Protein AF-A0A2T0T2G6-F1 (afdb_monomer_lite)

Structure (mmCIF, N/CA/C/O backbone):
data_AF-A0A2T0T2G6-F1
#
_entry.id   AF-A0A2T0T2G6-F1
#
loop_
_atom_site.group_PDB
_atom_site.id
_atom_site.type_symbol
_atom_site.label_atom_id
_atom_site.label_alt_id
_atom_site.label_comp_id
_atom_site.label_asym_id
_atom_site.label_entity_id
_atom_site.label_seq_id
_atom_site.pdbx_PDB_ins_code
_atom_site.Cartn_x
_atom_site.Cartn_y
_atom_site.Cartn_z
_atom_site.occupancy
_atom_site.B_iso_or_equiv
_atom_site.auth_seq_id
_atom_site.auth_comp_id
_atom_site.auth_asym_id
_atom_site.auth_atom_id
_atom_site.pdbx_PDB_model_num
ATOM 1 N N . MET A 1 1 ? -13.932 -23.023 24.281 1.00 77.12 1 MET A N 1
ATOM 2 C CA . MET A 1 1 ? -14.892 -22.612 23.237 1.00 77.12 1 MET A CA 1
ATOM 3 C C . MET A 1 1 ? -14.795 -21.101 23.172 1.00 77.12 1 MET A C 1
ATOM 5 O O . MET A 1 1 ? -14.626 -20.521 24.228 1.00 77.12 1 MET A O 1
ATOM 9 N N . TYR A 1 2 ? -14.779 -20.499 21.988 1.00 88.44 2 TYR A N 1
ATOM 10 C CA . TYR A 1 2 ? -14.739 -19.043 21.816 1.00 88.44 2 TYR A CA 1
ATOM 11 C C . TYR A 1 2 ? -16.030 -18.599 21.136 1.00 88.44 2 TYR A C 1
ATOM 13 O O . TYR A 1 2 ? -16.569 -19.337 20.305 1.00 88.44 2 TYR A O 1
ATOM 21 N N . ARG A 1 3 ? -16.518 -17.409 21.464 1.00 90.44 3 ARG A N 1
ATOM 22 C CA . ARG A 1 3 ? -17.706 -16.817 20.844 1.00 90.44 3 ARG A CA 1
ATOM 23 C C . ARG A 1 3 ? -17.350 -15.415 20.373 1.00 90.44 3 ARG A C 1
ATOM 25 O O . ARG A 1 3 ? -16.836 -14.628 21.155 1.00 90.44 3 ARG A O 1
ATOM 32 N N . ILE A 1 4 ? -17.614 -15.101 19.110 1.00 93.50 4 ILE A N 1
ATOM 33 C CA . ILE A 1 4 ? -17.664 -13.712 18.641 1.00 93.50 4 ILE A CA 1
ATOM 34 C C . ILE A 1 4 ? -19.143 -13.357 18.614 1.00 93.50 4 ILE A C 1
ATOM 36 O O . ILE A 1 4 ? -19.873 -13.923 17.803 1.00 93.50 4 ILE A O 1
ATOM 40 N N . ALA A 1 5 ? -19.594 -12.532 19.551 1.00 92.88 5 ALA A N 1
ATOM 41 C CA . ALA A 1 5 ? -21.007 -12.236 19.747 1.00 92.88 5 ALA A CA 1
ATOM 42 C C . ALA A 1 5 ? -21.432 -10.949 19.035 1.00 92.88 5 ALA A C 1
ATOM 44 O O . ALA A 1 5 ? -20.624 -10.041 18.862 1.00 92.88 5 ALA A O 1
ATOM 45 N N . ASN A 1 6 ? -22.714 -10.862 18.682 1.00 92.88 6 ASN A N 1
ATOM 46 C CA . ASN A 1 6 ? -23.368 -9.656 18.164 1.00 92.88 6 ASN A CA 1
ATOM 47 C C . ASN A 1 6 ? -22.659 -9.002 16.962 1.00 92.88 6 ASN A C 1
ATOM 49 O O . ASN A 1 6 ? -22.540 -7.782 16.883 1.00 92.88 6 ASN A O 1
ATOM 53 N N . VAL A 1 7 ? -22.184 -9.821 16.026 1.00 95.50 7 VAL A N 1
ATOM 54 C CA . VAL A 1 7 ? -21.418 -9.380 14.859 1.00 95.50 7 VAL A CA 1
ATOM 55 C C . VAL A 1 7 ? -22.259 -9.370 13.586 1.00 95.50 7 VAL A C 1
ATOM 57 O O . VAL A 1 7 ? -23.226 -10.125 13.457 1.00 95.50 7 VAL A O 1
ATOM 60 N N . SER A 1 8 ? -21.863 -8.547 12.618 1.00 97.19 8 SER A N 1
ATOM 61 C CA . SER A 1 8 ? -22.409 -8.563 11.261 1.00 97.19 8 SER A CA 1
ATOM 62 C C . SER A 1 8 ? -21.619 -9.526 10.375 1.00 97.19 8 SER A C 1
ATOM 64 O O . SER A 1 8 ? -20.457 -9.289 10.055 1.00 97.19 8 SER A O 1
ATOM 66 N N . VAL A 1 9 ? -22.226 -10.641 9.970 1.00 96.81 9 VAL A N 1
ATOM 67 C CA . VAL A 1 9 ? -21.572 -11.640 9.109 1.00 96.81 9 VAL A CA 1
ATOM 68 C C . VAL A 1 9 ? -21.784 -11.278 7.645 1.00 96.81 9 VAL A C 1
ATOM 70 O O . VAL A 1 9 ? -22.922 -11.097 7.214 1.00 96.81 9 VAL A O 1
ATOM 73 N N . VAL A 1 10 ? -20.692 -11.205 6.883 1.00 96.00 10 VAL A N 1
ATOM 74 C CA . VAL A 1 10 ? -20.713 -10.919 5.442 1.00 96.00 10 VAL A CA 1
ATOM 75 C C . VAL A 1 10 ? -20.664 -12.221 4.647 1.00 96.00 10 VAL A C 1
ATOM 77 O O . VAL A 1 10 ? -19.766 -13.047 4.843 1.00 96.00 10 VAL A O 1
ATOM 80 N N . ASP A 1 11 ? -21.594 -12.397 3.712 1.00 89.94 11 ASP A N 1
ATOM 81 C CA . ASP A 1 11 ? -21.534 -13.472 2.728 1.00 89.94 11 ASP A CA 1
ATOM 82 C C . ASP A 1 11 ? -20.545 -13.103 1.607 1.00 89.94 11 ASP A C 1
ATOM 84 O O . ASP A 1 11 ? -20.769 -12.143 0.870 1.00 89.94 11 ASP A O 1
ATOM 88 N N . PRO A 1 12 ? -19.445 -13.853 1.422 1.00 85.94 12 PRO A N 1
ATOM 89 C CA . PRO A 1 12 ? -18.441 -13.530 0.408 1.00 85.94 12 PRO A CA 1
ATOM 90 C C . PRO A 1 12 ? -18.928 -13.742 -1.037 1.00 85.94 12 PRO A C 1
ATOM 92 O O . PRO A 1 12 ? -18.185 -13.445 -1.970 1.00 85.94 12 PRO A O 1
ATOM 95 N N . ARG A 1 13 ? -20.113 -14.330 -1.253 1.00 83.25 13 ARG A N 1
ATOM 96 C CA . ARG A 1 13 ? -20.631 -14.639 -2.597 1.00 83.25 13 ARG A CA 1
ATOM 97 C C . ARG A 1 13 ? -21.327 -13.450 -3.242 1.00 83.25 13 ARG A C 1
ATOM 99 O O . ARG A 1 13 ? -21.227 -13.291 -4.455 1.00 83.25 13 ARG A O 1
ATOM 106 N N . ASP A 1 14 ? -22.042 -12.667 -2.447 1.00 84.88 14 ASP A N 1
ATOM 107 C CA . ASP A 1 14 ? -22.878 -11.557 -2.909 1.00 84.88 14 ASP A CA 1
ATOM 108 C C . ASP A 1 14 ? -22.721 -10.280 -2.067 1.00 84.88 14 ASP A C 1
ATOM 110 O O . ASP A 1 14 ? -23.266 -9.243 -2.435 1.00 84.88 14 ASP A O 1
ATOM 114 N N . GLY A 1 15 ? -21.944 -10.324 -0.979 1.00 88.25 15 GLY A N 1
ATOM 115 C CA . GLY A 1 15 ? -21.725 -9.194 -0.081 1.00 88.25 15 GLY A CA 1
ATOM 116 C C . GLY A 1 15 ? -22.874 -8.948 0.897 1.00 88.25 15 GLY A C 1
ATOM 117 O O . GLY A 1 15 ? -22.838 -7.949 1.614 1.00 88.25 15 GLY A O 1
ATOM 118 N N . ALA A 1 16 ? -23.886 -9.824 0.949 1.00 93.56 16 ALA A N 1
ATOM 119 C CA . ALA A 1 16 ? -25.006 -9.667 1.866 1.00 93.56 16 ALA A CA 1
ATOM 120 C C . ALA A 1 16 ? -24.529 -9.672 3.325 1.00 93.56 16 ALA A C 1
ATOM 122 O O . ALA A 1 16 ? -23.696 -10.486 3.728 1.00 93.56 16 ALA A O 1
ATOM 123 N N . VAL A 1 17 ? -25.087 -8.769 4.131 1.00 96.81 17 VAL A N 1
ATOM 124 C CA . VAL A 1 17 ? -24.729 -8.604 5.542 1.00 96.81 17 VAL A CA 1
ATOM 125 C C . VAL A 1 17 ? -25.875 -9.090 6.414 1.00 96.81 17 VAL A C 1
ATOM 127 O O . VAL A 1 17 ? -26.998 -8.602 6.304 1.00 96.81 17 VAL A O 1
ATOM 130 N N . THR A 1 18 ? -25.585 -10.031 7.310 1.00 96.50 18 THR A N 1
ATOM 131 C CA . THR A 1 18 ? -26.532 -10.493 8.332 1.00 96.50 18 THR A CA 1
ATOM 132 C C . THR A 1 18 ? -26.086 -9.981 9.705 1.00 96.50 18 THR A C 1
ATOM 134 O O . THR A 1 18 ? -25.085 -10.483 10.223 1.00 96.50 18 THR A O 1
ATOM 137 N N . PRO A 1 19 ? -26.774 -8.988 10.299 1.00 96.06 19 PRO A N 1
ATOM 138 C CA . PRO A 1 19 ? -26.413 -8.438 11.605 1.00 96.06 19 PRO A CA 1
ATOM 139 C C . PRO A 1 19 ? -26.811 -9.369 12.763 1.00 96.06 19 PRO A C 1
ATOM 141 O O . PRO A 1 19 ? -27.541 -10.350 12.579 1.00 96.06 19 PRO A O 1
ATOM 144 N N . HIS A 1 20 ? -26.353 -9.025 13.971 1.00 94.12 20 HIS A N 1
ATOM 145 C CA . HIS A 1 20 ? -26.736 -9.668 15.238 1.00 94.12 20 HIS A CA 1
ATOM 146 C C . HIS A 1 20 ? -26.533 -11.187 15.248 1.00 94.12 20 HIS A C 1
ATOM 148 O O . HIS A 1 20 ? -27.426 -11.949 15.630 1.00 94.12 20 HIS A O 1
ATOM 154 N N . GLN A 1 21 ? -25.370 -11.631 14.774 1.00 95.62 21 GLN A N 1
ATOM 155 C CA . GLN A 1 21 ? -24.986 -13.036 14.767 1.00 95.62 21 GLN A CA 1
ATOM 156 C C . GLN A 1 21 ? -23.938 -13.337 15.839 1.00 95.62 21 GLN A C 1
ATOM 158 O O . GLN A 1 21 ? -23.091 -12.510 16.165 1.00 95.62 21 GLN A O 1
ATOM 163 N N . ASP A 1 22 ? -23.932 -14.577 16.312 1.00 93.94 22 ASP A N 1
ATOM 164 C CA . ASP A 1 22 ? -22.839 -15.165 17.067 1.00 93.94 22 ASP A CA 1
ATOM 165 C C . ASP A 1 22 ? -22.080 -16.170 16.209 1.00 93.94 22 ASP A C 1
ATOM 167 O O . ASP A 1 22 ? -22.671 -17.090 15.640 1.00 93.94 22 ASP A O 1
ATOM 171 N N . VAL A 1 23 ? -20.754 -16.069 16.199 1.00 94.56 23 VAL A N 1
ATOM 172 C CA . VAL A 1 23 ? -19.859 -17.077 15.624 1.00 94.56 23 VAL A CA 1
ATOM 173 C C . VAL A 1 23 ? -19.258 -17.896 16.760 1.00 94.56 23 VAL A C 1
ATOM 175 O O . VAL A 1 23 ? -18.416 -17.419 17.522 1.00 94.56 23 VAL A O 1
ATOM 178 N N . ARG A 1 24 ? -19.689 -19.153 16.881 1.00 92.88 24 ARG A N 1
ATOM 179 C CA . ARG A 1 24 ? -19.226 -20.094 17.911 1.00 92.88 24 ARG A CA 1
ATOM 180 C C . ARG A 1 24 ? -18.066 -20.910 17.361 1.00 92.88 24 ARG A C 1
ATOM 182 O O . ARG A 1 24 ? -18.194 -21.532 16.308 1.00 92.88 24 ARG A O 1
ATOM 189 N N . ILE A 1 25 ? -16.949 -20.949 18.079 1.00 92.62 25 ILE A N 1
ATOM 190 C CA . ILE A 1 25 ? -15.705 -21.592 17.651 1.00 92.62 25 ILE A CA 1
ATOM 191 C C . ILE A 1 25 ? -15.285 -22.642 18.686 1.00 92.62 25 ILE A C 1
ATOM 193 O O . ILE A 1 25 ? -15.118 -22.357 19.874 1.00 92.62 25 ILE A O 1
ATOM 197 N N . ALA A 1 26 ? -15.079 -23.874 18.230 1.00 90.56 26 ALA A N 1
ATOM 198 C CA . ALA A 1 26 ? -14.591 -24.987 19.037 1.00 90.56 26 ALA A CA 1
ATOM 199 C C . ALA A 1 26 ? -13.439 -25.684 18.306 1.00 90.56 26 ALA A C 1
ATOM 201 O O . ALA A 1 26 ? -13.538 -25.954 17.110 1.00 90.56 26 ALA A O 1
ATOM 202 N N . ASP A 1 27 ? -12.335 -25.937 19.013 1.00 87.81 27 ASP A N 1
ATOM 203 C CA . ASP A 1 27 ? -11.14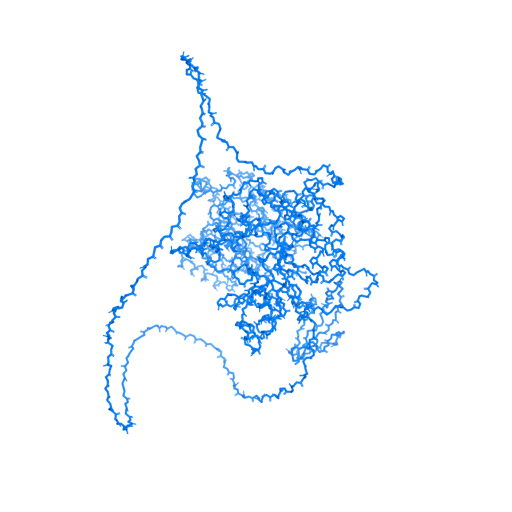8 -26.628 18.486 1.00 87.81 27 ASP A CA 1
ATOM 204 C C . ASP A 1 27 ? -10.639 -26.055 17.146 1.00 87.81 27 ASP A C 1
ATOM 206 O O . ASP A 1 27 ? -10.334 -26.785 16.200 1.00 87.81 27 ASP A O 1
ATOM 210 N N . GLY A 1 28 ? -10.602 -24.719 17.042 1.00 84.81 28 GLY A N 1
ATOM 211 C CA . GLY A 1 28 ? -10.158 -24.004 15.838 1.00 84.81 28 GLY A CA 1
ATOM 212 C C . GLY A 1 28 ? -11.116 -24.107 14.644 1.00 84.81 28 GLY A C 1
ATOM 213 O O . GLY A 1 28 ? -10.716 -23.857 13.509 1.00 84.81 28 GLY A O 1
ATOM 214 N N . ARG A 1 29 ? -12.375 -24.505 14.866 1.00 90.38 29 ARG A N 1
ATOM 215 C CA . ARG A 1 29 ? -13.409 -24.619 13.830 1.00 90.38 29 ARG A CA 1
ATOM 216 C C . ARG A 1 29 ? -14.650 -23.834 14.209 1.00 90.38 29 ARG A C 1
ATOM 218 O O . ARG A 1 29 ? -15.058 -23.837 15.365 1.00 90.38 29 ARG A O 1
ATOM 225 N N . ILE A 1 30 ? -15.296 -23.241 13.210 1.00 93.62 30 ILE A N 1
ATOM 226 C CA . ILE A 1 30 ? -16.634 -22.670 13.371 1.00 93.62 30 ILE A CA 1
ATOM 227 C C . ILE A 1 30 ? -17.601 -23.826 13.654 1.00 93.62 30 ILE A C 1
ATOM 229 O O . ILE A 1 30 ? -17.835 -24.679 12.796 1.00 93.62 30 ILE A O 1
ATOM 233 N N . ALA A 1 31 ? -18.110 -23.868 14.881 1.00 93.62 31 ALA A N 1
ATOM 234 C CA . ALA A 1 31 ? -19.096 -24.826 15.358 1.00 93.62 31 ALA A CA 1
ATOM 235 C C . ALA A 1 31 ? -20.522 -24.415 14.961 1.00 93.62 31 ALA A C 1
ATOM 237 O O . ALA A 1 31 ? -21.361 -25.281 14.730 1.00 93.62 31 ALA A O 1
ATOM 238 N N . GLY A 1 32 ? -20.786 -23.111 14.844 1.00 92.94 32 GLY A N 1
ATOM 239 C CA . GLY A 1 32 ? -22.070 -22.584 14.393 1.00 92.94 32 GLY A CA 1
ATOM 240 C C . GLY A 1 32 ? -22.042 -21.073 14.189 1.00 92.94 32 GLY A C 1
ATOM 241 O O . GLY A 1 32 ? -21.220 -20.380 14.788 1.00 92.94 32 GLY A O 1
ATOM 242 N N . ILE A 1 33 ? -22.946 -20.599 13.335 1.00 94.69 33 ILE A N 1
ATOM 243 C CA . ILE A 1 33 ? -23.281 -19.186 13.149 1.00 94.69 33 ILE A CA 1
ATOM 244 C C . ILE A 1 33 ? -24.799 -19.091 13.294 1.00 94.69 33 ILE A C 1
ATOM 246 O O . ILE A 1 33 ? -25.507 -19.899 12.688 1.00 94.69 33 ILE A O 1
ATOM 250 N N . GLY A 1 34 ? -25.294 -18.169 14.111 1.00 93.44 34 GLY A N 1
ATOM 251 C CA . GLY A 1 34 ? -26.730 -17.987 14.318 1.00 93.44 34 GLY A CA 1
ATOM 252 C C . GLY A 1 34 ? -27.042 -16.702 15.068 1.00 93.44 34 GLY A C 1
ATOM 253 O O . GLY A 1 34 ? -26.122 -16.012 15.492 1.00 93.44 34 GLY A O 1
ATOM 254 N N . ALA A 1 35 ? -28.328 -16.388 15.230 1.00 92.69 35 ALA A N 1
ATOM 255 C CA . ALA A 1 35 ? -28.765 -15.174 15.914 1.00 92.69 35 ALA A CA 1
ATOM 256 C C . ALA A 1 35 ? -28.180 -15.070 17.333 1.00 92.69 35 ALA A C 1
ATOM 258 O O . ALA A 1 35 ? -28.034 -16.078 18.028 1.00 92.69 35 ALA A O 1
ATOM 259 N N . THR A 1 36 ? -27.853 -13.848 17.749 1.00 84.50 36 THR A N 1
ATOM 260 C CA . THR A 1 36 ? -27.276 -13.586 19.067 1.00 84.50 36 THR A CA 1
ATOM 261 C C . THR A 1 36 ? -28.239 -13.946 20.191 1.00 84.50 36 THR A C 1
ATOM 263 O O . THR A 1 36 ? -29.337 -13.403 20.294 1.00 84.50 36 THR A O 1
ATOM 266 N N . GLU A 1 37 ? -27.798 -14.842 21.073 1.00 76.06 37 GLU A N 1
ATOM 267 C CA . GLU A 1 37 ? -28.536 -15.246 22.272 1.00 76.06 37 GLU A CA 1
ATOM 268 C C . GLU A 1 37 ? -27.940 -14.530 23.495 1.00 76.06 37 GLU A C 1
ATOM 270 O O . GLU A 1 37 ? -26.940 -14.993 24.038 1.00 76.06 37 GLU A O 1
ATOM 275 N N . GLY A 1 38 ? -28.518 -13.385 23.889 1.00 64.44 38 GLY A N 1
ATOM 276 C CA . GLY A 1 38 ? -28.252 -12.666 25.150 1.00 64.44 38 GLY A CA 1
ATOM 277 C C . GLY A 1 38 ? -26.794 -12.243 25.449 1.00 64.44 38 GLY A C 1
ATOM 278 O O . GLY A 1 38 ? -25.851 -12.648 24.768 1.00 64.44 38 GLY A O 1
ATOM 279 N N . PRO A 1 39 ? -26.578 -11.396 26.472 1.00 60.75 39 PRO A N 1
ATOM 280 C CA . PRO A 1 39 ? -25.241 -11.123 26.987 1.00 60.75 39 PRO A CA 1
ATOM 281 C C . PRO A 1 39 ? -24.775 -12.282 27.879 1.00 60.75 39 PRO A C 1
ATOM 283 O O . PRO A 1 39 ? -25.386 -12.550 28.911 1.00 60.75 39 PRO A O 1
ATOM 286 N N . ASP A 1 40 ? -23.667 -12.928 27.517 1.00 61.91 40 ASP A N 1
ATOM 287 C CA . ASP A 1 40 ? -22.976 -13.867 28.403 1.00 61.91 40 ASP A CA 1
ATOM 288 C C . ASP A 1 40 ? -21.756 -13.175 29.006 1.00 61.91 40 ASP A C 1
ATOM 290 O O . ASP A 1 40 ? -20.856 -12.743 28.288 1.00 61.91 40 ASP A O 1
ATOM 294 N N . GLY A 1 41 ? -21.693 -13.114 30.337 1.00 59.72 41 GLY A N 1
ATOM 295 C CA . GLY A 1 41 ? -20.512 -12.667 31.088 1.00 59.72 41 GLY A CA 1
ATOM 296 C C . GLY A 1 41 ? -19.320 -13.637 31.009 1.00 59.72 41 GLY A C 1
ATOM 297 O O . GLY A 1 41 ? -18.541 -13.718 31.957 1.00 59.72 41 GLY A O 1
ATOM 298 N N . ASP A 1 42 ? -19.203 -14.416 29.929 1.00 74.19 42 ASP A N 1
ATOM 299 C CA . ASP A 1 42 ? -18.132 -15.388 29.713 1.00 74.19 42 ASP A CA 1
ATOM 300 C C . ASP A 1 42 ? -16.866 -14.672 29.201 1.00 74.19 42 ASP A C 1
ATOM 302 O O . ASP A 1 42 ? -16.911 -14.043 28.138 1.00 74.19 42 ASP A O 1
ATOM 306 N N . PRO A 1 43 ? -15.714 -14.802 29.888 1.00 68.31 43 PRO A N 1
ATOM 307 C CA . PRO A 1 43 ? -14.445 -14.201 29.471 1.00 68.31 43 PRO A CA 1
ATOM 308 C C . PRO A 1 43 ? -13.899 -14.717 28.123 1.00 68.31 43 PRO A C 1
ATOM 310 O O . PRO A 1 43 ? -12.908 -14.191 27.623 1.00 68.31 43 PRO A O 1
ATOM 313 N N . THR A 1 44 ? -14.505 -15.745 27.523 1.00 83.31 44 THR A N 1
ATOM 314 C CA . THR A 1 44 ? -14.169 -16.265 26.184 1.00 83.31 44 THR A CA 1
ATOM 315 C C . THR A 1 44 ? -15.038 -15.691 25.057 1.00 83.31 44 THR A C 1
ATOM 317 O O . THR A 1 44 ? -14.919 -16.118 23.899 1.00 83.31 44 THR A O 1
ATOM 320 N N . THR A 1 45 ? -15.883 -14.707 25.381 1.00 88.44 45 THR A N 1
ATOM 321 C CA . THR A 1 45 ? -16.702 -13.961 24.424 1.00 88.44 45 THR A CA 1
ATOM 322 C C . THR A 1 45 ? -16.012 -12.669 24.000 1.00 88.44 45 THR A C 1
ATOM 324 O O . THR A 1 45 ? -15.597 -11.860 24.824 1.00 88.44 45 THR A O 1
ATOM 327 N N . VAL A 1 46 ? -15.925 -12.459 22.691 1.00 89.75 46 VAL A N 1
ATOM 328 C CA . VAL A 1 46 ? -15.531 -11.193 22.074 1.00 89.75 46 VAL A CA 1
ATOM 329 C C . VAL A 1 46 ? -16.804 -10.488 21.618 1.00 89.75 46 VAL A C 1
ATOM 331 O O . VAL A 1 46 ? -17.530 -11.035 20.788 1.00 89.75 46 VAL A O 1
ATOM 334 N N . ASP A 1 47 ? -17.083 -9.294 22.145 1.00 89.50 47 ASP A N 1
ATOM 335 C CA . ASP A 1 47 ? -18.195 -8.463 21.669 1.00 89.50 47 ASP A CA 1
ATOM 336 C C . ASP A 1 47 ? -17.823 -7.831 20.319 1.00 89.50 47 ASP A C 1
ATOM 338 O O . ASP A 1 47 ? -16.882 -7.042 20.209 1.00 89.50 47 ASP A O 1
ATOM 342 N N . GLY A 1 48 ? -18.536 -8.245 19.277 1.00 92.19 48 GLY A N 1
ATOM 343 C CA . GLY A 1 48 ? -18.397 -7.785 17.903 1.00 92.19 48 GLY A CA 1
ATOM 344 C C . GLY A 1 48 ? -19.453 -6.763 17.493 1.00 92.19 48 GLY A C 1
ATOM 345 O O . GLY A 1 48 ? -19.625 -6.575 16.288 1.00 92.19 48 GLY A O 1
ATOM 346 N N . ARG A 1 49 ? -20.161 -6.125 18.444 1.00 92.19 49 ARG A N 1
ATOM 347 C CA . ARG A 1 49 ? -21.124 -5.053 18.142 1.00 92.19 49 ARG A CA 1
ATOM 348 C C . ARG A 1 49 ? -20.492 -4.009 17.226 1.00 92.19 49 ARG A C 1
ATOM 350 O O . ARG A 1 49 ? -19.346 -3.614 17.428 1.00 92.19 49 ARG A O 1
ATOM 357 N N . ASP A 1 50 ? -21.247 -3.615 16.205 1.00 92.00 50 ASP A N 1
ATOM 358 C CA . ASP A 1 50 ? -20.846 -2.644 15.180 1.00 92.00 50 ASP A CA 1
ATOM 359 C C . ASP A 1 50 ? -19.613 -3.063 14.355 1.00 92.00 50 ASP A C 1
ATOM 361 O O . ASP A 1 50 ? -19.015 -2.255 13.646 1.00 92.00 50 ASP A O 1
ATOM 365 N N . ARG A 1 51 ? -19.232 -4.349 14.403 1.00 95.19 51 ARG A N 1
ATOM 366 C CA . ARG A 1 51 ? -18.138 -4.923 13.610 1.00 95.19 51 ARG A CA 1
ATOM 367 C C . ARG A 1 51 ? -18.653 -5.943 12.607 1.00 95.19 51 ARG A C 1
ATOM 369 O O . ARG A 1 51 ? -19.741 -6.506 12.736 1.00 95.19 51 ARG A O 1
ATOM 376 N N . PHE A 1 52 ? -17.810 -6.215 11.618 1.00 95.81 52 PHE A N 1
ATOM 377 C CA . PHE A 1 52 ? -18.055 -7.217 10.593 1.00 95.81 52 PHE A CA 1
ATOM 378 C C . PHE A 1 52 ? -17.143 -8.426 10.778 1.00 95.81 52 PHE A C 1
ATOM 380 O O . PHE A 1 52 ? -15.989 -8.296 11.187 1.00 95.81 52 PHE A O 1
ATOM 387 N N . VAL A 1 53 ? -17.647 -9.601 10.414 1.00 94.75 53 VAL A N 1
ATOM 388 C CA . VAL A 1 53 ? -16.847 -10.814 10.237 1.00 94.75 53 VAL A CA 1
ATOM 389 C C . VAL A 1 53 ? -16.923 -11.246 8.782 1.00 94.75 53 VAL A C 1
ATOM 391 O O . VAL A 1 53 ? -18.001 -11.475 8.232 1.00 94.75 53 VAL A O 1
ATOM 394 N N . VAL A 1 54 ? -15.743 -11.390 8.187 1.00 95.44 54 VAL A N 1
ATOM 395 C CA . VAL A 1 54 ? -15.515 -11.931 6.846 1.00 95.44 54 VAL A CA 1
ATOM 396 C C . VAL A 1 54 ? -14.677 -13.210 6.954 1.00 95.44 54 VAL A C 1
ATOM 398 O O . VAL A 1 54 ? -13.950 -13.390 7.938 1.00 95.44 54 VAL A O 1
ATOM 401 N N . PRO A 1 55 ? -14.731 -14.120 5.967 1.00 93.25 55 PRO A N 1
ATOM 402 C CA . PRO A 1 55 ? -13.730 -15.173 5.854 1.00 93.25 55 PRO A CA 1
ATOM 403 C C . PRO A 1 55 ? -12.324 -14.570 5.751 1.00 93.25 55 PRO A C 1
ATOM 405 O O . PRO A 1 55 ? -12.134 -13.569 5.064 1.00 93.25 55 PRO A O 1
ATOM 408 N N . GLY A 1 56 ? -11.336 -15.202 6.387 1.00 94.38 56 GLY A N 1
ATOM 409 C CA . GLY A 1 56 ? -9.946 -14.770 6.255 1.00 94.38 56 GLY A CA 1
ATOM 410 C C . GLY A 1 56 ? -9.486 -14.799 4.794 1.00 94.38 56 GLY A C 1
ATOM 411 O O . GLY A 1 56 ? -9.845 -15.706 4.035 1.00 94.38 56 GLY A O 1
ATOM 412 N N . PHE A 1 57 ? -8.688 -13.810 4.402 1.00 96.25 57 PHE A N 1
ATOM 413 C CA . PHE A 1 57 ? -8.261 -13.645 3.019 1.00 96.25 57 PHE A CA 1
ATOM 414 C C . PHE A 1 57 ? -7.259 -14.721 2.602 1.00 96.25 57 PHE A C 1
ATOM 416 O O . PHE A 1 57 ? -6.584 -15.338 3.437 1.00 96.25 57 PHE A O 1
ATOM 423 N N . VAL A 1 58 ? -7.170 -14.939 1.289 1.00 96.19 58 VAL A N 1
ATOM 424 C CA . VAL A 1 58 ? -6.221 -15.872 0.686 1.00 96.19 58 VAL A CA 1
ATOM 425 C C . VAL A 1 58 ? -5.379 -15.159 -0.359 1.00 96.19 58 VAL A C 1
ATOM 427 O O . VAL A 1 58 ? -5.915 -14.704 -1.369 1.00 96.19 58 VAL A O 1
ATOM 430 N N . ASP A 1 59 ? -4.062 -15.130 -0.161 1.00 97.12 59 ASP A N 1
ATOM 431 C CA . ASP A 1 59 ? -3.145 -14.691 -1.212 1.00 97.12 59 ASP A CA 1
ATOM 432 C C . ASP A 1 59 ? -2.949 -15.824 -2.229 1.00 97.12 59 ASP A C 1
ATOM 434 O O . ASP A 1 59 ? -2.385 -16.884 -1.942 1.00 97.12 59 ASP A O 1
ATOM 438 N N . MET A 1 60 ? -3.445 -15.615 -3.445 1.00 96.81 60 MET A N 1
ATOM 439 C CA . MET A 1 60 ? -3.415 -16.623 -4.501 1.00 96.81 60 MET A CA 1
ATOM 440 C C . MET A 1 60 ? -2.091 -16.659 -5.281 1.00 96.81 60 MET A C 1
ATOM 442 O O . MET A 1 60 ? -1.932 -17.544 -6.126 1.00 96.81 60 MET A O 1
ATOM 446 N N . HIS A 1 61 ? -1.129 -15.766 -5.031 1.00 97.12 61 HIS A N 1
ATOM 447 C CA . HIS A 1 61 ? 0.175 -15.801 -5.696 1.00 97.12 61 HIS A CA 1
ATOM 448 C C . HIS A 1 61 ? 1.305 -15.268 -4.815 1.00 97.12 61 HIS A C 1
ATOM 450 O O . HIS A 1 61 ? 1.859 -14.201 -5.072 1.00 97.12 61 HIS A O 1
ATOM 456 N N . ALA A 1 62 ? 1.732 -16.085 -3.857 1.00 95.19 62 ALA A N 1
ATOM 457 C CA . ALA A 1 62 ? 2.779 -15.710 -2.917 1.00 95.19 62 ALA A CA 1
ATOM 458 C C . ALA A 1 62 ? 4.076 -16.514 -3.111 1.00 95.19 62 ALA A C 1
ATOM 460 O O . ALA A 1 62 ? 4.088 -17.598 -3.717 1.00 95.19 62 ALA A O 1
ATOM 461 N N . HIS A 1 63 ? 5.177 -15.985 -2.570 1.00 93.69 63 HIS A N 1
ATOM 462 C CA . HIS A 1 63 ? 6.488 -16.636 -2.573 1.00 93.69 63 HIS A CA 1
ATOM 463 C C . HIS A 1 63 ? 7.239 -16.666 -1.220 1.00 93.69 63 HIS A C 1
ATOM 465 O O . HIS A 1 63 ? 8.461 -16.847 -1.270 1.00 93.69 63 HIS A O 1
ATOM 471 N N . PRO A 1 64 ? 6.593 -16.595 -0.035 1.00 91.94 64 PRO A N 1
ATOM 472 C CA . PRO A 1 64 ? 7.297 -16.416 1.239 1.00 91.94 64 PRO A CA 1
ATOM 473 C C . PRO A 1 64 ? 8.316 -17.519 1.516 1.00 91.94 64 PRO A C 1
ATOM 475 O O . PRO A 1 64 ? 9.411 -17.270 2.009 1.00 91.94 64 PRO A O 1
ATOM 478 N N . LEU A 1 65 ? 8.016 -18.755 1.108 1.00 92.06 65 LEU A N 1
ATOM 479 C CA . LEU A 1 65 ? 8.877 -19.913 1.371 1.00 92.06 65 LEU A CA 1
ATOM 480 C C . LEU A 1 65 ? 10.123 -19.993 0.473 1.00 92.06 65 LEU A C 1
ATOM 482 O O . LEU A 1 65 ? 10.887 -20.951 0.567 1.00 92.06 65 LEU A O 1
ATOM 486 N N . ASN A 1 66 ? 10.331 -19.009 -0.406 1.00 87.69 66 ASN A N 1
ATOM 487 C CA . ASN A 1 66 ? 11.596 -18.838 -1.119 1.00 87.69 66 ASN A CA 1
ATOM 488 C C . ASN A 1 66 ? 12.619 -18.032 -0.296 1.00 87.69 66 ASN A C 1
ATOM 490 O O . ASN A 1 66 ? 13.801 -18.016 -0.651 1.00 87.69 66 ASN A O 1
ATOM 494 N N . LEU A 1 67 ? 12.177 -17.338 0.759 1.00 83.88 67 LEU A N 1
ATOM 495 C CA . LEU A 1 67 ? 13.051 -16.604 1.664 1.00 83.88 67 LEU A CA 1
ATOM 496 C C . LEU A 1 67 ? 13.798 -17.564 2.593 1.00 83.88 67 LEU A C 1
ATOM 498 O O . LEU A 1 67 ? 13.317 -18.645 2.927 1.00 83.88 67 LEU A O 1
ATOM 502 N N . ALA A 1 68 ? 14.986 -17.147 3.036 1.00 80.38 68 ALA A N 1
ATOM 503 C CA . ALA A 1 68 ? 15.750 -17.906 4.024 1.00 80.38 68 ALA A CA 1
ATOM 504 C C . ALA A 1 68 ? 15.028 -17.968 5.384 1.00 80.38 68 ALA A C 1
ATOM 506 O O . ALA A 1 68 ? 15.114 -18.982 6.072 1.00 80.38 68 ALA A O 1
ATOM 507 N N . ASP A 1 69 ? 14.313 -16.897 5.738 1.00 84.38 69 ASP A N 1
ATOM 508 C CA . ASP A 1 69 ? 13.417 -16.815 6.889 1.00 84.38 69 ASP A CA 1
ATOM 509 C C . ASP A 1 69 ? 12.095 -16.161 6.443 1.00 84.38 69 ASP A C 1
ATOM 511 O O . ASP A 1 69 ? 12.098 -14.975 6.106 1.00 84.38 69 ASP A O 1
ATOM 515 N N . PRO A 1 70 ? 10.980 -16.914 6.388 1.00 88.69 70 PRO A N 1
ATOM 516 C CA . PRO A 1 70 ? 9.688 -16.396 5.948 1.00 88.69 70 PRO A CA 1
ATOM 517 C C . PRO A 1 70 ? 8.875 -15.729 7.070 1.00 88.69 70 PRO A C 1
ATOM 519 O O . PRO A 1 70 ? 7.768 -15.266 6.811 1.00 88.69 70 PRO A O 1
ATOM 522 N N . SER A 1 71 ? 9.358 -15.713 8.320 1.00 86.69 71 SER A N 1
ATOM 523 C CA . SER A 1 71 ? 8.549 -15.335 9.490 1.00 86.69 71 SER A CA 1
ATOM 524 C C . SER A 1 71 ? 7.954 -13.926 9.404 1.00 86.69 71 SER A C 1
ATOM 526 O O . SER A 1 71 ? 6.773 -13.751 9.700 1.00 86.69 71 SER A O 1
ATOM 528 N N . ALA A 1 72 ? 8.732 -12.943 8.945 1.00 85.06 72 ALA A N 1
ATOM 529 C CA . ALA A 1 72 ? 8.269 -11.566 8.788 1.00 85.06 72 ALA A CA 1
ATOM 530 C C . ALA A 1 72 ? 7.161 -11.438 7.726 1.00 85.06 72 ALA A C 1
ATOM 532 O O . ALA A 1 72 ? 6.132 -10.822 7.991 1.00 85.06 72 ALA A O 1
ATOM 533 N N . GLU A 1 73 ? 7.331 -12.067 6.556 1.00 88.19 73 GLU A N 1
ATOM 534 C CA . GLU A 1 73 ? 6.336 -12.026 5.472 1.00 88.19 73 GLU A CA 1
ATOM 535 C C . GLU A 1 73 ? 5.040 -12.745 5.878 1.00 88.19 73 GLU A C 1
ATOM 537 O O . GLU A 1 73 ? 3.943 -12.230 5.671 1.00 88.19 73 GLU A O 1
ATOM 542 N N . LEU A 1 74 ? 5.155 -13.900 6.542 1.00 92.12 74 LEU A N 1
ATOM 543 C CA . LEU A 1 74 ? 4.008 -14.641 7.074 1.00 92.12 74 LEU A CA 1
ATOM 544 C C . LEU A 1 74 ? 3.283 -13.870 8.191 1.00 92.12 74 LEU A C 1
ATOM 546 O O . LEU A 1 74 ? 2.054 -13.907 8.266 1.00 92.12 74 LEU A O 1
ATOM 550 N N . GLY A 1 75 ? 4.021 -13.159 9.046 1.00 91.12 75 GLY A N 1
ATOM 551 C CA . GLY A 1 75 ? 3.447 -12.288 10.071 1.00 91.12 75 GLY A CA 1
ATOM 552 C C . GLY A 1 75 ? 2.690 -11.106 9.467 1.00 91.12 75 GLY A C 1
ATOM 553 O O . GLY A 1 75 ? 1.574 -10.812 9.894 1.00 91.12 75 GLY A O 1
ATOM 554 N N . LEU A 1 76 ? 3.253 -10.483 8.427 1.00 91.31 76 LEU A N 1
ATOM 555 C CA . LEU A 1 76 ? 2.605 -9.397 7.693 1.00 91.31 76 LEU A CA 1
ATOM 556 C C . LEU A 1 76 ? 1.304 -9.875 7.040 1.00 91.31 76 LEU A C 1
ATOM 558 O O . LEU A 1 76 ? 0.270 -9.238 7.205 1.00 91.31 76 LEU A O 1
ATOM 562 N N . MET A 1 77 ? 1.313 -11.042 6.390 1.00 93.88 77 MET A N 1
ATOM 563 C CA . MET A 1 77 ? 0.097 -11.651 5.837 1.00 93.88 77 MET A CA 1
ATOM 564 C C . MET A 1 77 ? -1.026 -11.736 6.883 1.00 93.88 77 MET A C 1
ATOM 566 O O . MET A 1 77 ? -2.139 -11.276 6.623 1.00 93.88 77 MET A O 1
ATOM 570 N N . LEU A 1 78 ? -0.741 -12.245 8.086 1.00 92.75 78 LEU A N 1
ATOM 571 C CA . LEU A 1 78 ? -1.746 -12.316 9.152 1.00 92.75 78 LEU A CA 1
ATOM 572 C C . LEU A 1 78 ? -2.216 -10.945 9.637 1.00 92.75 78 LEU A C 1
ATOM 574 O O . LEU A 1 78 ? -3.409 -10.785 9.891 1.00 92.75 78 LEU A O 1
ATOM 578 N N . ALA A 1 79 ? -1.310 -9.970 9.757 1.00 92.06 79 ALA A N 1
ATOM 579 C CA . ALA A 1 79 ? -1.658 -8.608 10.164 1.00 92.06 79 ALA A CA 1
ATOM 580 C C . ALA A 1 79 ? -2.668 -7.960 9.200 1.00 92.06 79 ALA A C 1
ATOM 582 O O . ALA A 1 79 ? -3.548 -7.223 9.636 1.00 92.06 79 ALA A O 1
ATOM 583 N N . PHE A 1 80 ? -2.601 -8.311 7.913 1.00 92.94 80 PHE A N 1
ATOM 584 C CA . PHE A 1 80 ? -3.544 -7.884 6.875 1.00 92.94 80 PHE A CA 1
ATOM 585 C C . PHE A 1 80 ? -4.726 -8.854 6.671 1.00 92.94 80 PHE A C 1
ATOM 587 O O . PHE A 1 80 ? -5.443 -8.775 5.674 1.00 92.94 80 PHE A O 1
ATOM 594 N N . GLY A 1 81 ? -4.955 -9.790 7.599 1.00 94.62 81 GLY A N 1
ATOM 595 C CA . GLY A 1 81 ? -6.088 -10.720 7.556 1.00 94.62 81 GLY A CA 1
ATOM 596 C C . GLY A 1 81 ? -5.956 -11.856 6.534 1.00 94.62 81 GLY A C 1
ATOM 597 O O . GLY A 1 81 ? -6.918 -12.598 6.316 1.00 94.62 81 GLY A O 1
ATOM 598 N N . VAL A 1 82 ? -4.784 -12.034 5.915 1.00 96.00 82 VAL A N 1
ATOM 599 C CA . VAL A 1 82 ? -4.482 -13.177 5.045 1.00 96.00 82 VAL A CA 1
ATOM 600 C C . VAL A 1 82 ? -4.192 -14.386 5.923 1.00 96.00 82 VAL A C 1
ATOM 602 O O . VAL A 1 82 ? -3.179 -14.453 6.608 1.00 96.00 82 VAL A O 1
ATOM 605 N N . THR A 1 83 ? -5.094 -15.365 5.898 1.00 94.00 83 THR A N 1
ATOM 606 C CA . THR A 1 83 ? -5.030 -16.573 6.746 1.00 94.00 83 THR A CA 1
ATOM 607 C C . THR A 1 83 ? -4.654 -17.829 5.967 1.00 94.00 83 THR A C 1
ATOM 609 O O . THR A 1 83 ? -4.450 -18.896 6.550 1.00 94.00 83 THR A O 1
ATOM 612 N N . GLY A 1 84 ? -4.527 -17.720 4.645 1.00 94.81 84 GLY A N 1
ATOM 613 C CA . GLY A 1 84 ? -4.015 -18.778 3.789 1.00 94.81 84 GLY A CA 1
ATOM 614 C C . GLY A 1 84 ? -3.353 -18.220 2.539 1.00 94.81 84 GLY A C 1
ATOM 615 O O . GLY A 1 84 ? -3.612 -17.090 2.143 1.00 94.81 84 GLY A O 1
ATOM 616 N N . TYR A 1 85 ? -2.496 -19.009 1.902 1.00 96.19 85 TYR A N 1
ATOM 617 C CA . TYR A 1 85 ? -1.844 -18.592 0.664 1.00 96.19 85 TYR A CA 1
ATOM 618 C C . TYR A 1 85 ? -1.524 -19.768 -0.259 1.00 96.19 85 TYR A C 1
ATOM 620 O O . TYR A 1 85 ? -1.395 -20.922 0.167 1.00 96.19 85 TYR A O 1
ATOM 628 N N . ARG A 1 86 ? -1.378 -19.469 -1.551 1.00 97.25 86 ARG A N 1
ATOM 629 C CA . ARG A 1 86 ? -0.868 -20.380 -2.577 1.00 97.25 86 ARG A CA 1
ATOM 630 C C . ARG A 1 86 ? 0.587 -20.018 -2.871 1.00 97.25 86 ARG A C 1
ATOM 632 O O . ARG A 1 86 ? 0.862 -18.993 -3.493 1.00 97.25 86 ARG A O 1
ATOM 639 N N . GLN A 1 87 ? 1.516 -20.877 -2.453 1.00 96.50 87 GLN A N 1
ATOM 640 C CA . GLN A 1 87 ? 2.932 -20.736 -2.787 1.00 96.50 87 GLN A CA 1
ATOM 641 C C . GLN A 1 87 ? 3.099 -21.033 -4.274 1.00 96.50 87 GLN A C 1
ATOM 643 O O . GLN A 1 87 ? 2.891 -22.155 -4.714 1.00 96.50 87 GLN A O 1
ATOM 648 N N . MET A 1 88 ? 3.499 -20.048 -5.068 1.00 96.38 88 MET A N 1
ATOM 649 C CA . MET A 1 88 ? 3.591 -20.194 -6.523 1.00 96.38 88 MET A CA 1
ATOM 650 C C . MET A 1 88 ? 5.012 -20.531 -7.000 1.00 96.38 88 MET A C 1
ATOM 652 O O . MET A 1 88 ? 5.335 -20.363 -8.171 1.00 96.38 88 MET A O 1
ATOM 656 N N . SER A 1 89 ? 5.904 -20.961 -6.112 1.00 93.06 89 SER A N 1
ATOM 657 C CA . SER A 1 89 ? 7.262 -21.407 -6.446 1.00 93.06 89 SER A CA 1
ATOM 658 C C . SER A 1 89 ? 7.716 -22.409 -5.398 1.00 93.06 89 SER A C 1
ATOM 660 O O . SER A 1 89 ? 7.965 -22.021 -4.262 1.00 93.06 89 SER A O 1
ATOM 662 N N . GLY A 1 90 ? 7.795 -23.687 -5.755 1.00 92.50 90 GLY A N 1
ATOM 663 C CA . GLY A 1 90 ? 8.158 -24.741 -4.819 1.00 92.50 90 GLY A CA 1
ATOM 664 C C . GLY A 1 90 ? 9.490 -25.406 -5.135 1.00 92.50 90 GLY A C 1
ATOM 665 O O . GLY A 1 90 ? 10.178 -25.099 -6.112 1.00 92.50 90 GLY A O 1
ATOM 666 N N . THR A 1 91 ? 9.845 -26.360 -4.283 1.00 92.62 91 THR A N 1
ATOM 667 C CA . THR A 1 91 ? 11.029 -27.211 -4.417 1.00 92.62 91 THR A CA 1
ATOM 668 C C . THR A 1 91 ? 10.678 -28.640 -3.988 1.00 92.62 91 THR A C 1
ATOM 670 O O . THR A 1 91 ? 9.725 -28.834 -3.227 1.00 92.62 91 THR A O 1
ATOM 673 N N . PRO A 1 92 ? 11.444 -29.660 -4.418 1.00 92.94 92 PRO A N 1
ATOM 674 C CA . PRO A 1 92 ? 11.271 -31.023 -3.908 1.00 92.94 92 PRO A CA 1
ATOM 675 C C . PRO A 1 92 ? 11.399 -31.102 -2.379 1.00 92.94 92 PRO A C 1
ATOM 677 O O . PRO A 1 92 ? 10.703 -31.877 -1.724 1.00 92.94 92 PRO A O 1
ATOM 680 N N . GLU A 1 93 ? 12.260 -30.263 -1.794 1.00 92.88 93 GLU A N 1
ATOM 681 C CA . GLU A 1 93 ? 12.409 -30.147 -0.344 1.00 92.88 93 GLU A CA 1
ATOM 682 C C . GLU A 1 93 ? 11.137 -29.612 0.318 1.00 92.88 93 GLU A C 1
ATOM 684 O O . GLU A 1 93 ? 10.669 -30.213 1.282 1.00 92.88 93 GLU A O 1
ATOM 689 N N . LEU A 1 94 ? 10.524 -28.556 -0.226 1.00 93.12 94 LEU A N 1
ATOM 690 C CA . LEU A 1 94 ? 9.268 -28.022 0.300 1.00 93.12 94 LEU A CA 1
ATOM 691 C C . LEU A 1 94 ? 8.142 -29.067 0.248 1.00 93.12 94 LEU A C 1
ATOM 693 O O . LEU A 1 94 ? 7.429 -29.252 1.234 1.00 93.12 94 LEU A O 1
ATOM 697 N N . LEU A 1 95 ? 8.010 -29.800 -0.862 1.00 95.44 95 LEU A N 1
ATOM 698 C CA . LEU A 1 95 ? 7.030 -30.887 -0.985 1.00 95.44 95 LEU A CA 1
ATOM 699 C C . LEU A 1 95 ? 7.293 -32.019 0.019 1.00 95.44 95 LEU A C 1
ATOM 701 O O . LEU A 1 95 ? 6.368 -32.579 0.614 1.00 95.44 95 LEU A O 1
ATOM 705 N N . ARG A 1 96 ? 8.565 -32.350 0.267 1.00 94.44 96 ARG A N 1
ATOM 706 C CA . ARG A 1 96 ? 8.953 -33.300 1.317 1.00 94.44 96 ARG A CA 1
ATOM 707 C C . ARG A 1 96 ? 8.589 -32.789 2.713 1.00 94.44 96 ARG A C 1
ATOM 709 O O . ARG A 1 96 ? 8.032 -33.564 3.485 1.00 94.44 96 ARG A O 1
ATOM 716 N N . LEU A 1 97 ? 8.889 -31.532 3.041 1.00 91.56 97 LEU A N 1
ATOM 717 C CA . LEU A 1 97 ? 8.564 -30.928 4.338 1.00 91.56 97 LEU A CA 1
ATOM 718 C C . LEU A 1 97 ? 7.052 -30.875 4.567 1.00 91.56 97 LEU A C 1
ATOM 720 O O . LEU A 1 97 ? 6.593 -31.220 5.653 1.00 91.56 97 LEU A O 1
ATOM 724 N N . ARG A 1 98 ? 6.269 -30.547 3.533 1.00 91.25 98 ARG A N 1
ATOM 725 C CA . ARG A 1 98 ? 4.805 -30.551 3.604 1.00 91.25 98 ARG A CA 1
ATOM 726 C C . ARG A 1 98 ? 4.223 -31.929 3.886 1.00 91.25 98 ARG A C 1
ATOM 728 O O . ARG A 1 98 ? 3.358 -32.048 4.739 1.00 91.25 98 ARG A O 1
ATOM 735 N N . ARG A 1 99 ? 4.732 -32.987 3.248 1.00 90.44 99 ARG A N 1
ATOM 736 C CA . ARG A 1 99 ? 4.320 -34.374 3.555 1.00 90.44 99 ARG A CA 1
ATOM 737 C C . ARG A 1 99 ? 4.650 -34.816 4.982 1.00 90.44 99 ARG A C 1
ATOM 739 O O . ARG A 1 99 ? 4.116 -35.819 5.442 1.00 90.44 99 ARG A O 1
ATOM 746 N N . GLN A 1 100 ? 5.564 -34.116 5.646 1.00 91.50 100 GLN A N 1
ATOM 747 C CA . GLN A 1 100 ? 5.967 -34.381 7.024 1.00 91.50 100 GLN A CA 1
ATOM 748 C C . GLN A 1 100 ? 5.275 -33.456 8.033 1.00 91.50 100 GLN A C 1
ATOM 750 O O . GLN A 1 100 ? 5.624 -33.540 9.205 1.00 91.50 100 GLN A O 1
ATOM 755 N N . ASP A 1 101 ? 4.359 -32.579 7.596 1.00 87.50 101 ASP A N 1
ATOM 756 C CA . ASP A 1 101 ? 3.758 -31.514 8.414 1.00 87.50 101 ASP A CA 1
ATOM 757 C C . ASP A 1 101 ? 4.831 -30.628 9.089 1.00 87.50 101 ASP A C 1
ATOM 759 O O . ASP A 1 101 ? 4.772 -30.306 10.273 1.00 87.50 101 ASP A O 1
ATOM 763 N N . ARG A 1 102 ? 5.887 -30.292 8.330 1.00 87.75 102 ARG A N 1
ATOM 764 C CA . ARG A 1 102 ? 7.073 -29.537 8.783 1.00 87.75 102 ARG A CA 1
ATOM 765 C C . ARG A 1 102 ? 7.375 -28.325 7.903 1.00 87.75 102 ARG A C 1
ATOM 767 O O . ARG A 1 102 ? 8.541 -27.966 7.727 1.00 87.75 102 ARG A O 1
ATOM 774 N N . VAL A 1 103 ? 6.356 -27.728 7.289 1.00 85.75 103 VAL A N 1
ATOM 775 C CA . VAL A 1 103 ? 6.552 -26.509 6.494 1.00 85.75 103 VAL A CA 1
ATOM 776 C C . VAL A 1 103 ? 7.032 -25.385 7.427 1.00 85.75 103 VAL A C 1
ATOM 778 O O . VAL A 1 103 ? 6.483 -25.233 8.519 1.00 85.75 103 VAL A O 1
ATOM 781 N N . PRO A 1 104 ? 8.082 -24.624 7.065 1.00 76.81 104 PRO A N 1
ATOM 782 C CA . PRO A 1 104 ? 8.523 -23.488 7.866 1.00 76.81 104 PRO A CA 1
ATOM 783 C C . PRO A 1 104 ? 7.389 -22.481 8.053 1.00 76.81 104 PRO A C 1
ATOM 785 O O . PRO A 1 104 ? 6.726 -22.114 7.085 1.00 76.81 104 PRO A O 1
ATOM 788 N N . GLY A 1 105 ? 7.175 -22.049 9.296 1.00 71.00 105 GLY A N 1
ATOM 789 C CA . GLY A 1 105 ? 6.067 -21.156 9.618 1.00 71.00 105 GLY A CA 1
ATOM 790 C C . GLY A 1 105 ? 4.692 -21.813 9.480 1.00 71.00 105 GLY A C 1
ATOM 791 O O . GLY A 1 105 ? 3.742 -21.121 9.166 1.00 71.00 105 GLY A O 1
ATOM 792 N N . ASP A 1 106 ? 4.558 -23.127 9.677 1.00 67.69 106 ASP A N 1
ATOM 793 C CA . ASP A 1 106 ? 3.252 -23.791 9.797 1.00 67.69 106 ASP A CA 1
ATOM 794 C C . ASP A 1 106 ? 2.874 -23.898 11.285 1.00 67.69 106 ASP A C 1
ATOM 796 O O . ASP A 1 106 ? 3.597 -24.501 12.084 1.00 67.69 106 ASP A O 1
ATOM 800 N N . GLY A 1 107 ? 1.787 -23.238 11.692 1.00 67.75 107 GLY A N 1
ATOM 801 C CA . GLY A 1 107 ? 1.361 -23.132 13.091 1.00 67.75 107 GLY A CA 1
ATOM 802 C C . GLY A 1 107 ? 0.225 -22.125 13.293 1.00 67.75 107 GLY A C 1
ATOM 803 O O . GLY A 1 107 ? -0.154 -21.417 12.368 1.00 67.75 107 GLY A O 1
ATOM 804 N N . ALA A 1 108 ? -0.321 -22.036 14.513 1.00 64.25 108 ALA A N 1
ATOM 805 C CA . ALA A 1 108 ? -1.455 -21.146 14.824 1.00 64.25 108 ALA A CA 1
ATOM 806 C C . ALA A 1 108 ? -1.162 -19.645 14.608 1.00 64.25 108 ALA A C 1
ATOM 808 O O . ALA A 1 108 ? -2.092 -18.849 14.528 1.00 64.25 108 ALA A O 1
ATOM 809 N N . SER A 1 109 ? 0.117 -19.275 14.504 1.00 76.38 109 SER A N 1
ATOM 810 C CA . SER A 1 109 ? 0.598 -17.899 14.334 1.00 76.38 109 SER A CA 1
ATOM 811 C C . SER A 1 109 ? 1.126 -17.620 12.922 1.00 76.38 109 SER A C 1
ATOM 813 O O . SER A 1 109 ? 1.970 -16.745 12.753 1.00 76.38 109 SER A O 1
ATOM 815 N N . ALA A 1 110 ? 0.677 -18.372 11.914 1.00 88.56 110 ALA A N 1
ATOM 816 C CA . ALA A 1 110 ? 1.037 -18.144 10.518 1.00 88.56 110 ALA A CA 1
ATOM 817 C C . ALA A 1 110 ? -0.124 -18.493 9.567 1.00 88.56 110 ALA A C 1
ATOM 819 O O . ALA A 1 110 ? -0.989 -19.303 9.920 1.00 88.56 110 ALA A O 1
ATOM 820 N N . PRO A 1 111 ? -0.177 -17.901 8.359 1.00 93.50 111 PRO A N 1
ATOM 821 C CA . PRO A 1 111 ? -1.194 -18.245 7.385 1.00 93.50 111 PRO A CA 1
ATOM 822 C C . PRO A 1 111 ? -0.943 -19.655 6.853 1.00 93.50 111 PRO A C 1
ATOM 824 O O . PRO A 1 111 ? 0.190 -20.117 6.714 1.00 93.50 111 PRO A O 1
ATOM 827 N N . ARG A 1 112 ? -2.017 -20.360 6.517 1.00 91.94 112 ARG A N 1
ATOM 828 C CA . ARG A 1 112 ? -1.933 -21.746 6.069 1.00 91.94 112 ARG A CA 1
ATOM 829 C C . ARG A 1 112 ? -1.425 -21.845 4.631 1.00 91.94 112 ARG A C 1
ATOM 831 O O . ARG A 1 112 ? -2.023 -21.270 3.722 1.00 91.94 112 ARG A O 1
ATOM 838 N N . LEU A 1 113 ? -0.416 -22.683 4.392 1.00 93.75 113 LEU A N 1
ATOM 839 C CA . LEU A 1 113 ? -0.056 -23.090 3.033 1.00 93.75 113 LEU A CA 1
ATOM 840 C C . LEU A 1 113 ? -1.182 -23.952 2.432 1.00 93.75 113 LEU A C 1
ATOM 842 O O . LEU A 1 113 ? -1.374 -25.104 2.826 1.00 93.75 113 LEU A O 1
ATOM 846 N N . LEU A 1 114 ? -1.937 -23.401 1.479 1.00 94.06 114 LEU A N 1
ATOM 847 C CA . LEU A 1 114 ? -3.090 -24.076 0.872 1.00 94.06 114 LEU A CA 1
ATOM 848 C C . LEU A 1 114 ? -2.700 -24.963 -0.309 1.00 94.06 114 LEU A C 1
ATOM 850 O O . LEU A 1 114 ? -3.249 -26.052 -0.464 1.00 94.06 114 LEU A O 1
ATOM 854 N N . ALA A 1 115 ? -1.773 -24.491 -1.142 1.00 96.00 115 ALA A N 1
ATOM 855 C CA . ALA A 1 115 ? -1.299 -25.214 -2.315 1.00 96.00 115 ALA A CA 1
ATOM 856 C C . ALA A 1 115 ? 0.122 -24.777 -2.703 1.00 96.00 115 ALA A C 1
ATOM 858 O O . ALA A 1 115 ? 0.493 -23.620 -2.501 1.00 96.00 115 ALA A O 1
ATOM 859 N N . THR A 1 116 ? 0.906 -25.694 -3.272 1.00 97.19 116 THR A N 1
ATOM 860 C CA . THR A 1 116 ? 2.271 -25.446 -3.753 1.00 97.19 116 THR A CA 1
ATOM 861 C C . THR A 1 116 ? 2.633 -26.388 -4.911 1.00 97.19 116 THR A C 1
ATOM 863 O O . THR A 1 116 ? 2.227 -27.556 -4.895 1.00 97.19 116 THR A O 1
ATOM 866 N N . PRO A 1 117 ? 3.399 -25.928 -5.917 1.00 97.75 117 PRO A N 1
ATOM 867 C CA . PRO A 1 117 ? 3.974 -26.796 -6.928 1.00 97.75 117 PRO A CA 1
ATOM 868 C C . PRO A 1 117 ? 5.284 -27.410 -6.420 1.00 97.75 117 PRO A C 1
ATOM 870 O O . PRO A 1 117 ? 5.752 -27.130 -5.314 1.00 97.75 117 PRO A O 1
ATOM 873 N N . GLY A 1 118 ? 5.938 -28.200 -7.268 1.00 94.94 118 GLY A N 1
ATOM 874 C CA . GLY A 1 118 ? 7.383 -28.384 -7.175 1.00 94.94 118 GLY A CA 1
ATOM 875 C C . GLY A 1 118 ? 8.137 -27.233 -7.846 1.00 94.94 118 GLY A C 1
ATOM 876 O O . GLY A 1 118 ? 7.706 -26.077 -7.842 1.00 94.94 118 GLY A O 1
ATOM 877 N N . THR A 1 119 ? 9.290 -27.544 -8.435 1.00 92.88 119 THR A N 1
ATOM 878 C CA . THR A 1 119 ? 10.103 -26.551 -9.145 1.00 92.88 119 THR A CA 1
ATOM 879 C C . THR A 1 119 ? 9.359 -25.994 -10.360 1.00 92.88 119 THR A C 1
ATOM 881 O O . THR A 1 119 ? 8.846 -26.743 -11.186 1.00 92.88 119 THR A O 1
ATOM 884 N N . VAL A 1 120 ? 9.326 -24.668 -10.508 1.00 93.06 120 VAL A N 1
ATOM 885 C CA . VAL A 1 120 ? 8.695 -24.011 -11.665 1.00 93.06 120 VAL A CA 1
ATOM 886 C C . VAL A 1 120 ? 9.310 -24.522 -12.973 1.00 93.06 120 VAL A C 1
ATOM 888 O O . VAL A 1 120 ? 10.530 -24.672 -13.079 1.00 93.06 120 VAL A O 1
ATOM 891 N N . LEU A 1 121 ? 8.477 -24.793 -13.981 1.00 93.31 121 LEU A N 1
ATOM 892 C CA . LEU A 1 121 ? 8.953 -25.267 -15.278 1.00 93.31 121 LEU A CA 1
ATOM 893 C C . LEU A 1 121 ? 9.558 -24.113 -16.084 1.00 93.31 121 LEU A C 1
ATOM 895 O O . LEU A 1 121 ? 8.891 -23.127 -16.412 1.00 93.31 121 LEU A O 1
ATOM 899 N N . THR A 1 122 ? 10.837 -24.247 -16.418 1.00 87.06 122 THR A N 1
ATOM 900 C CA . THR A 1 122 ? 11.625 -23.266 -17.175 1.00 87.06 122 THR A CA 1
ATOM 901 C C . THR A 1 122 ? 12.483 -23.979 -18.226 1.00 87.06 122 THR A C 1
ATOM 903 O O . THR A 1 122 ? 12.648 -25.198 -18.154 1.00 87.06 122 THR A O 1
ATOM 906 N N . PRO A 1 123 ? 13.126 -23.260 -19.164 1.00 83.62 123 PRO A N 1
ATOM 907 C CA . PRO A 1 123 ? 14.034 -23.883 -20.124 1.00 83.62 123 PRO A CA 1
ATOM 908 C C . PRO A 1 123 ? 15.218 -24.623 -19.481 1.00 83.62 123 PRO A C 1
ATOM 910 O O . PRO A 1 123 ? 15.821 -25.477 -20.125 1.00 83.62 123 PRO A O 1
ATOM 913 N N . LEU A 1 124 ? 15.557 -24.312 -18.223 1.00 80.69 124 LEU A N 1
ATOM 914 C CA . LEU A 1 124 ? 16.701 -24.898 -17.518 1.00 80.69 124 LEU A CA 1
ATOM 915 C C . LEU A 1 124 ? 16.441 -26.335 -17.042 1.00 80.69 124 LEU A C 1
ATOM 917 O O . LEU A 1 124 ? 17.346 -27.162 -17.105 1.00 80.69 124 LEU A O 1
ATOM 921 N N . ASN A 1 125 ? 15.228 -26.633 -16.570 1.00 82.12 125 ASN A N 1
ATOM 922 C CA . ASN A 1 125 ? 14.833 -27.951 -16.049 1.00 82.12 125 ASN A CA 1
ATOM 923 C C . ASN A 1 125 ? 13.838 -28.691 -16.956 1.00 82.12 125 ASN A C 1
ATOM 925 O O . ASN A 1 125 ? 13.777 -29.914 -16.925 1.00 82.12 125 ASN A O 1
ATOM 929 N N . ALA A 1 126 ? 13.088 -27.961 -17.778 1.00 87.50 126 ALA A N 1
ATOM 930 C CA . ALA A 1 126 ? 11.993 -28.467 -18.599 1.00 87.50 126 ALA A CA 1
ATOM 931 C C . ALA A 1 126 ? 12.081 -27.951 -20.049 1.00 87.50 126 ALA A C 1
ATOM 933 O O . ALA A 1 126 ? 11.072 -27.718 -20.702 1.00 87.50 126 ALA A O 1
ATOM 934 N N . GLY A 1 127 ? 13.293 -27.749 -20.578 1.00 84.94 127 GLY A N 1
ATOM 935 C CA . GLY A 1 127 ? 13.499 -27.192 -21.924 1.00 84.94 127 GLY A CA 1
ATOM 936 C C . GLY A 1 127 ? 13.127 -28.108 -23.101 1.00 84.94 127 GLY A C 1
ATOM 937 O O . GLY A 1 127 ? 13.216 -27.671 -24.244 1.00 84.94 127 GLY A O 1
ATOM 938 N N . LYS A 1 128 ? 12.748 -29.368 -22.847 1.00 90.75 128 LYS A N 1
ATOM 939 C CA . LYS A 1 128 ? 12.312 -30.355 -23.853 1.00 90.75 128 LYS A CA 1
ATOM 940 C C . LYS A 1 128 ? 11.093 -31.135 -23.346 1.00 90.75 128 LYS A C 1
ATOM 942 O O . LYS A 1 128 ? 11.041 -31.366 -22.135 1.00 90.75 128 LYS A O 1
ATOM 947 N N . PRO A 1 129 ? 10.189 -31.600 -24.232 1.00 93.94 129 PRO A N 1
ATOM 948 C CA . PRO A 1 129 ? 8.980 -32.336 -23.854 1.00 93.94 129 PRO A CA 1
ATOM 949 C C . PRO A 1 129 ? 9.243 -33.485 -22.875 1.00 93.94 129 PRO A C 1
ATOM 951 O O . PRO A 1 129 ? 8.691 -33.481 -21.780 1.00 93.94 129 PRO A O 1
ATOM 954 N N . ASP A 1 130 ? 10.170 -34.395 -23.191 1.00 93.19 130 ASP A N 1
ATOM 955 C CA . ASP A 1 130 ? 10.448 -35.566 -22.340 1.00 93.19 130 ASP A CA 1
ATOM 956 C C . ASP A 1 130 ? 10.950 -35.191 -20.937 1.00 93.19 130 ASP A C 1
ATOM 958 O O . ASP A 1 130 ? 10.563 -35.802 -19.939 1.00 93.19 130 ASP A O 1
ATOM 962 N N . ALA A 1 131 ? 11.800 -34.163 -20.847 1.00 92.81 131 ALA A N 1
ATOM 963 C CA . ALA A 1 131 ? 12.304 -33.662 -19.571 1.00 92.81 131 ALA A CA 1
ATOM 964 C C . ALA A 1 131 ? 11.179 -33.018 -18.748 1.00 92.81 131 ALA A C 1
ATOM 966 O O . ALA A 1 131 ? 11.096 -33.233 -17.541 1.00 92.81 131 ALA A O 1
ATOM 967 N N . ALA A 1 132 ? 10.290 -32.271 -19.404 1.00 94.75 132 ALA A N 1
ATOM 968 C CA . ALA A 1 132 ? 9.139 -31.658 -18.758 1.00 94.75 132 ALA A CA 1
ATOM 969 C C . ALA A 1 132 ? 8.122 -32.705 -18.271 1.00 94.75 132 ALA A C 1
ATOM 971 O O . ALA A 1 132 ? 7.645 -32.608 -17.147 1.00 94.75 132 ALA A O 1
ATOM 972 N N . VAL A 1 133 ? 7.853 -33.749 -19.058 1.00 98.00 133 VAL A N 1
ATOM 973 C CA . VAL A 1 133 ? 7.004 -34.888 -18.661 1.00 98.00 133 VAL A CA 1
ATOM 974 C C . VAL A 1 133 ? 7.590 -35.617 -17.447 1.00 98.00 133 VAL A C 1
ATOM 976 O O . VAL A 1 133 ? 6.869 -35.918 -16.496 1.00 98.00 133 VAL A O 1
ATOM 979 N N . ALA A 1 134 ? 8.902 -35.871 -17.435 1.00 96.94 134 ALA A N 1
ATOM 980 C CA . ALA A 1 134 ? 9.573 -36.482 -16.287 1.00 96.94 134 ALA A CA 1
ATOM 981 C C . ALA A 1 134 ? 9.494 -35.599 -15.027 1.00 96.94 134 ALA A C 1
ATOM 983 O O . ALA A 1 134 ? 9.294 -36.103 -13.922 1.00 96.94 134 ALA A O 1
ATOM 984 N N . GLU A 1 135 ? 9.617 -34.281 -15.191 1.00 96.38 135 GLU A N 1
ATOM 985 C CA . GLU A 1 135 ? 9.450 -33.305 -14.115 1.00 96.38 135 GLU A CA 1
ATOM 986 C C . GLU A 1 135 ? 8.023 -33.313 -13.549 1.00 96.38 135 GLU A C 1
ATOM 988 O O . GLU A 1 135 ? 7.858 -33.381 -12.334 1.00 96.38 135 GLU A O 1
ATOM 993 N N . VAL A 1 136 ? 7.003 -33.318 -14.413 1.00 98.19 136 VAL A N 1
ATOM 994 C CA . VAL A 1 136 ? 5.585 -33.396 -14.023 1.00 98.19 136 VAL A CA 1
ATOM 995 C C . VAL A 1 136 ? 5.303 -34.656 -13.208 1.00 98.19 136 VAL A C 1
ATOM 997 O O . VAL A 1 136 ? 4.735 -34.562 -12.121 1.00 98.19 136 VAL A O 1
ATOM 1000 N N . ARG A 1 137 ? 5.755 -35.824 -13.687 1.00 98.31 137 ARG A N 1
ATOM 1001 C CA . ARG A 1 137 ? 5.614 -37.103 -12.968 1.00 98.31 137 ARG A CA 1
ATOM 1002 C C . ARG A 1 137 ? 6.226 -37.033 -11.580 1.00 98.31 137 ARG A C 1
ATOM 1004 O O . ARG A 1 137 ? 5.562 -37.367 -10.605 1.00 98.31 137 ARG A O 1
ATOM 1011 N N . ARG A 1 138 ? 7.459 -36.530 -11.488 1.00 97.38 138 ARG A N 1
ATOM 1012 C CA . ARG A 1 138 ? 8.155 -36.416 -10.207 1.00 97.38 138 ARG A CA 1
ATOM 1013 C C . ARG A 1 138 ? 7.431 -35.477 -9.245 1.00 97.38 138 ARG A C 1
ATOM 1015 O O . ARG A 1 138 ? 7.281 -35.814 -8.081 1.00 97.38 138 ARG A O 1
ATOM 1022 N N . GLN A 1 139 ? 6.961 -34.320 -9.712 1.00 97.81 139 GLN A N 1
ATOM 1023 C CA . GLN A 1 139 ? 6.213 -33.388 -8.860 1.00 97.81 139 GLN A CA 1
ATOM 1024 C C . GLN A 1 139 ? 4.888 -33.982 -8.374 1.00 97.81 139 GLN A C 1
ATOM 1026 O O . GLN A 1 139 ? 4.537 -33.801 -7.209 1.00 97.81 139 GLN A O 1
ATOM 1031 N N . ALA A 1 140 ? 4.177 -34.714 -9.235 1.00 97.31 140 ALA A N 1
ATOM 1032 C CA . ALA A 1 140 ? 2.953 -35.414 -8.859 1.00 97.31 140 ALA A CA 1
ATOM 1033 C C . ALA A 1 140 ? 3.222 -36.508 -7.810 1.00 97.31 140 ALA A C 1
ATOM 1035 O O . ALA A 1 140 ? 2.538 -36.561 -6.790 1.00 97.31 140 ALA A O 1
ATOM 1036 N N . GLU A 1 141 ? 4.258 -37.329 -8.010 1.00 96.88 141 GLU A N 1
ATOM 1037 C CA . GLU A 1 141 ? 4.730 -38.315 -7.024 1.00 96.88 141 GLU A CA 1
ATOM 1038 C C . GLU A 1 141 ? 5.153 -37.648 -5.706 1.00 96.88 141 GLU A C 1
ATOM 1040 O O . GLU A 1 141 ? 4.928 -38.184 -4.615 1.00 96.88 141 GLU A O 1
ATOM 1045 N N . ASP A 1 142 ? 5.726 -36.446 -5.793 1.00 95.81 142 ASP A N 1
ATOM 1046 C CA . ASP A 1 142 ? 6.127 -35.660 -4.636 1.00 95.81 142 ASP A CA 1
ATOM 1047 C C . ASP A 1 142 ? 4.962 -34.987 -3.891 1.00 95.81 142 ASP A C 1
ATOM 1049 O O . ASP A 1 142 ? 5.154 -34.489 -2.778 1.00 95.81 142 ASP A O 1
ATOM 1053 N N . GLY A 1 143 ? 3.747 -35.049 -4.441 1.00 96.00 143 GLY A N 1
ATOM 1054 C CA . GLY A 1 143 ? 2.536 -34.505 -3.834 1.00 96.00 143 GLY A CA 1
ATOM 1055 C C . GLY A 1 143 ? 2.314 -33.016 -4.105 1.00 96.00 143 GLY A C 1
ATOM 1056 O O . GLY A 1 143 ? 1.738 -32.334 -3.259 1.00 96.00 143 GLY A O 1
ATOM 1057 N N . ALA A 1 144 ? 2.782 -32.496 -5.243 1.00 97.75 144 ALA A N 1
ATOM 1058 C CA . ALA A 1 144 ? 2.438 -31.148 -5.697 1.00 97.75 144 ALA A CA 1
ATOM 1059 C C . ALA A 1 144 ? 0.927 -31.020 -5.967 1.00 97.75 144 ALA A C 1
ATOM 1061 O O . ALA A 1 144 ? 0.331 -31.907 -6.579 1.00 97.75 144 ALA A O 1
ATOM 1062 N N . ASP A 1 145 ? 0.304 -29.902 -5.575 1.00 97.88 145 ASP A N 1
ATOM 1063 C CA . ASP A 1 145 ? -1.130 -29.684 -5.853 1.00 97.88 145 ASP A CA 1
ATOM 1064 C C . ASP A 1 145 ? -1.384 -29.202 -7.285 1.00 97.88 145 ASP A C 1
ATOM 1066 O O . ASP A 1 145 ? -2.520 -29.230 -7.758 1.00 97.88 145 ASP A O 1
ATOM 1070 N N . PHE A 1 146 ? -0.346 -28.695 -7.951 1.00 98.50 146 PHE A N 1
ATOM 1071 C CA . PHE A 1 146 ? -0.387 -28.215 -9.327 1.00 98.50 146 PHE A CA 1
ATOM 1072 C C . PHE A 1 146 ? 1.012 -28.186 -9.951 1.00 98.50 146 PHE A C 1
ATOM 1074 O O . PHE A 1 146 ? 2.024 -28.147 -9.252 1.00 98.50 146 PHE A O 1
ATOM 1081 N N . ILE A 1 147 ? 1.063 -28.126 -11.279 1.00 98.44 147 ILE A N 1
ATOM 1082 C CA . ILE A 1 147 ? 2.282 -27.876 -12.050 1.00 98.44 147 ILE A CA 1
ATOM 1083 C C . ILE A 1 147 ? 2.307 -26.409 -12.469 1.00 98.44 147 ILE A C 1
ATOM 1085 O O . ILE A 1 147 ? 1.373 -25.939 -13.120 1.00 98.44 147 ILE A O 1
ATOM 1089 N N . LYS A 1 148 ? 3.378 -25.678 -12.128 1.00 97.69 148 LYS A N 1
ATOM 1090 C CA . LYS A 1 148 ? 3.539 -24.283 -12.564 1.00 97.69 148 LYS A CA 1
ATOM 1091 C C . LYS A 1 148 ? 4.370 -24.173 -13.841 1.00 97.69 148 LYS A C 1
ATOM 1093 O O . LYS A 1 148 ? 5.591 -24.342 -13.805 1.00 97.69 148 LYS A O 1
ATOM 1098 N N . ALA A 1 149 ? 3.724 -23.796 -14.940 1.00 94.88 149 ALA A N 1
ATOM 1099 C CA . ALA A 1 149 ? 4.391 -23.331 -16.149 1.00 94.88 149 ALA A CA 1
ATOM 1100 C C . ALA A 1 149 ? 4.969 -21.918 -15.935 1.00 94.88 149 ALA A C 1
ATOM 1102 O O . ALA A 1 149 ? 4.280 -21.025 -15.439 1.00 94.88 149 ALA A O 1
ATOM 1103 N N . GLY A 1 150 ? 6.244 -21.718 -16.278 1.00 87.56 150 GLY A N 1
ATOM 1104 C CA . GLY A 1 150 ? 6.911 -20.413 -16.243 1.00 87.56 150 GLY A CA 1
ATOM 1105 C C . GLY A 1 150 ? 7.292 -19.935 -17.643 1.00 87.56 150 GLY A C 1
ATOM 1106 O O . GLY A 1 150 ? 6.564 -19.197 -18.286 1.00 87.56 150 GLY A O 1
ATOM 1107 N N . LEU A 1 151 ? 8.447 -20.374 -18.146 1.00 84.12 151 LEU A N 1
ATOM 1108 C CA . LEU A 1 151 ? 8.984 -19.929 -19.445 1.00 84.12 151 LEU A CA 1
ATOM 1109 C C . LEU A 1 151 ? 9.122 -21.098 -20.431 1.00 84.12 151 LEU A C 1
ATOM 1111 O O . LEU A 1 151 ? 10.172 -21.292 -21.039 1.00 84.12 151 LEU A O 1
ATOM 1115 N N . VAL A 1 152 ? 8.084 -21.925 -20.536 1.00 85.94 152 VAL A N 1
ATOM 1116 C CA . VAL A 1 152 ? 8.071 -23.094 -21.430 1.00 85.94 152 VAL A CA 1
ATOM 1117 C C . VAL A 1 152 ? 7.644 -22.714 -22.850 1.00 85.94 152 VAL A C 1
ATOM 1119 O O . VAL A 1 152 ? 6.945 -21.724 -23.053 1.00 85.94 152 VAL A O 1
ATOM 1122 N N . THR A 1 153 ? 8.071 -23.496 -23.843 1.00 87.88 153 THR A N 1
ATOM 1123 C CA . THR A 1 153 ? 7.617 -23.342 -25.235 1.00 87.88 153 THR A CA 1
ATOM 1124 C C . THR A 1 153 ? 6.225 -23.958 -25.427 1.00 87.88 153 THR A C 1
ATOM 1126 O O . THR A 1 153 ? 5.813 -24.779 -24.603 1.00 87.88 153 THR A O 1
ATOM 1129 N N . PRO A 1 154 ? 5.515 -23.643 -26.529 1.00 88.19 154 PRO A N 1
ATOM 1130 C CA . PRO A 1 154 ? 4.242 -24.289 -26.847 1.00 88.19 154 PRO A CA 1
ATOM 1131 C C . PRO A 1 154 ? 4.301 -25.821 -26.905 1.00 88.19 154 PRO A C 1
ATOM 1133 O O . PRO A 1 154 ? 3.431 -26.496 -26.362 1.00 88.19 154 PRO A O 1
ATOM 1136 N N . GLU A 1 155 ? 5.363 -26.371 -27.498 1.00 90.31 155 GLU A N 1
ATOM 1137 C CA . GLU A 1 155 ? 5.593 -27.819 -27.589 1.00 90.31 155 GLU A CA 1
ATOM 1138 C C . GLU A 1 155 ? 5.764 -28.462 -26.203 1.00 90.31 155 GLU A C 1
ATOM 1140 O O . GLU A 1 155 ? 5.143 -29.478 -25.892 1.00 90.31 155 GLU A O 1
ATOM 1145 N N . VAL A 1 156 ? 6.576 -27.840 -25.341 1.00 92.69 156 VAL A N 1
ATOM 1146 C CA . VAL A 1 156 ? 6.781 -28.306 -23.965 1.00 92.69 156 VAL A CA 1
ATOM 1147 C C . VAL A 1 156 ? 5.484 -28.215 -23.169 1.00 92.69 156 VAL A C 1
ATOM 1149 O O . VAL A 1 156 ? 5.145 -29.150 -22.449 1.00 92.69 156 VAL A O 1
ATOM 1152 N N . TYR A 1 157 ? 4.753 -27.107 -23.297 1.00 94.12 157 TYR A N 1
ATOM 1153 C CA . TYR A 1 157 ? 3.478 -26.926 -22.619 1.00 94.12 157 TYR A CA 1
ATOM 1154 C C . TYR A 1 157 ? 2.463 -28.006 -23.003 1.00 94.12 157 TYR A C 1
ATOM 1156 O O . TYR A 1 157 ? 1.848 -28.585 -22.113 1.00 94.12 157 TYR A O 1
ATOM 1164 N N . ALA A 1 158 ? 2.320 -28.314 -24.294 1.00 93.06 158 ALA A N 1
ATOM 1165 C CA . ALA A 1 158 ? 1.393 -29.345 -24.750 1.00 93.06 158 ALA A CA 1
ATOM 1166 C C . ALA A 1 158 ? 1.708 -30.711 -24.111 1.00 93.06 158 ALA A C 1
ATOM 1168 O O . ALA A 1 158 ? 0.810 -31.380 -23.604 1.00 93.06 158 ALA A O 1
ATOM 1169 N N . ALA A 1 159 ? 2.989 -31.092 -24.056 1.00 95.44 159 ALA A N 1
ATOM 1170 C CA . ALA A 1 159 ? 3.416 -32.328 -23.399 1.00 95.44 159 ALA A CA 1
ATOM 1171 C C . ALA A 1 159 ? 3.153 -32.316 -21.880 1.00 95.44 159 ALA A C 1
ATOM 1173 O O . ALA A 1 159 ? 2.723 -33.322 -21.315 1.00 95.44 159 ALA A O 1
ATOM 1174 N N . VAL A 1 160 ? 3.374 -31.170 -21.225 1.00 97.19 160 VAL A N 1
ATOM 1175 C CA . VAL A 1 160 ? 3.071 -30.969 -19.800 1.00 97.19 160 VAL A CA 1
ATOM 1176 C C . VAL A 1 160 ? 1.578 -31.111 -19.528 1.00 97.19 160 VAL A C 1
ATOM 1178 O O . VAL A 1 160 ? 1.219 -31.826 -18.601 1.00 97.19 160 VAL A O 1
ATOM 1181 N N . GLN A 1 161 ? 0.722 -30.469 -20.324 1.00 96.56 161 GLN A N 1
ATOM 1182 C CA . GLN A 1 161 ? -0.731 -30.507 -20.161 1.00 96.56 161 GLN A CA 1
ATOM 1183 C C . GLN A 1 161 ? -1.264 -31.940 -20.282 1.00 96.56 161 GLN A C 1
ATOM 1185 O O . GLN A 1 161 ? -1.920 -32.420 -19.363 1.00 96.56 161 GLN A O 1
ATOM 1190 N N . VAL A 1 162 ? -0.873 -32.667 -21.336 1.00 96.94 162 VAL A N 1
ATOM 1191 C CA . VAL A 1 162 ? -1.271 -34.071 -21.542 1.00 96.94 162 VAL A CA 1
ATOM 1192 C C . VAL A 1 162 ? -0.869 -34.962 -20.363 1.00 96.94 162 VAL A C 1
ATOM 1194 O O . VAL A 1 162 ? -1.669 -35.767 -19.883 1.00 96.94 162 VAL A O 1
ATOM 1197 N N . GLU A 1 163 ? 0.370 -34.844 -19.882 1.00 98.25 163 GLU A N 1
ATOM 1198 C CA . GLU A 1 163 ? 0.836 -35.668 -18.764 1.00 98.25 163 GLU A CA 1
ATOM 1199 C C . GLU A 1 163 ? 0.174 -35.270 -17.437 1.00 98.25 163 GLU A C 1
ATOM 1201 O O . GLU A 1 163 ? -0.168 -36.137 -16.634 1.00 98.25 163 GLU A O 1
ATOM 1206 N N . ALA A 1 164 ? -0.026 -33.974 -17.204 1.00 97.69 164 ALA A N 1
ATOM 1207 C CA . ALA A 1 164 ? -0.671 -33.461 -16.005 1.00 97.69 164 ALA A CA 1
ATOM 1208 C C . ALA A 1 164 ? -2.142 -33.914 -15.926 1.00 97.69 164 ALA A C 1
ATOM 1210 O O . ALA A 1 164 ? -2.573 -34.397 -14.877 1.00 97.69 164 ALA A O 1
ATOM 1211 N N . ASP A 1 165 ? -2.867 -33.895 -17.050 1.00 96.50 165 ASP A N 1
ATOM 1212 C CA . ASP A 1 165 ? -4.232 -34.422 -17.156 1.00 96.50 165 ASP A CA 1
ATOM 1213 C C . ASP A 1 165 ? -4.280 -35.931 -16.893 1.00 96.50 165 ASP A C 1
ATOM 1215 O O . ASP A 1 165 ? -5.125 -36.401 -16.128 1.00 96.50 165 ASP A O 1
ATOM 1219 N N . ARG A 1 166 ? -3.321 -36.694 -17.442 1.00 97.75 166 ARG A N 1
ATOM 1220 C CA . ARG A 1 166 ? -3.182 -38.140 -17.180 1.00 97.75 166 ARG A CA 1
ATOM 1221 C C . ARG A 1 166 ? -3.013 -38.444 -15.689 1.00 97.75 166 ARG A C 1
ATOM 1223 O O . ARG A 1 166 ? -3.474 -39.483 -15.217 1.00 97.75 166 ARG A O 1
ATOM 1230 N N . LEU A 1 167 ? -2.331 -37.564 -14.961 1.00 97.62 167 LEU A N 1
ATOM 1231 C CA . LEU A 1 167 ? -2.065 -37.690 -13.527 1.00 97.62 167 LEU A CA 1
ATOM 1232 C C . LEU A 1 167 ? -3.135 -37.022 -12.649 1.00 97.62 167 LEU A C 1
ATOM 1234 O O . LEU A 1 167 ? -3.104 -37.181 -11.430 1.00 97.62 167 LEU A O 1
ATOM 1238 N N . GLY A 1 168 ? -4.079 -36.285 -13.241 1.00 96.56 168 GLY A N 1
ATOM 1239 C CA . GLY A 1 168 ? -5.098 -35.530 -12.514 1.00 96.56 168 GLY A CA 1
ATOM 1240 C C . GLY A 1 168 ? -4.547 -34.340 -11.719 1.00 96.56 168 GLY A C 1
ATOM 1241 O O . GLY A 1 168 ? -5.181 -33.914 -10.752 1.00 96.56 168 GLY A O 1
ATOM 1242 N N . VAL A 1 169 ? -3.383 -33.804 -12.102 1.00 96.94 169 VAL A N 1
ATOM 1243 C CA . VAL A 1 169 ? -2.757 -32.635 -11.466 1.00 96.94 169 VAL A CA 1
ATOM 1244 C C . VAL A 1 169 ? -2.961 -31.417 -12.371 1.00 96.94 169 VAL A C 1
ATOM 1246 O O . VAL A 1 169 ? -2.602 -31.471 -13.540 1.00 96.94 169 VAL A O 1
ATOM 1249 N N . PRO A 1 170 ? -3.530 -30.301 -11.891 1.00 97.62 170 PRO A N 1
ATOM 1250 C CA . PRO A 1 170 ? -3.793 -29.149 -12.746 1.00 97.62 170 PRO A CA 1
ATOM 1251 C C . PRO A 1 170 ? -2.516 -28.406 -13.156 1.00 97.62 170 PRO A C 1
ATOM 1253 O O . PRO A 1 170 ? -1.589 -28.254 -12.359 1.00 97.62 170 PRO A O 1
ATOM 1256 N N . VAL A 1 171 ? -2.516 -27.846 -14.368 1.00 97.81 171 VAL A N 1
ATOM 1257 C CA . VAL A 1 171 ? -1.490 -26.899 -14.828 1.00 97.81 171 VAL A CA 1
ATOM 1258 C C . VAL A 1 171 ? -1.956 -25.466 -14.583 1.00 97.81 171 VAL A C 1
ATOM 1260 O O . VAL A 1 171 ? -3.097 -25.107 -14.877 1.00 97.81 171 VAL A O 1
ATOM 1263 N N . VAL A 1 172 ? -1.071 -24.641 -14.034 1.00 97.31 172 VAL A N 1
ATOM 1264 C CA . VAL A 1 172 ? -1.276 -23.204 -13.797 1.00 97.31 172 VAL A CA 1
ATOM 1265 C C . VAL A 1 172 ? -0.009 -22.439 -14.166 1.00 97.31 172 VAL A C 1
ATOM 1267 O O . VAL A 1 172 ? 1.052 -23.039 -14.339 1.00 97.31 172 VAL A O 1
ATOM 1270 N N . GLY A 1 173 ? -0.066 -21.112 -14.211 1.00 94.75 173 GLY A N 1
ATOM 1271 C CA . GLY A 1 173 ? 1.133 -20.287 -14.320 1.00 94.75 173 GLY A CA 1
ATOM 1272 C C . GLY A 1 173 ? 1.075 -19.284 -15.458 1.00 94.75 173 GLY A C 1
ATOM 1273 O O . GLY A 1 173 ? 0.037 -18.701 -15.766 1.00 94.75 173 GLY A O 1
ATOM 1274 N N . HIS A 1 174 ? 2.233 -19.050 -16.059 1.00 93.25 174 HIS A N 1
ATOM 1275 C CA . HIS A 1 174 ? 2.375 -18.142 -17.186 1.00 93.25 174 HIS A CA 1
ATOM 1276 C C . HIS A 1 174 ? 1.812 -18.802 -18.440 1.00 93.25 174 HIS A C 1
ATOM 1278 O O . HIS A 1 174 ? 2.211 -19.917 -18.780 1.00 93.25 174 HIS A O 1
ATOM 1284 N N . LEU A 1 175 ? 0.906 -18.104 -19.130 1.00 90.12 175 LEU A N 1
ATOM 1285 C CA . LEU A 1 175 ? 0.470 -18.510 -20.462 1.00 90.12 175 LEU A CA 1
ATOM 1286 C C . LEU A 1 175 ? 1.699 -18.502 -21.393 1.00 90.12 175 LEU A C 1
ATOM 1288 O O . LEU A 1 175 ? 2.328 -17.448 -21.534 1.00 90.12 175 LEU A O 1
ATOM 1292 N N . PRO A 1 176 ? 2.072 -19.637 -22.010 1.00 86.06 176 PRO A N 1
ATOM 1293 C CA . PRO A 1 176 ? 3.228 -19.682 -22.893 1.00 86.06 176 PRO A CA 1
ATOM 1294 C C . PRO A 1 176 ? 3.048 -18.758 -24.097 1.00 86.06 176 PRO A C 1
ATOM 1296 O O . PRO A 1 176 ? 1.985 -18.711 -24.717 1.00 86.06 176 PRO A O 1
ATOM 1299 N N . ALA A 1 177 ? 4.107 -18.035 -24.449 1.00 80.88 177 ALA A N 1
ATOM 1300 C CA . ALA A 1 177 ? 4.062 -17.104 -25.565 1.00 80.88 177 ALA A CA 1
ATOM 1301 C C . ALA A 1 177 ? 3.807 -17.842 -26.895 1.00 80.88 177 ALA A C 1
ATOM 1303 O O . ALA A 1 177 ? 4.405 -18.887 -27.158 1.00 80.88 177 ALA A O 1
ATOM 1304 N N . GLY A 1 178 ? 2.921 -17.292 -27.729 1.00 79.25 178 GLY A N 1
ATOM 1305 C CA . GLY A 1 178 ? 2.542 -17.871 -29.023 1.00 79.25 178 GLY A CA 1
ATOM 1306 C C . GLY A 1 178 ? 1.451 -18.951 -28.971 1.00 79.25 178 GLY A C 1
ATOM 1307 O O . GLY A 1 178 ? 1.067 -19.456 -30.023 1.00 79.25 178 GLY A O 1
ATOM 1308 N N . ILE A 1 179 ? 0.925 -19.302 -27.793 1.00 85.62 179 ILE A N 1
ATOM 1309 C CA . ILE A 1 179 ? -0.243 -20.188 -27.672 1.00 85.62 179 ILE A CA 1
ATOM 1310 C C . ILE A 1 179 ? -1.545 -19.402 -27.860 1.00 85.62 179 ILE A C 1
ATOM 1312 O O . ILE A 1 179 ? -1.678 -18.287 -27.361 1.00 85.62 179 ILE A O 1
ATOM 1316 N N . ASP A 1 180 ? -2.532 -20.009 -28.532 1.00 89.50 180 ASP A N 1
ATOM 1317 C CA . ASP A 1 180 ? -3.918 -19.534 -28.473 1.00 89.50 180 ASP A CA 1
ATOM 1318 C C . ASP A 1 180 ? -4.494 -19.799 -27.074 1.00 89.50 180 ASP A C 1
ATOM 1320 O O . ASP A 1 180 ? -4.647 -20.943 -26.636 1.00 89.50 180 ASP A O 1
ATOM 1324 N N . VAL A 1 181 ? -4.825 -18.724 -26.368 1.00 91.69 181 VAL A N 1
ATOM 1325 C CA . VAL A 1 181 ? -5.348 -18.776 -25.006 1.00 91.69 181 VAL A CA 1
ATOM 1326 C C . VAL A 1 181 ? -6.675 -19.540 -24.886 1.00 91.69 181 VAL A C 1
ATOM 1328 O O . VAL A 1 181 ? -6.931 -20.162 -23.853 1.00 91.69 181 VAL A O 1
ATOM 1331 N N . ARG A 1 182 ? -7.498 -19.572 -25.943 1.00 92.62 182 ARG A N 1
ATOM 1332 C CA . ARG A 1 182 ? -8.722 -20.387 -25.976 1.00 92.62 182 ARG A CA 1
ATOM 1333 C C . ARG A 1 182 ? -8.371 -21.867 -25.986 1.00 92.62 182 ARG A C 1
ATOM 1335 O O . ARG A 1 182 ? -8.908 -22.609 -25.172 1.00 92.62 182 ARG A O 1
ATOM 1342 N N . ALA A 1 183 ? -7.403 -22.262 -26.812 1.00 91.69 183 ALA A N 1
ATOM 1343 C CA . ALA A 1 183 ? -6.920 -23.639 -26.858 1.00 91.69 183 ALA A CA 1
ATOM 1344 C C . ALA A 1 183 ? -6.293 -24.071 -25.521 1.00 91.69 183 ALA A C 1
ATOM 1346 O O . ALA A 1 183 ? -6.524 -25.190 -25.074 1.00 91.69 183 ALA A O 1
ATOM 1347 N N . ALA A 1 184 ? -5.555 -23.182 -24.843 1.00 92.62 184 ALA A N 1
ATOM 1348 C CA . ALA A 1 184 ? -5.043 -23.460 -23.498 1.00 92.62 184 ALA A CA 1
ATOM 1349 C C . ALA A 1 184 ? -6.178 -23.679 -22.480 1.00 92.62 184 ALA A C 1
ATOM 1351 O O . ALA A 1 184 ? -6.129 -24.615 -21.683 1.00 92.62 184 ALA A O 1
ATOM 1352 N N . SER A 1 185 ? -7.221 -22.842 -22.517 1.00 94.12 185 SER A N 1
ATOM 1353 C CA . SER A 1 185 ? -8.394 -23.002 -21.651 1.00 94.12 185 SER A CA 1
ATOM 1354 C C . SER A 1 185 ? -9.149 -24.303 -21.937 1.00 94.12 185 SER A C 1
ATOM 1356 O O . SER A 1 185 ? -9.490 -25.019 -20.997 1.00 94.12 185 SER A O 1
ATOM 1358 N N . ASP A 1 186 ? -9.366 -24.640 -23.210 1.00 92.88 186 ASP A N 1
ATOM 1359 C CA . ASP A 1 186 ? -10.028 -25.887 -23.621 1.00 92.88 186 ASP A CA 1
ATOM 1360 C C . ASP A 1 186 ? -9.244 -27.127 -23.199 1.00 92.88 186 ASP A C 1
ATOM 1362 O O . ASP A 1 186 ? -9.829 -28.138 -22.818 1.00 92.88 186 ASP A O 1
ATOM 1366 N N . ALA A 1 187 ? -7.914 -27.036 -23.229 1.00 92.44 187 ALA A N 1
ATOM 1367 C CA . ALA A 1 187 ? -7.022 -28.088 -22.769 1.00 92.44 187 ALA A CA 1
ATOM 1368 C C . ALA A 1 187 ? -6.944 -28.189 -21.234 1.00 92.44 187 ALA A C 1
ATOM 1370 O O . ALA A 1 187 ? -6.194 -29.009 -20.724 1.00 92.44 187 ALA A O 1
ATOM 1371 N N . GLY A 1 188 ? -7.693 -27.374 -20.482 1.00 91.94 188 GLY A N 1
ATOM 1372 C CA . GLY A 1 188 ? -7.766 -27.469 -19.025 1.00 91.94 188 GLY A CA 1
ATOM 1373 C C . GLY A 1 188 ? -6.708 -26.668 -18.264 1.00 91.94 188 GLY A C 1
ATOM 1374 O O . GLY A 1 188 ? -6.500 -26.930 -17.073 1.00 91.94 188 GLY A O 1
ATOM 1375 N N . PHE A 1 189 ? -6.062 -25.670 -18.887 1.00 93.69 189 PHE A N 1
ATOM 1376 C CA . PHE A 1 189 ? -5.195 -24.738 -18.160 1.00 93.69 189 PHE A CA 1
ATOM 1377 C C . PHE A 1 189 ? -6.001 -24.039 -17.064 1.00 93.69 189 PHE A C 1
ATOM 1379 O O . PHE A 1 189 ? -6.954 -23.298 -17.326 1.00 93.69 189 PHE A O 1
ATOM 1386 N N . ARG A 1 190 ? -5.655 -24.315 -15.806 1.00 95.19 190 ARG A N 1
ATOM 1387 C CA . ARG A 1 190 ? -6.561 -24.061 -14.685 1.00 95.19 190 ARG A CA 1
ATOM 1388 C C . ARG A 1 190 ? -6.493 -22.636 -14.165 1.00 95.19 190 ARG A C 1
ATOM 1390 O O . ARG A 1 190 ? -7.503 -22.136 -13.683 1.00 95.19 190 ARG A O 1
ATOM 1397 N N . SER A 1 191 ? -5.326 -22.002 -14.196 1.00 95.69 191 SER A N 1
ATOM 1398 C CA . SER A 1 191 ? -5.140 -20.649 -13.662 1.00 95.69 191 SER A CA 1
ATOM 1399 C C . SER A 1 191 ? -4.047 -19.923 -14.432 1.00 95.69 191 SER A C 1
ATOM 1401 O O . SER A 1 191 ? -2.911 -20.398 -14.467 1.00 95.69 191 SER A O 1
ATOM 1403 N N . ILE A 1 192 ? -4.398 -18.792 -15.043 1.00 95.12 192 ILE A N 1
ATOM 1404 C CA . ILE A 1 192 ? -3.476 -17.902 -15.757 1.00 95.12 192 ILE A CA 1
ATOM 1405 C C . ILE A 1 192 ? -3.035 -16.789 -14.811 1.00 95.12 192 ILE A C 1
ATOM 1407 O O . ILE A 1 192 ? -3.861 -16.075 -14.246 1.00 95.12 192 ILE A O 1
ATOM 1411 N N . GLU A 1 193 ? -1.727 -16.629 -14.658 1.00 94.25 193 GLU A N 1
ATOM 1412 C CA . GLU A 1 193 ? -1.123 -15.645 -13.760 1.00 94.25 193 GLU A CA 1
ATOM 1413 C C . GLU A 1 193 ? -0.699 -14.386 -14.528 1.00 94.25 193 GLU A C 1
ATOM 1415 O O . GLU A 1 193 ? -0.312 -14.464 -15.698 1.00 94.25 193 GLU A O 1
ATOM 1420 N N . HIS A 1 194 ? -0.731 -13.230 -13.861 1.00 92.69 194 HIS A N 1
ATOM 1421 C CA . HIS A 1 194 ? -0.309 -11.932 -14.412 1.00 92.69 194 HIS A CA 1
ATOM 1422 C C . HIS A 1 194 ? -1.084 -11.506 -15.665 1.00 92.69 194 HIS A C 1
ATOM 1424 O O . HIS A 1 194 ? -0.535 -10.812 -16.517 1.00 92.69 194 HIS A O 1
ATOM 1430 N N . VAL A 1 195 ? -2.330 -11.980 -15.816 1.00 88.25 195 VAL A N 1
ATOM 1431 C CA . VAL A 1 195 ? -3.144 -11.744 -17.022 1.00 88.25 195 VAL A CA 1
ATOM 1432 C C . VAL A 1 195 ? -2.411 -12.215 -18.298 1.00 88.25 195 VAL A C 1
ATOM 1434 O O . VAL A 1 195 ? -2.589 -11.672 -19.380 1.00 88.25 195 VAL A O 1
ATOM 1437 N N . GLY A 1 196 ? -1.563 -13.246 -18.175 1.00 83.75 196 GLY A N 1
ATOM 1438 C CA . GLY A 1 196 ? -0.677 -13.701 -19.245 1.00 83.75 196 GLY A CA 1
ATOM 1439 C C . GLY A 1 196 ? 0.490 -12.723 -19.461 1.00 83.75 196 GLY A C 1
ATOM 1440 O O . GLY A 1 196 ? 0.281 -11.675 -20.066 1.00 83.75 196 GLY A O 1
ATOM 1441 N N . PRO A 1 197 ? 1.725 -13.053 -19.030 1.00 82.94 197 PRO A N 1
ATOM 1442 C CA . PRO A 1 197 ? 2.852 -12.118 -19.055 1.00 82.94 197 PRO A CA 1
ATOM 1443 C C . PRO A 1 197 ? 3.046 -11.388 -20.392 1.00 82.94 197 PRO A C 1
ATOM 1445 O O . PRO A 1 197 ? 3.054 -12.004 -21.460 1.00 82.94 197 PRO A O 1
ATOM 1448 N N . GLY A 1 198 ? 3.264 -10.073 -20.327 1.00 84.94 198 GLY A N 1
ATOM 1449 C CA . GLY A 1 198 ? 3.361 -9.227 -21.517 1.00 84.94 198 GLY A CA 1
ATOM 1450 C C . GLY A 1 198 ? 1.998 -9.059 -22.188 1.00 84.94 198 GLY A C 1
ATOM 1451 O O . GLY A 1 198 ? 1.050 -8.616 -21.553 1.00 84.94 198 GLY A O 1
ATOM 1452 N N . ILE A 1 199 ? 1.904 -9.410 -23.470 1.00 87.50 199 ILE A N 1
ATOM 1453 C CA . ILE A 1 199 ? 0.661 -9.327 -24.258 1.00 87.50 199 ILE A CA 1
ATOM 1454 C C . ILE A 1 199 ? -0.119 -10.652 -24.285 1.00 87.50 199 ILE A C 1
ATOM 1456 O O . ILE A 1 199 ? -0.958 -10.851 -25.159 1.00 87.50 199 ILE A O 1
ATOM 1460 N N . GLY A 1 200 ? 0.183 -11.587 -23.375 1.00 87.19 200 GLY A N 1
ATOM 1461 C CA . GLY A 1 200 ? -0.270 -12.978 -23.449 1.00 87.19 200 GLY A CA 1
ATOM 1462 C C . GLY A 1 200 ? -1.784 -13.121 -23.605 1.00 87.19 200 GLY A C 1
ATOM 1463 O O . GLY A 1 200 ? -2.243 -13.636 -24.621 1.00 87.19 200 GLY A O 1
ATOM 1464 N N . LEU A 1 201 ? -2.564 -12.637 -22.631 1.00 90.81 201 LEU A N 1
ATOM 1465 C CA . LEU A 1 201 ? -4.028 -12.667 -22.739 1.00 90.81 201 LEU A CA 1
ATOM 1466 C C . LEU A 1 201 ? -4.546 -11.654 -23.768 1.00 90.81 201 LEU A C 1
ATOM 1468 O O . LEU A 1 201 ? -5.460 -11.978 -24.520 1.00 90.81 201 LEU A O 1
ATOM 1472 N N . LEU A 1 202 ? -3.933 -10.464 -23.835 1.00 93.25 202 LEU A N 1
ATOM 1473 C CA . LEU A 1 202 ? -4.341 -9.382 -24.743 1.00 93.25 202 LEU A CA 1
ATOM 1474 C C . LEU A 1 202 ? -4.329 -9.804 -26.217 1.00 93.25 202 LEU A C 1
ATOM 1476 O O . LEU A 1 202 ? -5.163 -9.346 -26.989 1.00 93.25 202 LEU A O 1
ATOM 1480 N N . THR A 1 203 ? -3.444 -10.731 -26.592 1.00 93.31 203 THR A N 1
ATOM 1481 C CA . THR A 1 203 ? -3.404 -11.329 -27.934 1.00 93.31 203 THR A CA 1
ATOM 1482 C C . THR A 1 203 ? -4.746 -11.966 -28.308 1.00 93.31 203 THR A C 1
ATOM 1484 O O . THR A 1 203 ? -5.222 -11.774 -29.422 1.00 93.31 203 THR A O 1
ATOM 1487 N N . GLY A 1 204 ? -5.387 -12.682 -27.377 1.00 93.19 204 GLY A N 1
ATOM 1488 C CA . GLY A 1 204 ? -6.696 -13.312 -27.593 1.00 93.19 204 GLY A CA 1
ATOM 1489 C C . GLY A 1 204 ? -7.875 -12.337 -27.571 1.00 93.19 204 GLY A C 1
ATOM 1490 O O . GLY A 1 204 ? -8.958 -12.682 -28.039 1.00 93.19 204 GLY A O 1
ATOM 1491 N N . CYS A 1 205 ? -7.658 -11.127 -27.053 1.00 95.62 205 CYS A N 1
ATOM 1492 C CA . CYS A 1 205 ? -8.639 -10.047 -26.988 1.00 95.62 205 CYS A CA 1
ATOM 1493 C C . CYS A 1 205 ? -8.509 -9.058 -28.155 1.00 95.62 205 CYS A C 1
ATOM 1495 O O . CYS A 1 205 ? -9.084 -7.980 -28.089 1.00 95.62 205 CYS A O 1
ATOM 1497 N N . SER A 1 206 ? -7.710 -9.363 -29.179 1.00 95.06 206 SER A N 1
ATOM 1498 C CA . SER A 1 206 ? -7.394 -8.428 -30.260 1.00 95.06 206 SER A CA 1
ATOM 1499 C C . SER A 1 206 ? -7.968 -8.879 -31.608 1.00 95.06 206 SER A C 1
ATOM 1501 O O . SER A 1 206 ? -7.998 -10.068 -31.942 1.00 95.06 206 SER A O 1
ATOM 1503 N N . CYS A 1 207 ? -8.394 -7.931 -32.441 1.00 93.62 207 CYS A N 1
ATOM 1504 C CA . CYS A 1 207 ? -8.716 -8.177 -33.852 1.00 93.62 207 CYS A CA 1
ATOM 1505 C C . CYS A 1 207 ? -7.460 -8.498 -34.697 1.00 93.62 207 CYS A C 1
ATOM 1507 O O . CYS A 1 207 ? -7.576 -9.185 -35.708 1.00 93.62 207 CYS A O 1
ATOM 1509 N N . HIS A 1 208 ? -6.259 -8.107 -34.252 1.00 93.25 208 HIS A N 1
ATOM 1510 C CA . HIS A 1 208 ? -4.952 -8.437 -34.851 1.00 93.25 208 HIS A CA 1
ATOM 1511 C C . HIS A 1 208 ? -4.304 -9.698 -34.250 1.00 93.25 208 HIS A C 1
ATOM 1513 O O . HIS A 1 208 ? -3.089 -9.892 -34.321 1.00 93.25 208 HIS A O 1
ATOM 1519 N N . GLU A 1 209 ? -5.105 -10.575 -33.649 1.00 90.56 209 GLU A N 1
ATOM 1520 C CA . GLU A 1 209 ? -4.638 -11.734 -32.891 1.00 90.56 209 GLU A CA 1
ATOM 1521 C C . GLU A 1 209 ? -3.577 -12.592 -33.607 1.00 90.56 209 GLU A C 1
ATOM 1523 O O . GLU A 1 209 ? -2.573 -12.949 -32.994 1.00 90.56 209 GLU A O 1
ATOM 1528 N N . GLU A 1 210 ? -3.757 -12.928 -34.889 1.00 87.19 210 GLU A N 1
ATOM 1529 C CA . GLU A 1 210 ? -2.798 -13.774 -35.618 1.00 87.19 210 GLU A CA 1
ATOM 1530 C C . GLU A 1 210 ? -1.420 -13.111 -35.745 1.00 87.19 210 GLU A C 1
ATOM 1532 O O . GLU A 1 210 ? -0.391 -13.756 -35.521 1.00 87.19 210 GLU A O 1
ATOM 1537 N N . HIS A 1 211 ? -1.405 -11.807 -36.033 1.00 85.69 211 HIS A N 1
ATOM 1538 C CA . HIS A 1 211 ? -0.190 -11.002 -36.119 1.00 85.69 211 HIS A CA 1
ATOM 1539 C C . HIS A 1 211 ? 0.512 -10.914 -34.757 1.00 85.69 211 HIS A C 1
ATOM 1541 O O . HIS A 1 211 ? 1.706 -11.205 -34.647 1.00 85.69 211 HIS A O 1
ATOM 1547 N N . LEU A 1 212 ? -0.237 -10.598 -33.698 1.00 88.50 212 LEU A N 1
ATOM 1548 C CA . LEU A 1 212 ? 0.290 -10.502 -32.334 1.00 88.50 212 LEU A CA 1
ATOM 1549 C C . LEU A 1 212 ? 0.806 -11.847 -31.813 1.00 88.50 212 LEU A C 1
ATOM 1551 O O . LEU A 1 212 ? 1.846 -11.900 -31.155 1.00 88.50 212 LEU A O 1
ATOM 1555 N N . ARG A 1 213 ? 0.135 -12.952 -32.154 1.00 84.94 213 ARG A N 1
ATOM 1556 C CA . ARG A 1 213 ? 0.573 -14.306 -31.793 1.00 84.94 213 ARG A CA 1
ATOM 1557 C C . ARG A 1 213 ? 1.895 -14.662 -32.467 1.00 84.94 213 ARG A C 1
ATOM 1559 O O . ARG A 1 213 ? 2.776 -15.215 -31.808 1.00 84.94 213 ARG A O 1
ATOM 1566 N N . ALA A 1 214 ? 2.059 -14.312 -33.744 1.00 79.38 214 ALA A N 1
ATOM 1567 C CA . ALA A 1 214 ? 3.315 -14.497 -34.466 1.00 79.38 214 ALA A CA 1
ATOM 1568 C C . ALA A 1 214 ? 4.445 -13.632 -33.880 1.00 79.38 214 ALA A C 1
ATOM 1570 O O . ALA A 1 214 ? 5.549 -14.132 -33.668 1.00 79.38 214 ALA A O 1
ATOM 1571 N N . ALA A 1 215 ? 4.163 -12.370 -33.540 1.00 73.25 215 ALA A N 1
ATOM 1572 C CA . ALA A 1 215 ? 5.125 -11.465 -32.904 1.00 73.25 215 ALA A CA 1
ATOM 1573 C C . ALA A 1 215 ? 5.519 -11.913 -31.481 1.00 73.25 215 ALA A C 1
ATOM 1575 O O . ALA A 1 215 ? 6.662 -11.738 -31.052 1.00 73.25 215 ALA A O 1
ATOM 1576 N N . GLY A 1 216 ? 4.582 -12.517 -30.744 1.00 65.25 216 GLY A N 1
ATOM 1577 C CA . GLY A 1 216 ? 4.792 -13.046 -29.398 1.00 65.25 216 GLY A CA 1
ATOM 1578 C C . GLY A 1 216 ? 5.584 -14.357 -29.354 1.00 65.25 216 GLY A C 1
ATOM 1579 O O . GLY A 1 216 ? 6.177 -14.671 -28.319 1.00 65.25 216 GLY A O 1
ATOM 1580 N N . ALA A 1 217 ? 5.639 -15.117 -30.453 1.00 63.41 217 ALA A N 1
ATOM 1581 C CA . ALA A 1 217 ? 6.375 -16.375 -30.544 1.00 63.41 217 ALA A CA 1
ATOM 1582 C C . ALA A 1 217 ? 7.897 -16.133 -30.510 1.00 63.41 217 ALA A C 1
ATOM 1584 O O . ALA A 1 217 ? 8.579 -16.046 -31.530 1.00 63.41 217 ALA A O 1
ATOM 1585 N N . ARG A 1 218 ? 8.467 -16.017 -29.306 1.00 57.03 218 ARG A N 1
ATOM 1586 C CA . ARG A 1 218 ? 9.921 -15.903 -29.136 1.00 57.03 218 ARG A CA 1
ATOM 1587 C C . ARG A 1 218 ? 10.602 -17.216 -29.525 1.00 57.03 218 ARG A C 1
ATOM 1589 O O . ARG A 1 218 ? 10.268 -18.279 -29.005 1.00 57.03 218 ARG A O 1
ATOM 1596 N N . GLY A 1 219 ? 11.612 -17.128 -30.393 1.00 49.00 219 GLY A N 1
ATOM 1597 C CA . GLY A 1 219 ? 12.535 -18.235 -30.647 1.00 49.00 219 GLY A CA 1
ATOM 1598 C C . GLY A 1 219 ? 13.282 -18.660 -29.371 1.00 49.00 219 GLY A C 1
ATOM 1599 O O . GLY A 1 219 ? 13.372 -17.881 -28.417 1.00 49.00 219 GLY A O 1
ATOM 1600 N N . PRO A 1 220 ? 13.833 -19.886 -29.321 1.00 44.41 220 PRO A N 1
ATOM 1601 C CA . PRO A 1 220 ? 14.500 -20.396 -28.128 1.00 44.41 220 PRO A CA 1
ATOM 1602 C C . PRO A 1 220 ? 15.647 -19.475 -27.698 1.00 44.41 220 PRO A C 1
ATOM 1604 O O . PRO A 1 220 ? 16.437 -19.012 -28.525 1.00 44.41 220 PRO A O 1
ATOM 1607 N N . ILE A 1 221 ? 15.763 -19.237 -26.388 1.00 49.47 221 ILE A N 1
ATOM 1608 C CA . ILE A 1 221 ? 16.881 -18.488 -25.805 1.00 49.47 221 ILE A CA 1
ATOM 1609 C C . ILE A 1 221 ? 18.176 -19.241 -26.146 1.00 49.47 221 ILE A C 1
ATOM 1611 O O . ILE A 1 221 ? 18.426 -20.327 -25.622 1.00 49.47 221 ILE A O 1
ATOM 1615 N N . ARG A 1 222 ? 19.003 -18.681 -27.040 1.00 43.34 222 ARG A N 1
ATOM 1616 C CA . ARG A 1 222 ? 20.311 -19.250 -27.397 1.00 43.34 222 ARG A CA 1
ATOM 1617 C C . ARG A 1 222 ? 21.257 -19.135 -26.205 1.00 43.34 222 ARG A C 1
ATOM 1619 O O . ARG A 1 222 ? 21.776 -18.057 -25.924 1.00 43.34 222 ARG A O 1
ATOM 1626 N N . THR A 1 223 ? 21.515 -20.245 -25.525 1.00 43.44 223 THR A N 1
ATOM 1627 C CA . THR A 1 223 ? 22.589 -20.335 -24.532 1.00 43.44 223 THR A CA 1
ATOM 1628 C C . THR A 1 223 ? 23.924 -20.653 -25.225 1.00 43.44 223 THR A C 1
ATOM 1630 O O . THR A 1 223 ? 23.971 -21.523 -26.099 1.00 43.44 223 THR A O 1
ATOM 1633 N N . PRO A 1 224 ? 25.028 -19.955 -24.890 1.00 40.44 224 PRO A N 1
ATOM 1634 C CA . PRO A 1 224 ? 26.348 -20.268 -25.433 1.00 40.44 224 PRO A CA 1
ATOM 1635 C C . PRO A 1 224 ? 26.799 -21.684 -25.028 1.00 40.44 224 PRO A C 1
ATOM 1637 O O . PRO A 1 224 ? 26.579 -22.082 -23.884 1.00 40.44 224 PRO A O 1
ATOM 1640 N N . PRO A 1 225 ? 27.487 -22.439 -25.905 1.00 40.69 225 PRO A N 1
ATOM 1641 C CA . PRO A 1 225 ? 27.879 -23.826 -25.629 1.00 40.69 225 PRO A CA 1
ATOM 1642 C C . PRO A 1 225 ? 29.039 -23.977 -24.624 1.00 40.69 225 PRO A C 1
ATOM 1644 O O . PRO A 1 225 ? 29.476 -25.094 -24.356 1.00 40.69 225 PRO A O 1
ATOM 1647 N N . PHE A 1 226 ? 29.562 -22.883 -24.061 1.00 47.47 226 PHE A N 1
ATOM 1648 C CA . PHE A 1 226 ? 30.679 -22.886 -23.116 1.00 47.47 226 PHE A CA 1
ATOM 1649 C C . PHE A 1 226 ? 30.361 -22.052 -21.868 1.00 47.47 226 PHE A C 1
ATOM 1651 O O . PHE A 1 226 ? 29.760 -20.982 -21.954 1.00 47.47 226 PHE A O 1
ATOM 1658 N N . ARG A 1 227 ? 30.796 -22.530 -20.693 1.00 47.12 227 ARG A N 1
ATOM 1659 C CA . ARG A 1 227 ? 30.740 -21.767 -19.435 1.00 47.12 227 ARG A CA 1
ATOM 1660 C C . ARG A 1 227 ? 31.864 -20.731 -19.419 1.00 47.12 227 ARG A C 1
ATOM 1662 O O . ARG A 1 227 ? 33.035 -21.093 -19.493 1.00 47.12 227 ARG A O 1
ATOM 1669 N N . ILE A 1 228 ? 31.510 -19.454 -19.312 1.00 53.62 228 ILE A N 1
ATOM 1670 C CA . ILE A 1 228 ? 32.468 -18.349 -19.186 1.00 53.62 228 ILE A CA 1
ATOM 1671 C C . ILE A 1 228 ? 32.845 -18.200 -17.695 1.00 53.62 228 ILE A C 1
ATOM 1673 O O . ILE A 1 228 ? 31.948 -18.046 -16.863 1.00 53.62 228 ILE A O 1
ATOM 1677 N N . PRO A 1 229 ? 34.137 -18.223 -17.313 1.00 36.97 229 PRO A N 1
ATOM 1678 C CA . PRO A 1 229 ? 34.550 -17.993 -15.928 1.00 36.97 229 PRO A CA 1
ATOM 1679 C C . PRO A 1 229 ? 34.074 -16.619 -15.437 1.00 36.97 229 PRO A C 1
ATOM 1681 O O . PRO A 1 229 ? 34.191 -15.637 -16.162 1.00 36.97 229 PRO A O 1
ATOM 1684 N N . PHE A 1 230 ? 33.535 -16.539 -14.216 1.00 46.94 230 PHE A N 1
ATOM 1685 C CA . PHE A 1 230 ? 32.918 -15.333 -13.625 1.00 46.94 230 PHE A CA 1
ATOM 1686 C C . PHE A 1 230 ? 31.628 -14.827 -14.290 1.00 46.94 230 PHE A C 1
ATOM 1688 O O . PHE A 1 230 ? 30.968 -13.960 -13.706 1.00 46.94 230 PHE A O 1
ATOM 1695 N N . ALA A 1 231 ? 31.199 -15.395 -15.425 1.00 50.03 231 ALA A N 1
ATOM 1696 C CA . ALA A 1 231 ? 29.899 -15.056 -15.997 1.00 50.03 231 ALA A CA 1
ATOM 1697 C C . ALA A 1 231 ? 28.759 -15.422 -15.057 1.00 50.03 231 ALA A C 1
ATOM 1699 O O . ALA A 1 231 ? 27.777 -14.705 -15.047 1.00 50.03 231 ALA A O 1
ATOM 1700 N N . ASP A 1 232 ? 28.909 -16.424 -14.191 1.00 43.84 232 ASP A N 1
ATOM 1701 C CA . ASP A 1 232 ? 27.881 -16.772 -13.207 1.00 43.84 232 ASP A CA 1
ATOM 1702 C C . ASP A 1 232 ? 27.590 -15.620 -12.228 1.00 43.84 232 ASP A C 1
ATOM 1704 O O . ASP A 1 232 ? 26.441 -15.403 -11.859 1.00 43.84 232 ASP A O 1
ATOM 1708 N N . LYS A 1 233 ? 28.596 -14.813 -11.851 1.00 47.75 233 LYS A N 1
ATOM 1709 C CA . LYS A 1 233 ? 28.404 -13.642 -10.969 1.00 47.75 233 LYS A CA 1
ATOM 1710 C C . LYS A 1 233 ? 27.787 -12.455 -11.708 1.00 47.75 233 LYS A C 1
ATOM 1712 O O . LYS A 1 233 ? 26.928 -11.767 -11.159 1.00 47.75 233 LYS A O 1
ATOM 1717 N N . VAL A 1 234 ? 28.216 -12.214 -12.949 1.00 51.62 234 VAL A N 1
ATOM 1718 C CA . VAL A 1 234 ? 27.661 -11.148 -13.802 1.00 51.62 234 VAL A CA 1
ATOM 1719 C C . VAL A 1 234 ? 26.226 -11.490 -14.206 1.00 51.62 234 VAL A C 1
ATOM 1721 O O . VAL A 1 234 ? 25.332 -10.663 -14.054 1.00 51.62 234 VAL A O 1
ATOM 1724 N N . ALA A 1 235 ? 25.988 -12.732 -14.620 1.00 49.16 235 ALA A N 1
ATOM 1725 C CA . ALA A 1 235 ? 24.677 -13.281 -14.920 1.00 49.16 235 ALA A CA 1
ATOM 1726 C C . ALA A 1 235 ? 23.788 -13.276 -13.679 1.00 49.16 235 ALA A C 1
ATOM 1728 O O . ALA A 1 235 ? 22.666 -12.823 -13.798 1.00 49.16 235 ALA A O 1
ATOM 1729 N N . ALA A 1 236 ? 24.263 -13.647 -12.484 1.00 49.78 236 ALA A N 1
ATOM 1730 C CA . ALA A 1 236 ? 23.459 -13.546 -11.260 1.00 49.78 236 ALA A CA 1
ATOM 1731 C C . ALA A 1 236 ? 23.054 -12.098 -10.930 1.00 49.78 236 ALA A C 1
ATOM 1733 O O . ALA A 1 236 ? 21.924 -11.857 -10.513 1.00 49.78 236 ALA A O 1
ATOM 1734 N N . ARG A 1 237 ? 23.937 -11.113 -11.158 1.00 53.94 237 ARG A N 1
ATOM 1735 C CA . ARG A 1 237 ? 23.625 -9.687 -10.950 1.00 53.94 237 ARG A CA 1
ATOM 1736 C C . ARG A 1 237 ? 22.625 -9.149 -11.979 1.00 53.94 237 ARG A C 1
ATOM 1738 O O . ARG A 1 237 ? 21.732 -8.388 -11.617 1.00 53.94 237 ARG A O 1
ATOM 1745 N N . VAL A 1 238 ? 22.775 -9.528 -13.247 1.00 54.09 238 VAL A N 1
ATOM 1746 C CA . VAL A 1 238 ? 21.862 -9.141 -14.337 1.00 54.09 238 VAL A CA 1
ATOM 1747 C C . VAL A 1 238 ? 20.513 -9.850 -14.188 1.00 54.09 238 VAL A C 1
ATOM 1749 O O . VAL A 1 238 ? 19.472 -9.205 -14.249 1.00 54.09 238 VAL A O 1
ATOM 1752 N N . LEU A 1 239 ? 20.523 -11.149 -13.893 1.00 54.59 239 LEU A N 1
ATOM 1753 C CA . LEU A 1 239 ? 19.340 -11.968 -13.643 1.00 54.59 239 LEU A CA 1
ATOM 1754 C C . LEU A 1 239 ? 18.593 -11.494 -12.393 1.00 54.59 239 LEU A C 1
ATOM 1756 O O . LEU A 1 239 ? 17.375 -11.432 -12.424 1.00 54.59 239 LEU A O 1
ATOM 1760 N N . GLY A 1 240 ? 19.297 -11.067 -11.340 1.00 56.59 240 GLY A N 1
ATOM 1761 C CA . GLY A 1 240 ? 18.677 -10.464 -10.158 1.00 56.59 240 GLY A CA 1
ATOM 1762 C C . GLY A 1 240 ? 17.877 -9.198 -10.480 1.00 56.59 240 GLY A C 1
ATOM 1763 O O . GLY A 1 240 ? 16.761 -9.053 -9.999 1.00 56.59 240 GLY A O 1
ATOM 1764 N N . ARG A 1 241 ? 18.388 -8.316 -11.353 1.00 59.59 241 ARG A N 1
ATOM 1765 C CA . ARG A 1 241 ? 17.658 -7.113 -11.809 1.00 59.59 241 ARG A CA 1
ATOM 1766 C C . ARG A 1 241 ? 16.456 -7.456 -12.694 1.00 59.59 241 ARG A C 1
ATOM 1768 O O . ARG A 1 241 ? 15.389 -6.882 -12.521 1.00 59.59 241 ARG A O 1
ATOM 1775 N N . ILE A 1 242 ? 16.615 -8.438 -13.581 1.00 59.84 242 ILE A N 1
ATOM 1776 C CA . ILE A 1 242 ? 15.540 -8.952 -14.444 1.00 59.84 242 ILE A CA 1
ATOM 1777 C C . ILE A 1 242 ? 14.426 -9.618 -13.625 1.00 59.84 242 ILE A C 1
ATOM 1779 O O . ILE A 1 242 ? 13.255 -9.482 -13.956 1.00 59.84 242 ILE A O 1
ATOM 1783 N N . VAL A 1 243 ? 14.769 -10.346 -12.560 1.00 63.12 243 VAL A N 1
ATOM 1784 C CA . VAL A 1 243 ? 13.785 -10.972 -11.663 1.00 63.12 243 VAL A CA 1
ATOM 1785 C C . VAL A 1 243 ? 12.990 -9.904 -10.908 1.00 63.12 243 VAL A C 1
ATOM 1787 O O . VAL A 1 243 ? 11.775 -10.040 -10.758 1.00 63.12 243 VAL A O 1
ATOM 1790 N N . VAL A 1 244 ? 13.650 -8.820 -10.484 1.00 73.69 244 VAL A N 1
ATOM 1791 C CA . VAL A 1 244 ? 12.995 -7.681 -9.824 1.00 73.69 244 VAL A CA 1
ATOM 1792 C C . VAL A 1 244 ? 11.991 -7.017 -10.767 1.00 73.69 244 VAL A C 1
ATOM 1794 O O . VAL A 1 244 ? 10.811 -6.965 -10.416 1.00 73.69 244 VAL A O 1
ATOM 1797 N N . ASN A 1 245 ? 12.415 -6.606 -11.970 1.00 81.44 245 ASN A N 1
ATOM 1798 C CA . ASN A 1 245 ? 11.519 -6.070 -12.997 1.00 81.44 245 ASN A CA 1
ATOM 1799 C C . ASN A 1 245 ? 11.823 -6.653 -14.401 1.00 81.44 245 ASN A C 1
ATOM 1801 O O . ASN A 1 245 ? 12.732 -6.172 -15.088 1.00 81.44 245 ASN A O 1
ATOM 1805 N N . PRO A 1 246 ? 11.049 -7.649 -14.879 1.00 81.62 246 PRO A N 1
ATOM 1806 C CA . PRO A 1 246 ? 11.257 -8.254 -16.194 1.00 81.62 246 PRO A CA 1
ATOM 1807 C C . PRO A 1 246 ? 10.932 -7.318 -17.367 1.00 81.62 246 PRO A C 1
ATOM 1809 O O . PRO A 1 246 ? 11.445 -7.547 -18.465 1.00 81.62 246 PRO A O 1
ATOM 1812 N N . SER A 1 247 ? 10.152 -6.248 -17.169 1.00 84.12 247 SER A N 1
ATOM 1813 C CA . SER A 1 247 ? 9.851 -5.259 -18.220 1.00 84.12 247 SER A CA 1
ATOM 1814 C C . SER A 1 247 ? 11.097 -4.516 -18.693 1.00 84.12 247 SER A C 1
ATOM 1816 O O . SER A 1 247 ? 11.157 -4.079 -19.840 1.00 84.12 247 SER A O 1
ATOM 1818 N N . GLN A 1 248 ? 12.168 -4.503 -17.893 1.00 82.56 248 GLN A N 1
ATOM 1819 C CA . GLN A 1 248 ? 13.484 -4.038 -18.335 1.00 82.56 248 GLN A CA 1
ATOM 1820 C C . GLN A 1 248 ? 14.049 -4.835 -19.519 1.00 82.56 248 GLN A C 1
ATOM 1822 O O . GLN A 1 248 ? 14.980 -4.365 -20.169 1.00 82.56 248 GLN A O 1
ATOM 1827 N N . LEU A 1 249 ? 13.518 -6.017 -19.843 1.00 79.25 249 LEU A N 1
ATOM 1828 C CA . LEU A 1 249 ? 13.887 -6.772 -21.043 1.00 79.25 249 LEU A CA 1
ATOM 1829 C C . LEU A 1 249 ? 13.086 -6.383 -22.290 1.00 79.25 249 LEU A C 1
ATOM 1831 O O . LEU A 1 249 ? 13.392 -6.883 -23.372 1.00 79.25 249 LEU A O 1
ATOM 1835 N N . ALA A 1 250 ? 12.078 -5.512 -22.179 1.00 84.50 250 ALA A N 1
ATOM 1836 C CA . ALA A 1 250 ? 11.310 -5.073 -23.335 1.00 84.50 250 ALA A CA 1
ATOM 1837 C C . ALA A 1 250 ? 12.226 -4.353 -24.338 1.00 84.50 250 ALA A C 1
ATOM 1839 O O . ALA A 1 250 ? 13.000 -3.463 -23.977 1.00 84.50 250 ALA A O 1
ATOM 1840 N N . GLY A 1 251 ? 12.181 -4.799 -25.591 1.00 85.81 251 GLY A N 1
ATOM 1841 C CA . GLY A 1 251 ? 12.815 -4.134 -26.723 1.00 85.81 251 GLY A CA 1
ATOM 1842 C C . GLY A 1 251 ? 11.763 -3.479 -27.621 1.00 85.81 251 GLY A C 1
ATOM 1843 O O . GLY A 1 251 ? 10.567 -3.620 -27.356 1.00 85.81 251 GLY A O 1
ATOM 1844 N N . PRO A 1 252 ? 12.187 -2.820 -28.712 1.00 85.00 252 PRO A N 1
ATOM 1845 C CA . PRO A 1 252 ? 11.280 -2.117 -29.618 1.00 85.00 252 PRO A CA 1
ATOM 1846 C C . PRO A 1 252 ? 10.148 -2.988 -30.180 1.00 85.00 252 PRO A C 1
ATOM 1848 O O . PRO A 1 252 ? 9.021 -2.518 -30.278 1.00 85.00 252 PRO A O 1
ATOM 1851 N N . ASP A 1 253 ? 10.414 -4.258 -30.505 1.00 84.19 253 ASP A N 1
ATOM 1852 C CA . ASP A 1 253 ? 9.381 -5.187 -30.992 1.00 84.19 253 ASP A CA 1
ATOM 1853 C C . ASP A 1 253 ? 8.326 -5.497 -29.928 1.00 84.19 253 ASP A C 1
ATOM 1855 O O . ASP A 1 253 ? 7.136 -5.511 -30.226 1.00 84.19 253 ASP A O 1
ATOM 1859 N N . THR A 1 254 ? 8.747 -5.686 -28.672 1.00 86.56 254 THR A N 1
ATOM 1860 C CA . THR A 1 254 ? 7.825 -5.918 -27.552 1.00 86.56 254 THR A CA 1
ATOM 1861 C C . THR A 1 254 ? 6.907 -4.713 -27.345 1.00 86.56 254 THR A C 1
ATOM 1863 O O . THR A 1 254 ? 5.708 -4.893 -27.171 1.00 86.56 254 THR A O 1
ATOM 1866 N N . LEU A 1 255 ? 7.457 -3.495 -27.387 1.00 90.12 255 LEU A N 1
ATOM 1867 C CA . LEU A 1 255 ? 6.684 -2.260 -27.218 1.00 90.12 255 LEU A CA 1
ATOM 1868 C C . LEU A 1 255 ? 5.736 -2.013 -28.396 1.00 90.12 255 LEU A C 1
ATOM 1870 O O . LEU A 1 255 ? 4.596 -1.614 -28.190 1.00 90.12 255 LEU A O 1
ATOM 1874 N N . ARG A 1 256 ? 6.167 -2.317 -29.628 1.00 90.19 256 ARG A N 1
ATOM 1875 C CA . ARG A 1 256 ? 5.286 -2.284 -30.804 1.00 90.19 256 ARG A CA 1
ATOM 1876 C C . ARG A 1 256 ? 4.126 -3.262 -30.674 1.00 90.19 256 ARG A C 1
ATOM 1878 O O . ARG A 1 256 ? 2.999 -2.877 -30.943 1.00 90.19 256 ARG A O 1
ATOM 1885 N N . ALA A 1 257 ? 4.394 -4.494 -30.248 1.00 89.81 257 ALA A N 1
ATOM 1886 C CA . ALA A 1 257 ? 3.353 -5.497 -30.054 1.00 89.81 257 ALA A CA 1
ATOM 1887 C C . ALA A 1 257 ? 2.395 -5.120 -28.909 1.00 89.81 257 ALA A C 1
ATOM 1889 O O . ALA A 1 257 ? 1.200 -5.361 -29.017 1.00 89.81 257 ALA A O 1
ATOM 1890 N N . ALA A 1 258 ? 2.894 -4.490 -27.839 1.00 92.00 258 ALA A N 1
ATOM 1891 C CA . ALA A 1 258 ? 2.057 -3.940 -26.773 1.00 92.00 258 ALA A CA 1
ATOM 1892 C C . ALA A 1 258 ? 1.146 -2.816 -27.282 1.00 92.00 258 ALA A C 1
ATOM 1894 O O . ALA A 1 258 ? -0.060 -2.873 -27.060 1.00 92.00 258 ALA A O 1
ATOM 1895 N N . ARG A 1 259 ? 1.696 -1.847 -28.026 1.00 94.56 259 ARG A N 1
ATOM 1896 C CA . ARG A 1 259 ? 0.909 -0.778 -28.654 1.00 94.56 259 ARG A CA 1
ATOM 1897 C C . ARG A 1 259 ? -0.142 -1.336 -29.611 1.00 94.56 259 ARG A C 1
ATOM 1899 O O . ARG A 1 259 ? -1.295 -0.935 -29.536 1.00 94.56 259 ARG A O 1
ATOM 1906 N N . ASP A 1 260 ? 0.244 -2.282 -30.463 1.00 93.38 260 ASP A N 1
ATOM 1907 C CA . ASP A 1 260 ? -0.664 -2.935 -31.407 1.00 93.38 260 ASP A CA 1
ATOM 1908 C C . ASP A 1 260 ? -1.783 -3.679 -30.665 1.00 93.38 260 ASP A C 1
ATOM 1910 O O . ASP A 1 260 ? -2.950 -3.494 -30.985 1.00 93.38 260 ASP A O 1
ATOM 1914 N N . ALA A 1 261 ? -1.473 -4.424 -29.597 1.00 93.31 261 ALA A N 1
ATOM 1915 C CA . ALA A 1 261 ? -2.483 -5.076 -28.758 1.00 93.31 261 ALA A CA 1
ATOM 1916 C C . ALA A 1 261 ? -3.465 -4.086 -28.105 1.00 93.31 261 ALA A C 1
ATOM 1918 O O . ALA A 1 261 ? -4.640 -4.412 -27.958 1.00 93.31 261 ALA A O 1
ATOM 1919 N N . VAL A 1 262 ? -2.999 -2.888 -27.736 1.00 95.06 262 VAL A N 1
ATOM 1920 C CA . VAL A 1 262 ? -3.853 -1.807 -27.223 1.00 95.06 262 VAL A CA 1
ATOM 1921 C C . VAL A 1 262 ? -4.745 -1.229 -28.324 1.00 95.06 262 VAL A C 1
ATOM 1923 O O . VAL A 1 262 ? -5.953 -1.115 -28.135 1.00 95.06 262 VAL A O 1
ATOM 1926 N N . ASP A 1 263 ? -4.166 -0.883 -29.474 1.00 93.94 263 ASP A N 1
ATOM 1927 C CA . ASP A 1 263 ? -4.877 -0.257 -30.598 1.00 93.94 263 ASP A CA 1
ATOM 1928 C C . ASP A 1 263 ? -5.894 -1.186 -31.267 1.00 93.94 263 ASP A C 1
ATOM 1930 O O . ASP A 1 263 ? -6.866 -0.722 -31.859 1.00 93.94 263 ASP A O 1
ATOM 1934 N N . SER A 1 264 ? -5.661 -2.492 -31.186 1.00 94.88 264 SER A N 1
ATOM 1935 C CA . SER A 1 264 ? -6.475 -3.529 -31.819 1.00 94.88 264 SER A CA 1
ATOM 1936 C C . SER A 1 264 ? -7.348 -4.297 -30.825 1.00 94.88 264 SER A C 1
ATOM 1938 O O . SER A 1 264 ? -7.804 -5.399 -31.133 1.00 94.88 264 SER A O 1
ATOM 1940 N N . PHE A 1 265 ? -7.560 -3.765 -29.619 1.00 96.88 265 PHE A N 1
ATOM 1941 C CA . PHE A 1 265 ? -8.424 -4.401 -28.631 1.00 96.88 265 PHE A CA 1
ATOM 1942 C C . PHE A 1 265 ? -9.869 -4.519 -29.136 1.00 96.88 265 PHE A C 1
ATOM 1944 O O . PHE A 1 265 ? -10.467 -3.554 -29.608 1.00 96.88 265 PHE A O 1
ATOM 1951 N N . ASP A 1 266 ? -10.436 -5.710 -28.978 1.00 95.50 266 ASP A N 1
ATOM 1952 C CA . ASP A 1 266 ? -11.799 -6.073 -29.335 1.00 95.50 266 ASP A CA 1
ATOM 1953 C C . ASP A 1 266 ? -12.514 -6.579 -28.073 1.00 95.50 266 ASP A C 1
ATOM 1955 O O . ASP A 1 266 ? -12.203 -7.644 -27.526 1.00 95.50 266 ASP A O 1
ATOM 1959 N N . GLU A 1 267 ? -13.463 -5.781 -27.579 1.00 95.12 267 GLU A N 1
ATOM 1960 C CA . GLU A 1 267 ? -14.182 -6.098 -26.346 1.00 95.12 267 GLU A CA 1
ATOM 1961 C C . GLU A 1 267 ? -15.035 -7.362 -26.476 1.00 95.12 267 GLU A C 1
ATOM 1963 O O . GLU A 1 267 ? -15.103 -8.136 -25.520 1.00 95.12 267 GLU A O 1
ATOM 1968 N N . GLU A 1 268 ? -15.645 -7.616 -27.636 1.00 96.00 268 GLU A N 1
ATOM 1969 C CA . GLU A 1 268 ? -16.493 -8.797 -27.795 1.00 96.00 268 GLU A CA 1
ATOM 1970 C C . GLU A 1 268 ? -15.645 -10.066 -27.748 1.00 96.00 268 GLU A C 1
ATOM 1972 O O . GLU A 1 268 ? -15.983 -11.002 -27.023 1.00 96.00 268 GLU A O 1
ATOM 1977 N N . LYS A 1 269 ? -14.468 -10.065 -28.388 1.00 95.69 269 LYS A N 1
ATOM 1978 C CA . LYS A 1 269 ? -13.502 -11.164 -28.228 1.00 95.69 269 LYS A CA 1
ATOM 1979 C C . LYS A 1 269 ? -13.090 -11.370 -26.771 1.00 95.69 269 LYS A C 1
ATOM 1981 O O . LYS A 1 269 ? -12.976 -12.513 -26.320 1.00 95.69 269 LYS A O 1
ATOM 1986 N N . ALA A 1 270 ? -12.863 -10.289 -26.021 1.00 96.06 270 ALA A N 1
ATOM 1987 C CA . ALA A 1 270 ? -12.527 -10.378 -24.602 1.00 96.06 270 ALA A CA 1
ATOM 1988 C C . ALA A 1 270 ? -13.674 -10.992 -23.777 1.00 96.06 270 ALA A C 1
ATOM 1990 O O . ALA A 1 270 ? -13.426 -11.844 -22.918 1.00 96.06 270 ALA A O 1
ATOM 1991 N N . ARG A 1 271 ? -14.926 -10.615 -24.063 1.00 96.38 271 ARG A N 1
ATOM 1992 C CA . ARG A 1 271 ? -16.127 -11.165 -23.413 1.00 96.38 271 ARG A CA 1
ATOM 1993 C C . ARG A 1 271 ? -16.361 -12.629 -23.778 1.00 96.38 271 ARG A C 1
ATOM 1995 O O . ARG A 1 271 ? -16.596 -13.452 -22.895 1.00 96.38 271 ARG A O 1
ATOM 2002 N N . GLU A 1 272 ? -16.221 -13.002 -25.048 1.00 95.44 272 GLU A N 1
ATOM 2003 C CA . GLU A 1 272 ? -16.278 -14.400 -25.493 1.00 95.44 272 GLU A CA 1
ATOM 2004 C C . GLU A 1 272 ? -15.232 -15.264 -24.787 1.00 95.44 272 GLU A C 1
ATOM 2006 O O . GLU A 1 272 ? -15.533 -16.362 -24.305 1.00 95.44 272 GLU A O 1
ATOM 2011 N N . LEU A 1 273 ? -14.004 -14.754 -24.681 1.00 94.69 273 LEU A N 1
ATOM 2012 C CA . LEU A 1 273 ? -12.925 -15.421 -23.970 1.00 94.69 273 LEU A CA 1
ATOM 2013 C C . LEU A 1 273 ? -13.255 -15.600 -22.483 1.00 94.69 273 LEU A C 1
ATOM 2015 O O . LEU A 1 273 ? -13.062 -16.689 -21.939 1.00 94.69 273 LEU A O 1
ATOM 2019 N N . ALA A 1 274 ? -13.803 -14.570 -21.839 1.00 95.56 274 ALA A N 1
ATOM 2020 C CA . ALA A 1 274 ? -14.225 -14.616 -20.444 1.00 95.56 274 ALA A CA 1
ATOM 2021 C C . ALA A 1 274 ? -15.335 -15.654 -20.201 1.00 95.56 274 ALA A C 1
ATOM 2023 O O . ALA A 1 274 ? -15.220 -16.492 -19.299 1.00 95.56 274 ALA A O 1
ATOM 2024 N N . ARG A 1 275 ? -16.362 -15.691 -21.061 1.00 95.12 275 ARG A N 1
ATOM 2025 C CA . ARG A 1 275 ? -17.415 -16.721 -21.023 1.00 95.12 275 ARG A CA 1
ATOM 2026 C C . ARG A 1 275 ? -16.839 -18.123 -21.183 1.00 95.12 275 ARG A C 1
ATOM 2028 O O . ARG A 1 275 ? -17.239 -19.046 -20.467 1.00 95.12 275 ARG A O 1
ATOM 2035 N N . ARG A 1 276 ? -15.867 -18.291 -22.083 1.00 94.31 276 ARG A N 1
ATOM 2036 C CA . ARG A 1 276 ? -15.179 -19.570 -22.294 1.00 94.31 276 ARG A CA 1
ATOM 2037 C C . ARG A 1 276 ? -14.379 -19.994 -21.066 1.00 94.31 276 ARG A C 1
ATOM 2039 O O . ARG A 1 276 ? -14.495 -21.139 -20.638 1.00 94.31 276 ARG A O 1
ATOM 2046 N N . PHE A 1 277 ? -13.652 -19.077 -20.430 1.00 94.81 277 PHE A N 1
ATOM 2047 C CA . PHE A 1 277 ? -12.960 -19.348 -19.166 1.00 94.81 277 PHE A CA 1
ATOM 2048 C C . PHE A 1 277 ? -13.934 -19.782 -18.067 1.00 94.81 277 PHE A C 1
ATOM 2050 O O . PHE A 1 277 ? -13.696 -20.776 -17.373 1.00 94.81 277 PHE A O 1
ATOM 2057 N N . ALA A 1 278 ? -15.075 -19.100 -17.944 1.00 91.88 278 ALA A N 1
ATOM 2058 C CA . ALA A 1 278 ? -16.122 -19.466 -16.999 1.00 91.88 278 ALA A CA 1
ATOM 2059 C C . ALA A 1 278 ? -16.730 -20.851 -17.301 1.00 91.88 278 ALA A C 1
ATOM 2061 O O . ALA A 1 278 ? -17.044 -21.608 -16.372 1.00 91.88 278 ALA A O 1
ATOM 2062 N N . ALA A 1 279 ? -16.886 -21.223 -18.574 1.00 92.94 279 ALA A N 1
ATOM 2063 C CA . ALA A 1 279 ? -17.336 -22.553 -18.986 1.00 92.94 279 ALA A CA 1
ATOM 2064 C C . ALA A 1 279 ? -16.306 -23.644 -18.644 1.00 92.94 279 ALA A C 1
ATOM 2066 O O . ALA A 1 279 ? -16.664 -24.638 -18.012 1.00 92.94 279 ALA A O 1
ATOM 2067 N N . ASN A 1 280 ? -15.034 -23.412 -18.965 1.00 93.38 280 ASN A N 1
ATOM 2068 C CA . ASN A 1 280 ? -13.952 -24.388 -18.807 1.00 93.38 280 ASN A CA 1
ATOM 2069 C C . ASN A 1 280 ? -13.400 -24.467 -17.372 1.00 93.38 280 ASN A C 1
ATOM 2071 O O . ASN A 1 280 ? -12.678 -25.399 -17.021 1.00 93.38 280 ASN A O 1
ATOM 2075 N N . GLY A 1 281 ? -13.736 -23.502 -16.509 1.00 92.31 281 GLY A N 1
ATOM 2076 C CA . GLY A 1 281 ? -13.169 -23.421 -15.163 1.00 92.31 281 GLY A CA 1
ATOM 2077 C C . GLY A 1 281 ? -11.719 -22.935 -15.146 1.00 92.31 281 GLY A C 1
ATOM 2078 O O . GLY A 1 281 ? -10.988 -23.256 -14.208 1.00 92.31 281 GLY A O 1
ATOM 2079 N N . THR A 1 282 ? -11.318 -22.165 -16.160 1.00 94.25 282 THR A N 1
ATOM 2080 C CA . THR A 1 282 ? -10.040 -21.451 -16.200 1.00 94.25 282 THR A CA 1
ATOM 2081 C C . THR A 1 282 ? -10.153 -20.187 -15.357 1.00 94.25 282 THR A C 1
ATOM 2083 O O . THR A 1 282 ? -11.009 -19.340 -15.594 1.00 94.25 282 THR A O 1
ATOM 2086 N N . TRP A 1 283 ? -9.296 -20.066 -14.352 1.00 94.19 283 TRP A N 1
ATOM 2087 C CA . TRP A 1 283 ? -9.220 -18.904 -13.474 1.00 94.19 283 TRP A CA 1
ATOM 2088 C C . TRP A 1 283 ? -8.151 -17.928 -13.959 1.00 94.19 283 TRP A C 1
ATOM 2090 O O . TRP A 1 283 ? -7.204 -18.306 -14.651 1.00 94.19 283 TRP A O 1
ATOM 2100 N N . ASN A 1 284 ? -8.276 -16.672 -13.548 1.00 92.88 284 ASN A N 1
ATOM 2101 C CA . ASN A 1 284 ? -7.220 -15.686 -13.693 1.00 92.88 284 ASN A CA 1
ATOM 2102 C C . ASN A 1 284 ? -6.780 -15.227 -12.302 1.00 92.88 284 ASN A C 1
ATOM 2104 O O . ASN A 1 284 ? -7.620 -14.963 -11.444 1.00 92.88 284 ASN A O 1
ATOM 2108 N N . CYS A 1 285 ? -5.473 -15.139 -12.081 1.00 95.62 285 CYS A N 1
ATOM 2109 C CA . CYS A 1 285 ? -4.890 -14.427 -10.954 1.00 95.62 285 CYS A CA 1
ATOM 2110 C C . CYS A 1 285 ? -4.120 -13.229 -11.530 1.00 95.62 285 CYS A C 1
ATOM 2112 O O . CYS A 1 285 ? -2.959 -13.370 -11.937 1.00 95.62 285 CYS A O 1
ATOM 2114 N N . PRO A 1 286 ? -4.766 -12.051 -11.623 1.00 93.69 286 PRO A N 1
ATOM 2115 C CA . PRO A 1 286 ? -4.221 -10.928 -12.373 1.00 93.69 286 PRO A CA 1
ATOM 2116 C C . PRO A 1 286 ? -2.932 -10.367 -11.793 1.00 93.69 286 PRO A C 1
ATOM 2118 O O . PRO A 1 286 ? -2.087 -9.869 -12.530 1.00 93.69 286 PRO A O 1
ATOM 2121 N N . THR A 1 287 ? -2.767 -10.436 -10.466 1.00 94.69 287 THR A N 1
ATOM 2122 C CA . THR A 1 287 ? -1.625 -9.857 -9.733 1.00 94.69 287 THR A CA 1
ATOM 2123 C C . THR A 1 287 ? -1.319 -8.418 -10.178 1.00 94.69 287 THR A C 1
ATOM 2125 O O . THR A 1 287 ? -0.163 -8.058 -10.395 1.00 94.69 287 THR A O 1
ATOM 2128 N N . LEU A 1 288 ? -2.359 -7.596 -10.367 1.00 93.69 288 LEU A N 1
ATOM 2129 C CA . LEU A 1 288 ? -2.230 -6.254 -10.953 1.00 93.69 288 LEU A CA 1
ATOM 2130 C C . LEU A 1 288 ? -1.248 -5.370 -10.181 1.00 93.69 288 LEU A C 1
ATOM 2132 O O . LEU A 1 288 ? -0.529 -4.604 -10.807 1.00 93.69 288 LEU A O 1
ATOM 2136 N N . ILE A 1 289 ? -1.128 -5.549 -8.861 1.00 91.62 289 ILE A N 1
ATOM 2137 C CA . ILE A 1 289 ? -0.111 -4.873 -8.043 1.00 91.62 289 ILE A CA 1
ATOM 2138 C C . ILE A 1 289 ? 1.317 -5.158 -8.538 1.00 91.62 289 ILE A C 1
ATOM 2140 O O . ILE A 1 289 ? 2.118 -4.245 -8.722 1.00 91.62 289 ILE A O 1
ATOM 2144 N N . ARG A 1 290 ? 1.615 -6.421 -8.869 1.00 90.38 290 ARG A N 1
ATOM 2145 C CA . ARG A 1 290 ? 2.906 -6.849 -9.417 1.00 90.38 290 ARG A CA 1
ATOM 2146 C C . ARG A 1 290 ? 3.110 -6.349 -10.846 1.00 90.38 290 ARG A C 1
ATOM 2148 O O . ARG A 1 290 ? 4.252 -6.095 -11.210 1.00 90.38 290 ARG A O 1
ATOM 2155 N N . VAL A 1 291 ? 2.054 -6.242 -11.654 1.00 91.44 291 VAL A N 1
ATOM 2156 C CA . VAL A 1 291 ? 2.143 -5.723 -13.031 1.00 91.44 291 VAL A CA 1
ATOM 2157 C C . VAL A 1 291 ? 2.352 -4.207 -13.029 1.00 91.44 291 VAL A C 1
ATOM 2159 O O . VAL A 1 291 ? 3.244 -3.729 -13.724 1.00 91.44 291 VAL A O 1
ATOM 2162 N N . LYS A 1 292 ? 1.628 -3.461 -12.183 1.00 92.25 292 LYS A N 1
ATOM 2163 C CA . LYS A 1 292 ? 1.816 -2.015 -11.986 1.00 92.25 292 LYS A CA 1
ATOM 2164 C C . LYS A 1 292 ? 3.262 -1.713 -11.602 1.00 92.25 292 LYS A C 1
ATOM 2166 O O . LYS A 1 292 ? 3.954 -0.993 -12.310 1.00 92.25 292 LYS A O 1
ATOM 2171 N N . ALA A 1 293 ? 3.768 -2.404 -10.579 1.00 90.06 293 ALA A N 1
ATOM 2172 C CA . ALA A 1 293 ? 5.155 -2.284 -10.134 1.00 90.06 293 ALA A CA 1
ATOM 2173 C C . ALA A 1 293 ? 6.199 -2.749 -11.168 1.00 90.06 293 ALA A C 1
ATOM 2175 O O . ALA A 1 293 ? 7.390 -2.605 -10.930 1.00 90.06 293 ALA A O 1
ATOM 2176 N N . GLN A 1 294 ? 5.810 -3.347 -12.298 1.00 90.31 294 GLN A N 1
ATOM 2177 C CA . GLN A 1 294 ? 6.721 -3.626 -13.415 1.00 90.31 294 GLN A CA 1
ATOM 2178 C C . GLN A 1 294 ? 6.674 -2.547 -14.499 1.00 90.31 294 GLN A C 1
ATOM 2180 O O . GLN A 1 294 ? 7.672 -2.350 -15.192 1.00 90.31 294 GLN A O 1
ATOM 2185 N N . TYR A 1 295 ? 5.517 -1.918 -14.692 1.00 92.31 295 TYR A N 1
ATOM 2186 C CA . TYR A 1 295 ? 5.237 -0.976 -15.780 1.00 92.31 295 TYR A CA 1
ATOM 2187 C C . TYR A 1 295 ? 5.483 0.479 -15.391 1.00 92.31 295 TYR A C 1
ATOM 2189 O O . TYR A 1 295 ? 5.724 1.292 -16.274 1.00 92.31 295 TYR A O 1
ATOM 2197 N N . SER A 1 296 ? 5.481 0.779 -14.094 1.00 91.81 296 SER A N 1
ATOM 2198 C CA . SER A 1 296 ? 5.715 2.120 -13.563 1.00 91.81 296 SER A CA 1
ATOM 2199 C C . SER A 1 296 ? 6.570 2.077 -12.294 1.00 91.81 296 SER A C 1
ATOM 2201 O O . SER A 1 296 ? 6.290 2.770 -11.329 1.00 91.81 296 SER A O 1
ATOM 2203 N N . CYS A 1 297 ? 7.588 1.207 -12.232 1.00 90.31 297 CYS A N 1
ATOM 2204 C CA . CYS A 1 297 ? 8.403 1.031 -11.015 1.00 90.31 297 CYS A CA 1
ATOM 2205 C C . CYS A 1 297 ? 9.194 2.276 -10.586 1.00 90.31 297 CYS A C 1
ATOM 2207 O O . CYS A 1 297 ? 9.742 2.303 -9.490 1.00 90.31 297 CYS A O 1
ATOM 2209 N N . ASP A 1 298 ? 9.332 3.234 -11.491 1.00 91.69 298 ASP A N 1
ATOM 2210 C CA . ASP A 1 298 ? 9.956 4.539 -11.323 1.00 91.69 298 ASP A CA 1
ATOM 2211 C C . ASP A 1 298 ? 8.955 5.655 -10.999 1.00 91.69 298 ASP A C 1
ATOM 2213 O O . ASP A 1 298 ? 9.374 6.794 -10.815 1.00 91.69 298 ASP A O 1
ATOM 2217 N N . ASP A 1 299 ? 7.667 5.326 -10.867 1.00 90.88 299 ASP A N 1
ATOM 2218 C CA . ASP A 1 299 ? 6.672 6.211 -10.267 1.00 90.88 299 ASP A CA 1
ATOM 2219 C C . ASP A 1 299 ? 7.118 6.569 -8.832 1.00 90.88 299 ASP A C 1
ATOM 2221 O O . ASP A 1 299 ? 7.334 5.656 -8.017 1.00 90.88 299 ASP A O 1
ATOM 2225 N N . PRO A 1 300 ? 7.265 7.868 -8.504 1.00 87.44 300 PRO A N 1
ATOM 2226 C CA . PRO A 1 300 ? 7.679 8.321 -7.179 1.00 87.44 300 PRO A CA 1
ATOM 2227 C C . PRO A 1 300 ? 6.823 7.758 -6.040 1.00 87.44 300 PRO A C 1
ATOM 2229 O O . PRO A 1 300 ? 7.348 7.538 -4.948 1.00 87.44 300 PRO A O 1
ATOM 2232 N N . ALA A 1 301 ? 5.548 7.435 -6.294 1.00 88.50 301 ALA A N 1
ATOM 2233 C CA . ALA A 1 301 ? 4.664 6.832 -5.303 1.00 88.50 301 ALA A CA 1
ATOM 2234 C C . ALA A 1 301 ? 5.198 5.495 -4.762 1.00 88.50 301 ALA A C 1
ATOM 2236 O O . ALA A 1 301 ? 4.978 5.185 -3.597 1.00 88.50 301 ALA A O 1
ATOM 2237 N N . PHE A 1 302 ? 5.941 4.713 -5.560 1.00 88.12 302 PHE A N 1
ATOM 2238 C CA . PHE A 1 302 ? 6.573 3.483 -5.068 1.00 88.12 302 PHE A CA 1
ATOM 2239 C C . PHE A 1 302 ? 7.785 3.750 -4.181 1.00 88.12 302 PHE A C 1
ATOM 2241 O O . PHE A 1 302 ? 8.084 2.935 -3.313 1.00 88.12 302 PHE A O 1
ATOM 2248 N N . ALA A 1 303 ? 8.513 4.845 -4.413 1.00 85.38 303 ALA A N 1
ATOM 2249 C CA . ALA A 1 303 ? 9.647 5.231 -3.576 1.00 85.38 303 ALA A CA 1
ATOM 2250 C C . ALA A 1 303 ? 9.188 5.857 -2.250 1.00 85.38 303 ALA A C 1
ATOM 2252 O O . ALA A 1 303 ? 9.889 5.724 -1.251 1.00 85.38 303 ALA A O 1
ATOM 2253 N N . ALA A 1 304 ? 8.014 6.490 -2.253 1.00 86.56 304 ALA A N 1
ATOM 2254 C CA . ALA A 1 304 ? 7.370 7.077 -1.084 1.00 86.56 304 ALA A CA 1
ATOM 2255 C C . ALA A 1 304 ? 6.396 6.118 -0.366 1.00 86.56 304 ALA A C 1
ATOM 2257 O O . ALA A 1 304 ? 5.732 6.533 0.580 1.00 86.56 304 ALA A O 1
ATOM 2258 N N . ASP A 1 305 ? 6.282 4.858 -0.810 1.00 86.44 305 ASP A N 1
ATOM 2259 C CA . ASP A 1 305 ? 5.290 3.922 -0.275 1.00 86.44 305 ASP A CA 1
ATOM 2260 C C . ASP A 1 305 ? 5.569 3.627 1.213 1.00 86.44 305 ASP A C 1
ATOM 2262 O O . ASP A 1 305 ? 6.650 3.127 1.559 1.00 86.44 305 ASP A O 1
ATOM 2266 N N . PRO A 1 306 ? 4.603 3.904 2.109 1.00 86.25 306 PRO A N 1
ATOM 2267 C CA . PRO A 1 306 ? 4.800 3.761 3.538 1.00 86.25 306 PRO A CA 1
ATOM 2268 C C . PRO A 1 306 ? 5.117 2.331 3.999 1.00 86.25 306 PRO A C 1
ATOM 2270 O O . PRO A 1 306 ? 5.784 2.123 5.022 1.00 86.25 306 PRO A O 1
ATOM 2273 N N . ASP A 1 307 ? 4.680 1.330 3.240 1.00 84.94 307 ASP A N 1
ATOM 2274 C CA . ASP A 1 307 ? 4.886 -0.075 3.567 1.00 84.94 307 ASP A CA 1
ATOM 2275 C C . ASP A 1 307 ? 6.308 -0.560 3.232 1.00 84.94 307 ASP A C 1
ATOM 2277 O O . ASP A 1 307 ? 6.706 -1.656 3.646 1.00 84.94 307 ASP A O 1
ATOM 2281 N N . LEU A 1 308 ? 7.152 0.278 2.607 1.00 85.06 308 LEU A N 1
ATOM 2282 C CA . LEU A 1 308 ? 8.588 0.012 2.434 1.00 85.06 308 LEU A CA 1
ATOM 2283 C C . LEU A 1 308 ? 9.331 -0.216 3.760 1.00 85.06 308 LEU A C 1
ATOM 2285 O O . LEU A 1 308 ? 10.404 -0.840 3.759 1.00 85.06 308 LEU A O 1
ATOM 2289 N N . ARG A 1 309 ? 8.757 0.212 4.894 1.00 84.12 309 ARG A N 1
ATOM 2290 C CA . ARG A 1 309 ? 9.245 -0.099 6.248 1.00 84.12 309 ARG A CA 1
ATOM 2291 C C . ARG A 1 309 ? 9.329 -1.600 6.532 1.00 84.12 309 ARG A C 1
ATOM 2293 O O . ARG A 1 309 ? 10.186 -2.028 7.302 1.00 84.12 309 ARG A O 1
ATOM 2300 N N . TYR A 1 310 ? 8.467 -2.397 5.898 1.00 84.38 310 TYR A N 1
ATOM 2301 C CA . TYR A 1 310 ? 8.448 -3.853 6.039 1.00 84.38 310 TYR A CA 1
ATOM 2302 C C . TYR A 1 310 ? 9.432 -4.553 5.094 1.00 84.38 310 TYR A C 1
ATOM 2304 O O . TYR A 1 310 ? 9.766 -5.718 5.311 1.00 84.38 310 TYR A O 1
ATOM 2312 N N . ALA A 1 311 ? 9.934 -3.855 4.071 1.00 84.94 311 ALA A N 1
ATOM 2313 C CA . ALA A 1 311 ? 10.979 -4.370 3.196 1.00 84.94 311 ALA A CA 1
ATOM 2314 C C . ALA A 1 311 ? 12.355 -4.271 3.870 1.00 84.94 311 ALA A C 1
ATOM 2316 O O . ALA A 1 311 ? 12.642 -3.365 4.652 1.00 84.94 311 ALA A O 1
ATOM 2317 N N . THR A 1 312 ? 13.272 -5.176 3.541 1.00 84.94 312 THR A N 1
ATOM 2318 C CA . THR A 1 312 ? 14.655 -5.068 4.016 1.00 84.94 312 THR A CA 1
ATOM 2319 C C . THR A 1 312 ? 15.405 -3.959 3.269 1.00 84.94 312 THR A C 1
ATOM 2321 O O . THR A 1 312 ? 15.153 -3.687 2.094 1.00 84.94 312 THR A O 1
ATOM 2324 N N . ALA A 1 313 ? 16.434 -3.373 3.891 1.00 85.62 313 ALA A N 1
ATOM 2325 C CA . ALA A 1 313 ? 17.300 -2.387 3.227 1.00 85.62 313 ALA A CA 1
ATOM 2326 C C . ALA A 1 313 ? 17.919 -2.917 1.914 1.00 85.62 313 ALA A C 1
ATOM 2328 O O . ALA A 1 313 ? 18.156 -2.171 0.961 1.00 85.62 313 ALA A O 1
ATOM 2329 N N . LYS A 1 314 ? 18.168 -4.233 1.841 1.00 83.25 314 LYS A N 1
ATOM 2330 C CA . LYS A 1 314 ? 18.669 -4.904 0.637 1.00 83.25 314 LYS A CA 1
ATOM 2331 C C . LYS A 1 314 ? 17.628 -4.916 -0.486 1.00 83.25 314 LYS A C 1
ATOM 2333 O O . LYS A 1 314 ? 18.007 -4.709 -1.639 1.00 83.25 314 LYS A O 1
ATOM 2338 N N . GLU A 1 315 ? 16.365 -5.180 -0.165 1.00 84.75 315 GLU A N 1
ATOM 2339 C CA . GLU A 1 315 ? 15.257 -5.169 -1.126 1.00 84.75 315 GLU A CA 1
ATOM 2340 C C . GLU A 1 315 ? 14.994 -3.759 -1.632 1.00 84.75 315 GLU A C 1
ATOM 2342 O O . GLU A 1 315 ? 15.054 -3.559 -2.845 1.00 84.75 315 GLU A O 1
ATOM 2347 N N . ARG A 1 316 ? 14.868 -2.772 -0.731 1.00 89.69 316 ARG A N 1
ATOM 2348 C CA . ARG A 1 316 ? 14.711 -1.358 -1.111 1.00 89.69 316 ARG A CA 1
ATOM 2349 C C . ARG A 1 316 ? 15.809 -0.912 -2.071 1.00 89.69 316 ARG A C 1
ATOM 2351 O O . ARG A 1 316 ? 15.526 -0.462 -3.175 1.00 89.69 316 ARG A O 1
ATOM 2358 N N . LYS A 1 317 ? 17.078 -1.178 -1.738 1.00 88.69 317 LYS A N 1
ATOM 2359 C CA . LYS A 1 317 ? 18.218 -0.869 -2.618 1.00 88.69 317 LYS A CA 1
ATOM 2360 C C . LYS A 1 317 ? 18.124 -1.545 -3.990 1.00 88.69 317 LYS A C 1
ATOM 2362 O O . LYS A 1 317 ? 18.541 -0.964 -4.995 1.00 88.69 317 LYS A O 1
ATOM 2367 N N . ALA A 1 318 ? 17.648 -2.789 -4.049 1.00 84.44 318 ALA A N 1
ATOM 2368 C CA . ALA A 1 318 ? 17.473 -3.502 -5.311 1.00 84.44 318 ALA A CA 1
ATOM 2369 C C . ALA A 1 318 ? 16.340 -2.897 -6.153 1.00 84.44 318 ALA A C 1
ATOM 2371 O O . ALA A 1 318 ? 16.504 -2.777 -7.368 1.00 84.44 318 ALA A O 1
ATOM 2372 N N . TRP A 1 319 ? 15.239 -2.490 -5.518 1.00 89.44 319 TRP A N 1
ATOM 2373 C CA . TRP A 1 319 ? 14.093 -1.851 -6.164 1.00 89.44 319 TRP A CA 1
ATOM 2374 C C . TRP A 1 319 ? 14.432 -0.453 -6.671 1.00 89.44 319 TRP A C 1
ATOM 2376 O O . TRP A 1 319 ? 14.253 -0.210 -7.859 1.00 89.44 319 TRP A O 1
ATOM 2386 N N . THR A 1 320 ? 15.068 0.403 -5.865 1.00 89.81 320 THR A N 1
ATOM 2387 C CA . THR A 1 320 ? 15.547 1.728 -6.303 1.00 89.81 320 THR A CA 1
ATOM 2388 C C . THR A 1 320 ? 16.487 1.617 -7.505 1.00 89.81 320 THR A C 1
ATOM 2390 O O . THR A 1 320 ? 16.375 2.355 -8.481 1.00 89.81 320 THR A O 1
ATOM 2393 N N . ALA A 1 321 ? 17.403 0.641 -7.490 1.00 88.94 321 ALA A N 1
ATOM 2394 C CA . ALA A 1 321 ? 18.297 0.408 -8.621 1.00 88.94 321 ALA A CA 1
ATOM 2395 C C . ALA A 1 321 ? 17.563 -0.099 -9.876 1.00 88.94 321 ALA A C 1
ATOM 2397 O O . ALA A 1 321 ? 18.041 0.128 -10.990 1.00 88.94 321 ALA A O 1
ATOM 2398 N N . ALA A 1 322 ? 16.449 -0.818 -9.715 1.00 86.56 322 ALA A N 1
ATOM 2399 C CA . ALA A 1 322 ? 15.609 -1.251 -10.825 1.00 86.56 322 ALA A CA 1
ATOM 2400 C C . ALA A 1 322 ? 14.768 -0.089 -11.380 1.00 86.56 322 ALA A C 1
ATOM 2402 O O . ALA A 1 322 ? 14.739 0.079 -12.596 1.00 86.56 322 ALA A O 1
ATOM 2403 N N . ALA A 1 323 ? 14.186 0.741 -10.515 1.00 90.56 323 ALA A N 1
ATOM 2404 C CA . ALA A 1 323 ? 13.456 1.954 -10.877 1.00 90.56 323 ALA A CA 1
ATOM 2405 C C . ALA A 1 323 ? 14.327 2.908 -11.706 1.00 90.56 323 ALA A C 1
ATOM 2407 O O . ALA A 1 323 ? 14.023 3.185 -12.862 1.00 90.56 323 ALA A O 1
ATOM 2408 N N . ALA A 1 324 ? 15.508 3.274 -11.197 1.00 90.56 324 ALA A N 1
ATOM 2409 C CA . ALA A 1 324 ? 16.437 4.154 -11.909 1.00 90.56 324 ALA A CA 1
ATOM 2410 C C . ALA A 1 324 ? 16.886 3.586 -13.271 1.00 90.56 324 ALA A C 1
ATOM 2412 O O . ALA A 1 324 ? 17.076 4.320 -14.241 1.00 90.56 324 ALA A O 1
ATOM 2413 N N . ALA A 1 325 ? 17.075 2.265 -13.364 1.00 88.75 325 ALA A N 1
ATOM 2414 C CA . ALA A 1 325 ? 17.434 1.619 -14.625 1.00 88.75 325 ALA A CA 1
ATOM 2415 C C . ALA A 1 325 ? 16.264 1.563 -15.620 1.00 88.75 325 ALA A C 1
ATOM 2417 O O . ALA A 1 325 ? 16.513 1.566 -16.825 1.00 88.75 325 ALA A O 1
ATOM 2418 N N . PHE A 1 326 ? 15.026 1.489 -15.131 1.00 90.75 326 PHE A N 1
ATOM 2419 C CA . PHE A 1 326 ? 13.817 1.502 -15.945 1.00 90.75 326 PHE A CA 1
ATOM 2420 C C . PHE A 1 326 ? 13.563 2.900 -16.518 1.00 90.75 326 PHE A C 1
ATOM 2422 O O . PHE A 1 326 ? 13.578 3.034 -17.741 1.00 90.75 326 PHE A O 1
ATOM 2429 N N . GLY A 1 327 ? 13.504 3.930 -15.666 1.00 91.06 327 GLY A N 1
ATOM 2430 C CA . GLY A 1 327 ? 13.274 5.313 -16.101 1.00 91.06 327 GLY A CA 1
ATOM 2431 C C . GLY A 1 327 ? 14.369 5.843 -17.030 1.00 91.06 327 GLY A C 1
ATOM 2432 O O . GLY A 1 327 ? 14.100 6.565 -17.980 1.00 91.06 327 GLY A O 1
ATOM 2433 N N . LYS A 1 328 ? 15.626 5.401 -16.859 1.00 92.62 328 LYS A N 1
ATOM 2434 C CA . LYS A 1 328 ? 16.707 5.727 -17.808 1.00 92.62 328 LYS A CA 1
ATOM 2435 C C . LYS A 1 328 ? 16.557 5.034 -19.168 1.00 92.62 328 LYS A C 1
ATOM 2437 O O . LYS A 1 328 ? 17.119 5.498 -20.161 1.00 92.62 328 LYS A O 1
ATOM 2442 N N . LYS A 1 329 ? 15.937 3.854 -19.205 1.00 91.44 329 LYS A N 1
ATOM 2443 C CA . LYS A 1 329 ? 15.894 3.017 -20.408 1.00 91.44 329 LYS A CA 1
ATOM 2444 C C . LYS A 1 329 ? 14.801 3.462 -21.375 1.00 91.44 329 LYS A C 1
ATOM 2446 O O . LYS A 1 329 ? 15.027 3.364 -22.581 1.00 91.44 329 LYS A O 1
ATOM 2451 N N . PHE A 1 330 ? 13.641 3.842 -20.854 1.00 93.25 330 PHE A N 1
ATOM 2452 C CA . PHE A 1 330 ? 12.464 4.135 -21.658 1.00 93.25 330 PHE A CA 1
ATOM 2453 C C . PHE A 1 330 ? 12.219 5.642 -21.723 1.00 93.25 330 PHE A C 1
ATOM 2455 O O . PHE A 1 330 ? 12.418 6.346 -20.742 1.00 93.25 330 PHE A O 1
ATOM 2462 N N . ASP A 1 331 ? 11.824 6.145 -22.888 1.00 93.19 331 ASP A N 1
ATOM 2463 C CA . ASP A 1 331 ? 11.382 7.535 -23.034 1.00 93.19 331 ASP A CA 1
ATOM 2464 C C . ASP A 1 331 ? 9.898 7.693 -22.653 1.00 93.19 331 ASP A C 1
ATOM 2466 O O . ASP A 1 331 ? 9.206 6.717 -22.357 1.00 93.19 331 ASP A O 1
ATOM 2470 N N . GLU A 1 332 ? 9.398 8.926 -22.633 1.00 91.69 332 GLU A N 1
ATOM 2471 C CA . GLU A 1 332 ? 8.013 9.244 -22.262 1.00 91.69 332 GLU A CA 1
ATOM 2472 C C . GLU A 1 332 ? 6.975 8.502 -23.125 1.00 91.69 332 GLU A C 1
ATOM 2474 O O . GLU A 1 332 ? 6.008 7.944 -22.605 1.00 91.69 332 GLU A O 1
ATOM 2479 N N . ALA A 1 333 ? 7.205 8.394 -24.438 1.00 92.06 333 ALA A N 1
ATOM 2480 C CA . ALA A 1 333 ? 6.296 7.690 -25.341 1.00 92.06 333 ALA A CA 1
ATOM 2481 C C . ALA A 1 333 ? 6.261 6.180 -25.055 1.00 92.06 333 ALA A C 1
ATOM 2483 O O . ALA A 1 333 ? 5.218 5.535 -25.167 1.00 92.06 333 ALA A O 1
ATOM 2484 N N . GLN A 1 334 ? 7.394 5.598 -24.671 1.00 93.62 334 GLN A N 1
ATOM 2485 C CA . GLN A 1 334 ? 7.480 4.195 -24.275 1.00 93.62 334 GLN A CA 1
ATOM 2486 C C . GLN A 1 334 ? 6.835 3.943 -22.906 1.00 93.62 334 GLN A C 1
ATOM 2488 O O . GLN A 1 334 ? 6.189 2.907 -22.737 1.00 93.62 334 GLN A O 1
ATOM 2493 N N . HIS A 1 335 ? 6.939 4.885 -21.963 1.00 93.06 335 HIS A N 1
ATOM 2494 C CA . HIS A 1 335 ? 6.186 4.843 -20.704 1.00 93.06 335 HIS A CA 1
ATOM 2495 C C . HIS A 1 335 ? 4.675 4.889 -20.948 1.00 93.06 335 HIS A C 1
ATOM 2497 O O . HIS A 1 335 ? 3.942 4.085 -20.371 1.00 93.06 335 HIS A O 1
ATOM 2503 N N . ALA A 1 336 ? 4.211 5.735 -21.873 1.00 93.00 336 ALA A N 1
ATOM 2504 C CA . ALA A 1 336 ? 2.800 5.800 -22.247 1.00 93.00 336 ALA A CA 1
ATOM 2505 C C . ALA A 1 336 ? 2.267 4.453 -22.776 1.00 93.00 336 ALA A C 1
ATOM 2507 O O . ALA A 1 336 ? 1.156 4.057 -22.437 1.00 93.00 336 ALA A O 1
ATOM 2508 N N . VAL A 1 337 ? 3.069 3.683 -23.527 1.00 94.44 337 VAL A N 1
ATOM 2509 C CA . VAL A 1 337 ? 2.674 2.327 -23.966 1.00 94.44 337 VAL A CA 1
ATOM 2510 C C . VAL A 1 337 ? 2.436 1.394 -22.775 1.00 94.44 337 VAL A C 1
ATOM 2512 O O . VAL A 1 337 ? 1.468 0.635 -22.782 1.00 94.44 337 VAL A O 1
ATOM 2515 N N . PHE A 1 338 ? 3.293 1.436 -21.752 1.00 94.50 338 PHE A N 1
ATOM 2516 C CA . PHE A 1 338 ? 3.110 0.629 -20.544 1.00 94.50 338 PHE A CA 1
ATOM 2517 C C . PHE A 1 338 ? 1.880 1.062 -19.737 1.00 94.50 338 PHE A C 1
ATOM 2519 O O . PHE A 1 338 ? 1.142 0.200 -19.252 1.00 94.50 338 PHE A O 1
ATOM 2526 N N . ALA A 1 339 ? 1.637 2.371 -19.625 1.00 93.94 339 ALA A N 1
ATOM 2527 C CA . ALA A 1 339 ? 0.466 2.925 -18.950 1.00 93.94 339 ALA A CA 1
ATOM 2528 C C . ALA A 1 339 ? -0.841 2.514 -19.651 1.00 93.94 339 ALA A C 1
ATOM 2530 O O . ALA A 1 339 ? -1.729 1.945 -19.013 1.00 93.94 339 ALA A O 1
ATOM 2531 N N . ASP A 1 340 ? -0.919 2.694 -20.972 1.00 95.50 340 ASP A N 1
ATOM 2532 C CA . ASP A 1 340 ? -2.070 2.290 -21.787 1.00 95.50 340 ASP A CA 1
ATOM 2533 C C . ASP A 1 340 ? -2.317 0.780 -21.706 1.00 95.50 340 ASP A C 1
ATOM 2535 O O . ASP A 1 340 ? -3.455 0.322 -21.561 1.00 95.50 340 ASP A O 1
ATOM 2539 N N . GLN A 1 341 ? -1.245 -0.018 -21.757 1.00 95.12 341 GLN A N 1
ATOM 2540 C CA . GLN A 1 341 ? -1.346 -1.462 -21.597 1.00 95.12 341 GLN A CA 1
ATOM 2541 C C . GLN A 1 341 ? -1.890 -1.828 -20.208 1.00 95.12 341 GLN A C 1
ATOM 2543 O O . GLN A 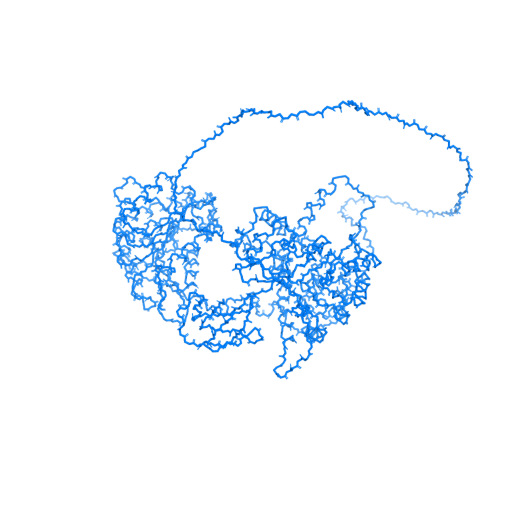1 341 ? -2.751 -2.701 -20.110 1.00 95.12 341 GLN A O 1
ATOM 2548 N N . PHE A 1 342 ? -1.432 -1.177 -19.134 1.00 95.88 342 PHE A N 1
ATOM 2549 C CA . PHE A 1 342 ? -1.944 -1.419 -17.783 1.00 95.88 342 PHE A CA 1
ATOM 2550 C C . PHE A 1 342 ? -3.429 -1.060 -17.650 1.00 95.88 342 PHE A C 1
ATOM 2552 O O . PHE A 1 342 ? -4.204 -1.850 -17.105 1.00 95.88 342 PHE A O 1
ATOM 2559 N N . ALA A 1 343 ? -3.842 0.086 -18.196 1.00 95.06 343 ALA A N 1
ATOM 2560 C CA . ALA A 1 343 ? -5.241 0.503 -18.225 1.00 95.06 343 ALA A CA 1
ATOM 2561 C C . ALA A 1 343 ? -6.118 -0.515 -18.972 1.00 95.06 343 ALA A C 1
ATOM 2563 O O . ALA A 1 343 ? -7.196 -0.891 -18.503 1.00 95.06 343 ALA A O 1
ATOM 2564 N N . LEU A 1 344 ? -5.626 -1.051 -20.094 1.00 95.88 344 LEU A N 1
ATOM 2565 C CA . LEU A 1 344 ? -6.325 -2.109 -20.812 1.00 95.88 344 LEU A CA 1
ATOM 2566 C C . LEU A 1 344 ? -6.418 -3.408 -19.996 1.00 95.88 344 LEU A C 1
ATOM 2568 O O . LEU A 1 344 ? -7.464 -4.057 -19.991 1.00 95.88 344 LEU A O 1
ATOM 2572 N N . LEU A 1 345 ? -5.364 -3.787 -19.267 1.00 95.50 345 LEU A N 1
ATOM 2573 C CA . LEU A 1 345 ? -5.403 -4.956 -18.383 1.00 95.50 345 LEU A CA 1
ATOM 2574 C C . LEU A 1 345 ? -6.461 -4.802 -17.278 1.00 95.50 345 LEU A C 1
ATOM 2576 O O . LEU A 1 345 ? -7.158 -5.776 -16.992 1.00 95.50 345 LEU A O 1
ATOM 2580 N N . LEU A 1 346 ? -6.644 -3.604 -16.706 1.00 95.19 346 LEU A N 1
ATOM 2581 C CA . LEU A 1 346 ? -7.736 -3.328 -15.760 1.00 95.19 346 LEU A CA 1
ATOM 2582 C C . LEU A 1 346 ? -9.110 -3.580 -16.398 1.00 95.19 346 LEU A C 1
ATOM 2584 O O . LEU A 1 346 ? -9.949 -4.264 -15.807 1.00 95.19 346 LEU A O 1
ATOM 2588 N N . ARG A 1 347 ? -9.322 -3.100 -17.631 1.00 95.31 347 ARG A N 1
ATOM 2589 C CA . ARG A 1 347 ? -10.566 -3.330 -18.387 1.00 95.31 347 ARG A CA 1
ATOM 2590 C C . ARG A 1 347 ? -10.807 -4.814 -18.662 1.00 95.31 347 ARG A C 1
ATOM 2592 O O . ARG A 1 347 ? -11.914 -5.298 -18.453 1.00 95.31 347 ARG A O 1
ATOM 2599 N N . VAL A 1 348 ? -9.781 -5.555 -19.078 1.00 95.25 348 VAL A N 1
ATOM 2600 C CA . VAL A 1 348 ? -9.899 -7.001 -19.326 1.00 95.25 348 VAL A CA 1
ATOM 2601 C C . VAL A 1 348 ? -10.222 -7.761 -18.041 1.00 95.25 348 VAL A C 1
ATOM 2603 O O . VAL A 1 348 ? -11.077 -8.640 -18.058 1.00 95.25 348 VAL A O 1
ATOM 2606 N N . VAL A 1 349 ? -9.601 -7.413 -16.911 1.00 94.75 349 VAL A N 1
ATOM 2607 C CA . VAL A 1 349 ? -9.917 -8.031 -15.612 1.00 94.75 349 VAL A CA 1
ATOM 2608 C C . VAL A 1 349 ? -11.360 -7.750 -15.196 1.00 94.75 349 VAL A C 1
ATOM 2610 O O . VAL A 1 349 ? -12.034 -8.661 -14.718 1.00 94.75 349 VAL A O 1
ATOM 2613 N N . ARG A 1 350 ? -11.864 -6.535 -15.435 1.00 94.19 350 ARG A N 1
ATOM 2614 C CA . ARG A 1 350 ? -13.276 -6.204 -15.216 1.00 94.19 350 ARG A CA 1
ATOM 2615 C C . ARG A 1 350 ? -14.204 -7.059 -16.084 1.00 94.19 350 ARG A C 1
ATOM 2617 O O . ARG A 1 350 ? -15.153 -7.626 -15.560 1.00 94.19 350 ARG A O 1
ATOM 2624 N N . ILE A 1 351 ? -13.902 -7.217 -17.373 1.00 95.12 351 ILE A N 1
ATOM 2625 C CA . ILE A 1 351 ? -14.678 -8.083 -18.279 1.00 95.12 351 ILE A CA 1
ATOM 2626 C C . ILE A 1 351 ? -14.684 -9.541 -17.788 1.00 95.12 351 ILE A C 1
ATOM 2628 O O . ILE A 1 351 ? -15.727 -10.194 -17.788 1.00 95.12 351 ILE A O 1
ATOM 2632 N N . LEU A 1 352 ? -13.535 -10.053 -17.330 1.00 92.12 352 LEU A N 1
ATOM 2633 C CA . LEU A 1 352 ? -13.435 -11.399 -16.757 1.00 92.12 352 LEU A CA 1
ATOM 2634 C C . LEU A 1 352 ? -14.326 -11.578 -15.517 1.00 92.12 352 LEU A C 1
ATOM 2636 O O . LEU A 1 352 ? -14.899 -12.653 -15.340 1.00 92.12 352 LEU A O 1
ATOM 2640 N N . ASP A 1 353 ? -14.431 -10.555 -14.667 1.00 89.69 353 ASP A N 1
ATOM 2641 C CA . ASP A 1 353 ? -15.312 -10.565 -13.497 1.00 89.69 353 ASP A CA 1
ATOM 2642 C C . ASP A 1 353 ? -16.795 -10.509 -13.899 1.00 89.69 353 ASP A C 1
ATOM 2644 O O . ASP A 1 353 ? -17.580 -11.350 -13.462 1.00 89.69 353 ASP A O 1
ATOM 2648 N N . GLU A 1 354 ? -17.169 -9.583 -14.786 1.00 90.06 354 GLU A N 1
ATOM 2649 C CA . GLU A 1 354 ? -18.545 -9.407 -15.276 1.00 90.06 354 GLU A CA 1
ATOM 2650 C C . GLU A 1 354 ? -19.115 -10.703 -15.879 1.00 90.06 354 GLU A C 1
ATOM 2652 O O . GLU A 1 354 ? -20.202 -11.138 -15.496 1.00 90.06 354 GLU A O 1
ATOM 2657 N N . GLU A 1 355 ? -18.368 -11.363 -16.769 1.00 90.94 355 GLU A N 1
ATOM 2658 C CA . GLU A 1 355 ? -18.806 -12.605 -17.429 1.00 90.94 355 GLU A CA 1
ATOM 2659 C C . GLU A 1 355 ? -18.593 -13.856 -16.549 1.00 90.94 355 GLU A C 1
ATOM 2661 O O . GLU A 1 355 ? -19.158 -14.923 -16.809 1.00 90.94 355 GLU A O 1
ATOM 2666 N N . GLY A 1 356 ? -17.748 -13.755 -15.516 1.00 76.44 356 GLY A N 1
ATOM 2667 C CA . GLY A 1 356 ? -17.428 -14.839 -14.586 1.00 76.44 356 GLY A CA 1
ATOM 2668 C C . GLY A 1 356 ? -18.441 -15.016 -13.450 1.00 76.44 356 GLY A C 1
ATOM 2669 O O . GLY A 1 356 ? -18.513 -16.104 -12.860 1.00 76.44 356 GLY A O 1
ATOM 2670 N N . ARG A 1 357 ? -19.230 -13.977 -13.140 1.00 60.44 357 ARG A N 1
ATOM 2671 C CA . ARG A 1 357 ? -20.273 -14.009 -12.106 1.00 60.44 357 ARG A CA 1
ATOM 2672 C C . ARG A 1 357 ? -21.428 -14.938 -12.511 1.00 60.44 357 ARG A C 1
ATOM 2674 O O . ARG A 1 357 ? -21.839 -14.963 -13.671 1.00 60.44 357 ARG A O 1
ATOM 2681 N N . PRO A 1 358 ? -22.003 -15.717 -11.576 1.00 47.94 358 PRO A N 1
ATOM 2682 C CA . PRO A 1 358 ? -23.228 -16.457 -11.857 1.00 47.94 358 PRO A CA 1
ATOM 2683 C C . PRO A 1 358 ? -24.360 -15.477 -12.195 1.00 47.94 358 PRO A C 1
ATOM 2685 O O . PRO A 1 358 ? -24.605 -14.548 -11.427 1.00 47.94 358 PRO A O 1
ATOM 2688 N N . SER A 1 359 ? -25.096 -15.700 -13.289 1.00 38.22 359 SER A N 1
ATOM 2689 C CA . SER A 1 359 ? -26.349 -14.967 -13.510 1.00 38.22 359 SER A CA 1
ATOM 2690 C C . SER A 1 359 ? -27.330 -15.238 -12.359 1.00 38.22 359 SER A C 1
ATOM 2692 O O . SER A 1 359 ? -27.384 -16.380 -11.876 1.00 38.22 359 SER A O 1
ATOM 2694 N N . PRO A 1 360 ? -28.138 -14.246 -11.939 1.00 32.91 360 PRO A N 1
ATOM 2695 C CA . PRO A 1 360 ? -29.168 -14.445 -10.925 1.00 32.91 360 PRO A CA 1
ATOM 2696 C C . PRO A 1 360 ? -30.115 -15.570 -11.379 1.00 32.91 360 PRO A C 1
ATOM 2698 O O . PRO A 1 360 ? -30.827 -15.426 -12.367 1.00 32.91 360 PRO A O 1
ATOM 2701 N N . GLY A 1 361 ? -30.061 -16.731 -10.716 1.00 36.06 361 GLY A N 1
ATOM 2702 C CA . GLY A 1 361 ? -30.865 -17.923 -11.047 1.00 36.06 361 GLY A CA 1
ATOM 2703 C C . GLY A 1 361 ? -30.088 -19.147 -11.559 1.00 36.06 361 GLY A C 1
ATOM 2704 O O . GLY A 1 361 ? -30.651 -20.237 -11.649 1.00 36.06 361 GLY A O 1
ATOM 2705 N N . GLY A 1 362 ? -28.788 -19.031 -11.847 1.00 32.38 362 GLY A N 1
ATOM 2706 C CA . GLY A 1 362 ? -27.973 -20.144 -12.344 1.00 32.38 362 GLY A CA 1
ATOM 2707 C C . GLY A 1 362 ? -27.305 -20.971 -11.241 1.00 32.38 362 GLY A C 1
ATOM 2708 O O . GLY A 1 362 ? -26.164 -20.708 -10.866 1.00 32.38 362 GLY A O 1
ATOM 2709 N N . HIS A 1 363 ? -27.949 -22.035 -10.751 1.00 33.12 363 HIS A N 1
ATOM 2710 C CA . HIS A 1 363 ? -27.262 -23.048 -9.939 1.00 33.12 363 HIS A CA 1
ATOM 2711 C C . HIS A 1 363 ? -26.252 -23.840 -10.788 1.00 33.12 363 HIS A C 1
ATOM 2713 O O . HIS A 1 363 ? -26.611 -24.815 -11.449 1.00 33.12 363 HIS A O 1
ATOM 2719 N N . ARG A 1 364 ? -24.958 -23.495 -10.735 1.00 40.38 364 ARG A N 1
ATOM 2720 C CA . ARG A 1 364 ? -23.911 -24.381 -11.272 1.00 40.38 364 ARG A CA 1
ATOM 2721 C C . ARG A 1 364 ? -23.528 -25.453 -10.250 1.00 40.38 364 ARG A C 1
ATOM 2723 O O . ARG A 1 364 ? -22.788 -25.213 -9.297 1.00 40.38 364 ARG A O 1
ATOM 2730 N N . ARG A 1 365 ? -24.017 -26.674 -10.495 1.00 31.95 365 ARG A N 1
ATOM 2731 C CA . ARG A 1 365 ? -23.488 -27.915 -9.912 1.00 31.95 365 ARG A CA 1
ATOM 2732 C C . ARG A 1 365 ? -22.008 -28.069 -10.292 1.00 31.95 365 ARG A C 1
ATOM 2734 O O . ARG A 1 365 ? -21.667 -28.036 -11.466 1.00 31.95 365 ARG A O 1
ATOM 2741 N N . GLY A 1 366 ? -21.155 -28.318 -9.296 1.00 32.59 366 GLY A N 1
ATOM 2742 C CA . GLY A 1 366 ? -19.843 -28.939 -9.501 1.00 32.59 366 GLY A CA 1
ATOM 2743 C C . GLY A 1 366 ? -18.665 -27.998 -9.763 1.00 32.59 366 GLY A C 1
ATOM 2744 O O . GLY A 1 366 ? -18.028 -28.088 -10.803 1.00 32.59 366 GLY A O 1
ATOM 2745 N N . ARG A 1 367 ? -18.269 -27.182 -8.781 1.00 35.97 367 ARG A N 1
ATOM 2746 C CA . ARG A 1 367 ? -16.884 -26.684 -8.701 1.00 35.97 367 ARG A CA 1
ATOM 2747 C C . ARG A 1 367 ? -16.241 -27.158 -7.401 1.00 35.97 367 ARG A C 1
ATOM 2749 O O . ARG A 1 367 ? -16.442 -26.583 -6.337 1.00 35.97 367 ARG A O 1
ATOM 2756 N N . ARG A 1 368 ? -15.445 -28.230 -7.493 1.00 30.55 368 ARG A N 1
ATOM 2757 C CA . ARG A 1 368 ? -14.406 -28.538 -6.500 1.00 30.55 368 ARG A CA 1
ATOM 2758 C C . ARG A 1 368 ? -13.272 -27.541 -6.736 1.00 30.55 368 ARG A C 1
ATOM 2760 O O . ARG A 1 368 ? -12.387 -27.788 -7.549 1.00 30.55 368 ARG A O 1
ATOM 2767 N N . GLY A 1 369 ? -13.365 -26.372 -6.107 1.00 29.11 369 GLY A N 1
ATOM 2768 C CA . GLY A 1 369 ? -12.267 -25.409 -6.092 1.00 29.11 369 GLY A CA 1
ATOM 2769 C C . GLY A 1 369 ? -11.043 -25.992 -5.384 1.00 29.11 369 GLY A C 1
ATOM 2770 O O . GLY A 1 369 ? -11.167 -26.912 -4.574 1.00 29.11 369 GLY A O 1
ATOM 2771 N N . LEU A 1 370 ? -9.872 -25.403 -5.626 1.00 32.88 370 LEU A N 1
ATOM 2772 C CA . LEU A 1 370 ? -8.619 -25.657 -4.893 1.00 32.88 370 LEU A CA 1
ATOM 2773 C C . LEU A 1 370 ? -8.679 -25.240 -3.396 1.00 32.88 370 LEU A C 1
ATOM 2775 O O . LEU A 1 370 ? -7.654 -25.122 -2.742 1.00 32.88 370 LEU A O 1
ATOM 2779 N N . GLY A 1 371 ? -9.885 -25.076 -2.836 1.00 33.00 371 GLY A N 1
ATOM 2780 C CA . GLY A 1 371 ? -10.186 -24.995 -1.399 1.00 33.00 371 GLY A CA 1
ATOM 2781 C C . GLY A 1 371 ? -11.158 -26.087 -0.907 1.00 33.00 371 GLY A C 1
ATOM 2782 O O . GLY A 1 371 ? -11.732 -25.985 0.176 1.00 33.00 371 GLY A O 1
ATOM 2783 N N . GLY A 1 372 ? -11.407 -27.134 -1.700 1.00 23.06 372 GLY A N 1
ATOM 2784 C CA . GLY A 1 372 ? -12.409 -28.161 -1.414 1.00 23.06 372 GLY A CA 1
ATOM 2785 C C . GLY A 1 372 ? -11.899 -29.305 -0.537 1.00 23.06 372 GLY A C 1
ATOM 2786 O O . GLY A 1 372 ? -11.210 -30.195 -1.020 1.00 23.06 372 GLY A O 1
ATOM 2787 N N . ARG A 1 373 ? -12.320 -29.302 0.735 1.00 29.44 373 ARG A N 1
ATOM 2788 C CA . ARG A 1 373 ? -12.357 -30.423 1.700 1.00 29.44 373 ARG A CA 1
ATOM 2789 C C . ARG A 1 373 ? -12.021 -31.808 1.112 1.00 29.44 373 ARG A C 1
ATOM 2791 O O . ARG A 1 373 ? -12.903 -32.525 0.640 1.00 29.44 373 ARG A O 1
ATOM 2798 N N . GLY A 1 374 ? -10.780 -32.252 1.293 1.00 21.88 374 GLY A N 1
ATOM 2799 C CA . GLY A 1 374 ? -10.492 -33.676 1.407 1.00 21.88 374 GLY A CA 1
ATOM 2800 C C . GLY A 1 374 ? -10.985 -34.159 2.770 1.00 21.88 374 GLY A C 1
ATOM 2801 O O . GLY A 1 374 ? -10.432 -33.778 3.800 1.00 21.88 374 GLY A O 1
ATOM 2802 N N . ARG A 1 375 ? -12.036 -34.988 2.807 1.00 24.91 375 ARG A N 1
ATOM 2803 C CA . ARG A 1 375 ? -12.267 -35.869 3.959 1.00 24.91 375 ARG A CA 1
ATOM 2804 C C . ARG A 1 375 ? -11.072 -36.825 4.031 1.00 24.91 375 ARG A C 1
ATOM 2806 O O . ARG A 1 375 ? -11.086 -37.869 3.390 1.00 24.91 375 ARG A O 1
ATOM 2813 N N . LEU A 1 376 ? -10.044 -36.467 4.793 1.00 24.25 376 LEU A N 1
ATOM 2814 C CA . LEU A 1 376 ? -9.119 -37.456 5.336 1.00 24.25 376 LEU A CA 1
ATOM 2815 C C . LEU A 1 376 ? -9.895 -38.253 6.399 1.00 24.25 376 LEU A C 1
ATOM 2817 O O . LEU A 1 376 ? -10.599 -37.640 7.211 1.00 24.25 376 LEU A O 1
ATOM 2821 N N . PRO A 1 377 ? -9.847 -39.595 6.394 1.00 21.78 377 PRO A N 1
ATOM 2822 C CA . PRO A 1 377 ? -10.514 -40.387 7.414 1.00 21.78 377 PRO A CA 1
ATOM 2823 C C . PRO A 1 377 ? -9.942 -40.004 8.779 1.00 21.78 377 PRO A C 1
ATOM 2825 O O . PRO A 1 377 ? -8.727 -39.993 8.971 1.00 21.78 377 PRO A O 1
ATOM 2828 N N . ALA A 1 378 ? -10.828 -39.675 9.719 1.00 24.50 378 ALA A N 1
ATOM 2829 C CA . ALA A 1 378 ? -10.482 -39.378 11.098 1.00 24.50 378 ALA A CA 1
ATOM 2830 C C . ALA A 1 378 ? -9.713 -40.559 11.712 1.00 24.50 378 ALA A C 1
ATOM 2832 O O . ALA A 1 378 ? -10.306 -41.527 12.189 1.00 24.50 378 ALA A O 1
ATOM 2833 N N . ARG A 1 379 ? -8.380 -40.489 11.719 1.00 24.55 379 ARG A N 1
ATOM 2834 C CA . ARG A 1 379 ? -7.568 -41.282 12.637 1.00 24.55 379 ARG A CA 1
ATOM 2835 C C . ARG A 1 379 ? -7.460 -40.493 13.931 1.00 24.55 379 ARG A C 1
ATOM 2837 O O . ARG A 1 379 ? -6.880 -39.416 13.971 1.00 24.55 379 ARG A O 1
ATOM 2844 N N . ARG A 1 380 ? -8.089 -41.046 14.970 1.00 25.55 380 ARG A N 1
ATOM 2845 C CA . ARG A 1 380 ? -8.047 -40.587 16.361 1.00 25.55 380 ARG A CA 1
ATOM 2846 C C . ARG A 1 380 ? -6.608 -40.256 16.768 1.00 25.55 380 ARG A C 1
ATOM 2848 O O . ARG A 1 380 ? -5.823 -41.168 17.016 1.00 25.55 380 ARG A O 1
ATOM 2855 N N . VAL A 1 381 ? -6.287 -38.974 16.900 1.00 24.34 381 VAL A N 1
ATOM 2856 C CA . VAL A 1 381 ? -5.152 -38.543 17.719 1.00 24.34 381 VAL A CA 1
ATOM 2857 C C . VAL A 1 381 ? -5.672 -38.481 19.152 1.00 24.34 381 VAL A C 1
ATOM 2859 O O . VAL A 1 381 ? -6.616 -37.755 19.454 1.00 24.34 381 VAL A O 1
ATOM 2862 N N . ARG A 1 382 ? -5.131 -39.344 20.017 1.00 22.48 382 ARG A N 1
ATOM 2863 C CA . ARG A 1 382 ? -5.434 -39.345 21.454 1.00 22.48 382 ARG A CA 1
ATOM 2864 C C . ARG A 1 382 ? -4.934 -38.033 22.079 1.00 22.48 382 ARG A C 1
ATOM 2866 O O . ARG A 1 382 ? -3.834 -37.609 21.732 1.00 22.48 382 ARG A O 1
ATOM 2873 N N . PRO A 1 383 ? -5.671 -37.431 23.026 1.00 25.98 383 PRO A N 1
ATOM 2874 C CA . PRO A 1 383 ? -5.209 -36.239 23.723 1.00 25.98 383 PRO A CA 1
ATOM 2875 C C . PRO A 1 383 ? -4.052 -36.592 24.668 1.00 25.98 383 PRO A C 1
ATOM 2877 O O . PRO A 1 383 ? -4.154 -37.519 25.478 1.00 25.98 383 PRO A O 1
ATOM 2880 N N . ALA A 1 384 ? -2.949 -35.850 24.568 1.00 25.77 384 ALA A N 1
ATOM 2881 C CA . ALA A 1 384 ? -1.912 -35.837 25.592 1.00 25.77 384 ALA A CA 1
ATOM 2882 C C . ALA A 1 384 ? -2.434 -35.066 26.818 1.00 25.77 384 ALA A C 1
ATOM 2884 O O . ALA A 1 384 ? -3.015 -33.990 26.689 1.00 25.77 384 ALA A O 1
ATOM 2885 N N . ARG A 1 385 ? -2.271 -35.654 28.008 1.00 24.77 385 ARG A N 1
ATOM 2886 C CA . ARG A 1 385 ? -2.681 -35.071 29.295 1.00 24.77 385 ARG A CA 1
ATOM 2887 C C . ARG A 1 385 ? -1.874 -33.803 29.633 1.00 24.77 385 ARG A C 1
ATOM 2889 O O . ARG A 1 385 ? -0.704 -33.727 29.262 1.00 24.77 385 ARG A O 1
ATOM 2896 N N . PRO A 1 386 ? -2.457 -32.863 30.400 1.00 27.56 386 PRO A N 1
ATOM 2897 C CA . PRO A 1 386 ? -1.822 -31.599 30.753 1.00 27.56 386 PRO A CA 1
ATOM 2898 C C . PRO A 1 386 ? -0.809 -31.780 31.893 1.00 27.56 386 PRO A C 1
ATOM 2900 O O . PRO A 1 386 ? -1.148 -32.252 32.980 1.00 27.56 386 PRO A O 1
ATOM 2903 N N . GLY A 1 387 ? 0.440 -31.384 31.647 1.00 24.77 387 GLY A N 1
ATOM 2904 C CA . GLY A 1 387 ? 1.467 -31.203 32.671 1.00 24.77 387 GLY A CA 1
ATOM 2905 C C . GLY A 1 387 ? 1.455 -29.763 33.178 1.00 24.77 387 GLY A C 1
ATOM 2906 O O . GLY A 1 387 ? 1.629 -28.830 32.403 1.00 24.77 387 GLY A O 1
ATOM 2907 N N . ARG A 1 388 ? 1.223 -29.601 34.483 1.00 25.03 388 ARG A N 1
ATOM 2908 C CA . ARG A 1 388 ? 1.274 -28.338 35.232 1.00 25.03 388 ARG A CA 1
ATOM 2909 C C . ARG A 1 388 ? 2.645 -27.658 35.118 1.00 25.03 388 ARG A C 1
ATOM 2911 O O . ARG A 1 388 ? 3.647 -28.297 35.423 1.00 25.03 388 ARG A O 1
ATOM 2918 N N . ALA A 1 389 ? 2.659 -26.346 34.898 1.00 25.14 389 ALA A N 1
ATOM 2919 C CA . ALA A 1 389 ? 3.614 -25.437 35.532 1.00 25.14 389 ALA A CA 1
ATOM 2920 C C . ALA A 1 389 ? 2.981 -24.042 35.686 1.00 25.14 389 ALA A C 1
ATOM 2922 O O . ALA A 1 389 ? 2.215 -23.596 34.840 1.00 25.14 389 ALA A O 1
ATOM 2923 N N . ARG A 1 390 ? 3.236 -23.447 36.851 1.00 25.19 390 ARG A N 1
ATOM 2924 C CA . ARG A 1 390 ? 2.644 -22.237 37.444 1.00 25.19 390 ARG A CA 1
ATOM 2925 C C . ARG A 1 390 ? 3.256 -20.932 36.886 1.00 25.19 390 ARG A C 1
ATOM 2927 O O . ARG A 1 390 ? 4.282 -21.010 36.217 1.00 25.19 390 ARG A O 1
ATOM 2934 N N . PRO A 1 391 ? 2.642 -19.765 37.175 1.00 28.94 391 PRO A N 1
ATOM 2935 C CA . PRO A 1 391 ? 2.942 -18.490 36.527 1.00 28.94 391 PRO A CA 1
ATOM 2936 C C . PRO A 1 391 ? 4.098 -17.752 37.212 1.00 28.94 391 PRO A C 1
ATOM 2938 O O . PRO A 1 391 ? 4.329 -17.940 38.407 1.00 28.94 391 PRO A O 1
ATOM 2941 N N . ALA A 1 392 ? 4.775 -16.873 36.475 1.00 25.19 392 ALA A N 1
ATOM 2942 C CA . ALA A 1 392 ? 5.682 -15.882 37.041 1.00 25.19 392 ALA A CA 1
ATOM 2943 C C . ALA A 1 392 ? 5.333 -14.496 36.490 1.00 25.19 392 ALA A C 1
ATOM 2945 O O . ALA A 1 392 ? 5.142 -14.325 35.287 1.00 25.19 392 ALA A O 1
ATOM 2946 N N . ALA A 1 393 ? 5.198 -13.565 37.428 1.00 24.20 393 ALA A N 1
ATOM 2947 C CA . ALA A 1 393 ? 4.989 -12.141 37.249 1.00 24.20 393 ALA A CA 1
ATOM 2948 C C . ALA A 1 393 ? 6.299 -11.420 36.872 1.00 24.20 393 ALA A C 1
ATOM 2950 O O . ALA A 1 393 ? 7.388 -11.913 37.161 1.00 24.20 393 ALA A O 1
ATOM 2951 N N . ASP A 1 394 ? 6.146 -10.249 36.262 1.00 23.09 394 ASP A N 1
ATOM 2952 C CA . ASP A 1 394 ? 7.138 -9.166 36.110 1.00 23.09 394 ASP A CA 1
ATOM 2953 C C . ASP A 1 394 ? 7.148 -8.289 37.402 1.00 23.09 394 ASP A C 1
ATOM 2955 O O . ASP A 1 394 ? 6.257 -8.515 38.233 1.00 23.09 394 ASP A O 1
ATOM 2959 N N . PRO A 1 395 ? 7.993 -7.242 37.614 1.00 36.56 395 PRO A N 1
ATOM 2960 C CA . PRO A 1 395 ? 9.131 -6.724 36.829 1.00 36.56 395 PRO A CA 1
ATOM 2961 C C . PRO A 1 395 ? 10.383 -6.278 37.644 1.00 36.56 395 PRO A C 1
ATOM 2963 O O . PRO A 1 395 ? 10.393 -6.295 38.873 1.00 36.56 395 PRO A O 1
ATOM 2966 N N . ALA A 1 396 ? 11.398 -5.789 36.903 1.00 22.33 396 ALA A N 1
ATOM 2967 C CA . ALA A 1 396 ? 12.318 -4.669 37.216 1.00 22.33 396 ALA A CA 1
ATOM 2968 C C . ALA A 1 396 ? 13.843 -4.936 37.390 1.00 22.33 396 ALA A C 1
ATOM 2970 O O . ALA A 1 396 ? 14.295 -5.656 38.274 1.00 22.33 396 ALA A O 1
ATOM 2971 N N . GLU A 1 397 ? 14.603 -4.204 36.552 1.00 24.23 397 GLU A N 1
ATOM 2972 C CA . GLU A 1 397 ? 15.847 -3.444 36.817 1.00 24.23 397 GLU A CA 1
ATOM 2973 C C . GLU A 1 397 ? 17.166 -4.123 37.280 1.00 24.23 397 GLU A C 1
ATOM 2975 O O . GLU A 1 397 ? 17.325 -4.477 38.443 1.00 24.23 397 GLU A O 1
ATOM 2980 N N . ARG A 1 398 ? 18.207 -4.115 36.413 1.00 25.58 398 ARG A N 1
ATOM 2981 C CA . ARG A 1 398 ? 19.453 -3.288 36.517 1.00 25.58 398 ARG A CA 1
ATOM 2982 C C . ARG A 1 398 ? 20.637 -3.794 35.670 1.00 25.58 398 ARG A C 1
ATOM 2984 O O . ARG A 1 398 ? 20.774 -4.965 35.338 1.00 25.58 398 ARG A O 1
ATOM 2991 N N . HIS A 1 399 ? 21.471 -2.818 35.315 1.00 24.64 399 HIS A N 1
ATOM 2992 C CA . HIS A 1 399 ? 22.566 -2.778 34.343 1.00 24.64 399 HIS A CA 1
ATOM 2993 C C . HIS A 1 399 ? 23.875 -3.552 34.658 1.00 24.64 399 HIS A C 1
ATOM 2995 O O . HIS A 1 399 ? 24.211 -3.807 35.808 1.00 24.64 399 HIS A O 1
ATOM 3001 N N . HIS A 1 400 ? 24.670 -3.691 33.578 1.00 25.33 400 HIS A N 1
ATOM 3002 C CA . HIS A 1 400 ? 26.147 -3.677 33.432 1.00 25.33 400 HIS A CA 1
ATOM 3003 C C . HIS A 1 400 ? 26.904 -4.971 33.026 1.00 25.33 400 HIS A C 1
ATOM 3005 O O . HIS A 1 400 ? 26.729 -6.058 33.560 1.00 25.33 400 HIS A O 1
ATOM 3011 N N . ARG A 1 401 ? 27.757 -4.768 32.003 1.00 21.95 401 ARG A N 1
ATOM 3012 C CA . ARG A 1 401 ? 28.699 -5.639 31.248 1.00 21.95 401 ARG A CA 1
ATOM 3013 C C . ARG A 1 401 ? 29.957 -6.054 32.085 1.00 21.95 401 ARG A C 1
ATOM 3015 O O . ARG A 1 401 ? 30.043 -5.613 33.223 1.00 21.95 401 ARG A O 1
ATOM 3022 N N . PRO A 1 402 ? 31.073 -6.591 31.509 1.00 34.41 402 PRO A N 1
ATOM 3023 C CA . PRO A 1 402 ? 31.308 -7.831 30.725 1.00 34.41 402 PRO A CA 1
ATOM 3024 C C . PRO A 1 402 ? 32.548 -8.686 31.178 1.00 34.41 402 PRO A C 1
ATOM 3026 O O . PRO A 1 402 ? 33.557 -8.124 31.579 1.00 34.41 402 PRO A O 1
ATOM 3029 N N . GLY A 1 403 ? 32.531 -10.018 30.929 1.00 20.97 403 GLY A N 1
ATOM 3030 C CA . GLY A 1 403 ? 33.689 -10.964 30.772 1.00 20.97 403 GLY A CA 1
ATOM 3031 C C . GLY A 1 403 ? 34.701 -11.135 31.940 1.00 20.97 403 GLY A C 1
ATOM 3032 O O . GLY A 1 403 ? 34.589 -10.412 32.919 1.00 20.97 403 GLY A O 1
ATOM 3033 N N . PRO A 1 404 ? 35.759 -11.994 31.876 1.00 33.38 404 PRO A N 1
ATOM 3034 C CA . PRO A 1 404 ? 36.047 -13.195 31.055 1.00 33.38 404 PRO A CA 1
ATOM 3035 C C . PRO A 1 404 ? 36.655 -14.442 31.814 1.00 33.38 404 PRO A C 1
ATOM 3037 O O . PRO A 1 404 ? 37.493 -14.287 32.689 1.00 33.38 404 PRO A O 1
ATOM 3040 N N . VAL A 1 405 ? 36.352 -15.674 31.337 1.00 25.69 405 VAL A N 1
ATOM 3041 C CA . VAL A 1 405 ? 37.211 -16.915 31.216 1.00 25.69 405 VAL A CA 1
ATOM 3042 C C . VAL A 1 405 ? 37.761 -17.561 32.555 1.00 25.69 405 VAL A C 1
ATOM 3044 O O . VAL A 1 405 ? 37.398 -17.103 33.628 1.00 25.69 405 VAL A O 1
ATOM 3047 N N . PRO A 1 406 ? 38.463 -18.730 32.584 1.00 40.78 406 PRO A N 1
ATOM 3048 C CA . PRO A 1 406 ? 37.945 -20.060 32.976 1.00 40.78 406 PRO A CA 1
ATOM 3049 C C . PRO A 1 406 ? 38.752 -20.787 34.097 1.00 40.78 406 PRO A C 1
ATOM 3051 O O . PRO A 1 406 ? 39.868 -20.400 34.432 1.00 40.78 406 PRO A O 1
ATOM 3054 N N . GLY A 1 407 ? 38.281 -21.939 34.606 1.00 24.06 407 GLY A N 1
ATOM 3055 C CA . GLY A 1 407 ? 39.101 -22.747 35.529 1.00 24.06 407 GLY A CA 1
ATOM 3056 C C . GLY A 1 407 ? 38.567 -24.126 35.933 1.00 24.06 407 GLY A C 1
ATOM 3057 O O . GLY A 1 407 ? 37.784 -24.241 36.860 1.00 24.06 407 GLY A O 1
ATOM 3058 N N . ALA A 1 408 ? 39.049 -25.146 35.216 1.00 24.97 408 ALA A N 1
ATOM 3059 C CA . ALA A 1 408 ? 39.560 -26.456 35.655 1.00 24.97 408 ALA A CA 1
ATOM 3060 C C . ALA A 1 408 ? 38.961 -27.269 36.837 1.00 24.97 408 ALA A C 1
ATOM 3062 O O . ALA A 1 408 ? 38.901 -26.823 37.975 1.00 24.97 408 ALA A O 1
ATOM 3063 N N . GLY A 1 409 ? 38.825 -28.582 36.568 1.00 25.00 409 GLY A N 1
ATOM 3064 C CA . GLY A 1 409 ? 39.084 -29.689 37.512 1.00 25.00 409 GLY A CA 1
ATOM 3065 C C . GLY A 1 409 ? 37.836 -30.467 37.959 1.00 25.00 409 GLY A C 1
ATOM 3066 O O . GLY A 1 409 ? 36.887 -29.870 38.432 1.00 25.00 409 GLY A O 1
ATOM 3067 N N . GLY A 1 410 ? 37.735 -31.799 37.885 1.00 26.11 410 GLY A N 1
ATOM 3068 C CA . GLY A 1 410 ? 38.652 -32.843 37.426 1.00 26.11 410 GLY A CA 1
ATOM 3069 C C . GLY A 1 410 ? 38.184 -34.247 37.865 1.00 26.11 410 GLY A C 1
ATOM 3070 O O . GLY A 1 410 ? 37.594 -34.383 38.927 1.00 26.11 410 GLY A O 1
ATOM 3071 N N . GLY A 1 411 ? 38.531 -35.267 37.056 1.00 26.52 411 GLY A N 1
ATOM 3072 C CA . GLY A 1 411 ? 38.723 -36.704 37.385 1.00 26.52 411 GLY A CA 1
ATOM 3073 C C . GLY A 1 411 ? 37.471 -37.526 37.756 1.00 26.52 411 GLY A C 1
ATOM 3074 O O . GLY A 1 411 ? 36.537 -37.007 38.334 1.00 26.52 411 GLY A O 1
ATOM 3075 N N . ARG A 1 412 ? 37.336 -38.838 37.501 1.00 31.31 412 ARG A N 1
ATOM 3076 C CA . ARG A 1 412 ? 38.181 -39.975 37.042 1.00 31.31 412 ARG A CA 1
ATOM 3077 C C . ARG A 1 412 ? 37.216 -41.024 36.397 1.00 31.31 412 ARG A C 1
ATOM 3079 O O . ARG A 1 412 ? 36.027 -40.943 36.657 1.00 31.31 412 ARG A O 1
ATOM 3086 N N . GLY A 1 413 ? 37.570 -42.039 35.596 1.00 27.72 413 GLY A N 1
ATOM 3087 C CA . GLY A 1 413 ? 38.849 -42.682 35.302 1.00 27.72 413 GLY A CA 1
ATOM 3088 C C . GLY A 1 413 ? 38.792 -43.774 34.197 1.00 27.72 413 GLY A C 1
ATOM 3089 O O . GLY A 1 413 ? 37.751 -44.111 33.649 1.00 27.72 413 GLY A O 1
ATOM 3090 N N . HIS A 1 414 ? 40.001 -44.259 33.895 1.00 31.52 414 HIS A N 1
ATOM 3091 C CA . HIS A 1 414 ? 40.580 -45.130 32.848 1.00 31.52 414 HIS A CA 1
ATOM 3092 C C . HIS A 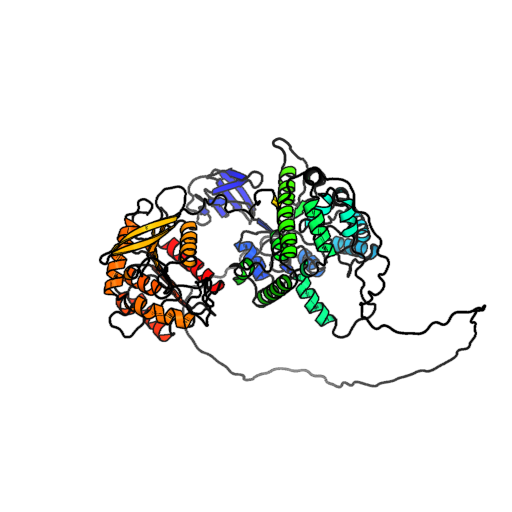1 414 ? 39.938 -46.455 32.365 1.00 31.52 414 HIS A C 1
ATOM 3094 O O . HIS A 1 414 ? 39.469 -47.244 33.176 1.00 31.52 414 HIS A O 1
ATOM 3100 N N . ARG A 1 415 ? 40.223 -46.824 31.089 1.00 29.62 415 ARG A N 1
ATOM 3101 C CA . ARG A 1 415 ? 41.254 -47.810 30.596 1.00 29.62 415 ARG A CA 1
ATOM 3102 C C . ARG A 1 415 ? 41.315 -47.800 29.038 1.00 29.62 415 ARG A C 1
ATOM 3104 O O . ARG A 1 415 ? 40.293 -47.993 28.408 1.00 29.62 415 ARG A O 1
ATOM 3111 N N . ARG A 1 416 ? 42.372 -47.268 28.390 1.00 32.00 416 ARG A N 1
ATOM 3112 C CA . ARG A 1 416 ? 43.642 -47.849 27.838 1.00 32.00 416 ARG A CA 1
ATOM 3113 C C . ARG A 1 416 ? 43.570 -48.614 26.487 1.00 32.00 416 ARG A C 1
ATOM 3115 O O . ARG A 1 416 ? 42.978 -49.679 26.427 1.00 32.00 416 ARG A O 1
ATOM 3122 N N . GLY A 1 417 ? 44.355 -48.124 25.503 1.00 28.41 417 GLY A N 1
ATOM 3123 C CA . GLY A 1 417 ? 44.935 -48.855 24.344 1.00 28.41 417 GLY A CA 1
ATOM 3124 C C . GLY A 1 417 ? 44.960 -48.057 23.016 1.00 28.41 417 GLY A C 1
ATOM 3125 O O . GLY A 1 417 ? 43.973 -48.096 22.302 1.00 28.41 417 GLY A O 1
ATOM 3126 N N . ARG A 1 418 ? 45.906 -47.118 22.774 1.00 31.86 418 ARG A N 1
ATOM 3127 C CA . ARG A 1 418 ? 47.092 -47.185 21.848 1.00 31.86 418 ARG A CA 1
ATOM 3128 C C . ARG A 1 418 ? 46.793 -47.765 20.439 1.00 31.86 418 ARG A C 1
ATOM 3130 O O . ARG A 1 418 ? 46.209 -48.828 20.377 1.00 31.86 418 ARG A O 1
ATOM 3137 N N . GLN A 1 419 ? 47.225 -47.241 19.281 1.00 30.73 419 GLN A N 1
ATOM 3138 C CA . GLN A 1 419 ? 48.199 -46.211 18.870 1.00 30.73 419 GLN A CA 1
ATOM 3139 C C . GLN A 1 419 ? 48.036 -45.930 17.346 1.00 30.73 419 GLN A C 1
ATOM 3141 O O . GLN A 1 419 ? 47.791 -46.863 16.595 1.00 30.73 419 GLN A O 1
ATOM 3146 N N . GLY A 1 420 ? 48.306 -44.691 16.901 1.00 28.77 420 GLY A N 1
ATOM 3147 C CA . GLY A 1 420 ? 49.232 -44.424 15.780 1.00 28.77 420 GLY A CA 1
ATOM 3148 C C . GLY A 1 420 ? 48.729 -44.280 14.328 1.00 28.77 420 GLY A C 1
ATOM 3149 O O . GLY A 1 420 ? 48.548 -45.266 13.633 1.00 28.77 420 GLY A O 1
ATOM 3150 N N . GLY A 1 421 ? 48.748 -43.035 13.821 1.00 28.61 421 GLY A N 1
ATOM 3151 C CA . GLY A 1 421 ? 49.536 -42.696 12.617 1.00 28.61 421 GLY A CA 1
ATOM 3152 C C . GLY A 1 421 ? 48.846 -42.609 11.243 1.00 28.61 421 GLY A C 1
ATOM 3153 O O . GLY A 1 421 ? 48.582 -43.615 10.600 1.00 28.61 421 GLY A O 1
ATOM 3154 N N . ARG A 1 422 ? 48.685 -41.376 10.731 1.00 35.22 422 ARG A N 1
ATOM 3155 C CA . ARG A 1 422 ? 48.493 -41.046 9.294 1.00 35.22 422 ARG A CA 1
ATOM 3156 C C . ARG A 1 422 ? 49.742 -41.434 8.469 1.00 35.22 422 ARG A C 1
ATOM 3158 O O . ARG A 1 422 ? 50.819 -41.500 9.061 1.00 35.22 422 ARG A O 1
ATOM 3165 N N . PRO A 1 423 ? 49.661 -41.577 7.123 1.00 39.00 423 PRO A N 1
ATOM 3166 C CA . PRO A 1 423 ? 49.960 -40.424 6.242 1.00 39.00 423 PRO A CA 1
ATOM 3167 C C . PRO A 1 423 ? 49.245 -40.399 4.856 1.00 39.00 423 PRO A C 1
ATOM 3169 O O . PRO A 1 423 ? 48.644 -41.364 4.398 1.00 39.00 423 PRO A O 1
ATOM 3172 N N . ARG A 1 424 ? 49.362 -39.255 4.166 1.00 31.88 424 ARG A N 1
ATOM 3173 C CA . ARG A 1 424 ? 49.201 -38.996 2.708 1.00 31.88 424 ARG A CA 1
ATOM 3174 C C . ARG A 1 424 ? 50.533 -38.371 2.216 1.00 31.88 424 ARG A C 1
ATOM 3176 O O . ARG A 1 424 ? 51.263 -37.901 3.089 1.00 31.88 424 ARG A O 1
ATOM 3183 N N . PRO A 1 425 ? 50.802 -38.136 0.908 1.00 51.88 425 PRO A N 1
ATOM 3184 C CA . PRO A 1 425 ? 50.284 -38.716 -0.349 1.00 51.88 425 PRO A CA 1
ATOM 3185 C C . PRO A 1 425 ? 51.416 -39.083 -1.360 1.00 51.88 425 PRO A C 1
ATOM 3187 O O . PRO A 1 425 ? 52.568 -38.704 -1.172 1.00 51.88 425 PRO A O 1
ATOM 3190 N N . ALA A 1 426 ? 51.103 -39.721 -2.502 1.00 28.84 426 ALA A N 1
ATOM 3191 C CA . ALA A 1 426 ? 52.028 -39.775 -3.648 1.00 28.84 426 ALA A CA 1
ATOM 3192 C C . ALA A 1 426 ? 51.328 -39.821 -5.022 1.00 28.84 426 ALA A C 1
ATOM 3194 O O . ALA A 1 426 ? 50.297 -40.460 -5.211 1.00 28.84 426 ALA A O 1
ATOM 3195 N N . ARG A 1 427 ? 51.945 -39.106 -5.971 1.00 33.41 427 ARG A N 1
ATOM 3196 C CA . ARG A 1 427 ? 51.624 -38.920 -7.398 1.00 33.41 427 ARG A CA 1
ATOM 3197 C C . ARG A 1 427 ? 51.988 -40.153 -8.237 1.00 33.41 427 ARG A C 1
ATOM 3199 O O . ARG A 1 427 ? 53.044 -40.712 -7.970 1.00 33.41 427 ARG A O 1
ATOM 3206 N N . ARG A 1 428 ? 51.276 -40.426 -9.348 1.00 29.92 428 ARG A N 1
ATOM 3207 C CA . ARG A 1 428 ? 51.848 -40.983 -10.605 1.00 29.92 428 ARG A CA 1
ATOM 3208 C C . ARG A 1 428 ? 51.032 -40.590 -11.860 1.00 29.92 428 ARG A C 1
ATOM 3210 O O . ARG A 1 428 ? 49.809 -40.565 -11.840 1.00 29.92 428 ARG A O 1
ATOM 3217 N N . ARG A 1 429 ? 51.760 -40.305 -12.946 1.00 30.11 429 ARG A N 1
ATOM 3218 C CA . ARG A 1 429 ? 51.427 -40.279 -14.397 1.00 30.11 429 ARG A CA 1
ATOM 3219 C C . ARG A 1 429 ? 52.482 -41.197 -15.078 1.00 30.11 429 ARG A C 1
ATOM 3221 O O . ARG A 1 429 ? 53.471 -41.486 -14.403 1.00 30.11 429 ARG A O 1
ATOM 3228 N N . PRO A 1 430 ? 52.473 -41.472 -16.401 1.00 48.28 430 PRO A N 1
ATOM 3229 C CA . PRO A 1 430 ? 51.389 -41.693 -17.375 1.00 48.28 430 PRO A CA 1
ATOM 3230 C C . PRO A 1 430 ? 51.622 -42.992 -18.209 1.00 48.28 430 PRO A C 1
ATOM 3232 O O . PRO A 1 430 ? 52.677 -43.609 -18.109 1.00 48.28 430 PRO A O 1
ATOM 3235 N N . HIS A 1 431 ? 50.699 -43.363 -19.108 1.00 30.58 431 HIS A N 1
ATOM 3236 C CA . HIS A 1 431 ? 50.963 -44.340 -20.183 1.00 30.58 431 HIS A CA 1
ATOM 3237 C C . HIS A 1 431 ? 50.750 -43.725 -21.577 1.00 30.58 431 HIS A C 1
ATOM 3239 O O . HIS A 1 431 ? 49.787 -42.997 -21.811 1.00 30.58 431 HIS A O 1
ATOM 3245 N N . ARG A 1 432 ? 51.694 -44.023 -22.482 1.00 32.38 432 ARG A N 1
ATOM 3246 C CA . ARG A 1 432 ? 51.730 -43.723 -23.924 1.00 32.38 432 ARG A CA 1
ATOM 3247 C C . ARG A 1 432 ? 51.512 -45.012 -24.730 1.00 32.38 432 ARG A C 1
ATOM 3249 O O . ARG A 1 432 ? 51.980 -46.067 -24.318 1.00 32.38 432 ARG A O 1
ATOM 3256 N N . GLY A 1 433 ? 50.948 -44.851 -25.926 1.00 28.95 433 GLY A N 1
ATOM 3257 C CA . GLY A 1 433 ? 50.919 -45.801 -27.050 1.00 28.95 433 GLY A CA 1
ATOM 3258 C C . GLY A 1 433 ? 49.590 -45.629 -27.795 1.00 28.95 433 GLY A C 1
ATOM 3259 O O . GLY A 1 433 ? 48.551 -45.767 -27.176 1.00 28.95 433 GLY A O 1
ATOM 3260 N N . GLY A 1 434 ? 49.468 -45.230 -29.060 1.00 28.23 434 GLY A N 1
ATOM 3261 C CA . GLY A 1 434 ? 50.402 -45.151 -30.175 1.00 28.23 434 GLY A CA 1
ATOM 3262 C C . GLY A 1 434 ? 49.849 -46.001 -31.322 1.00 28.23 434 GLY A C 1
ATOM 3263 O O . GLY A 1 434 ? 49.988 -47.214 -31.244 1.00 28.23 434 GLY A O 1
ATOM 3264 N N . ARG A 1 435 ? 49.241 -45.371 -32.348 1.00 30.69 435 ARG A N 1
ATOM 3265 C CA . ARG A 1 435 ? 49.329 -45.680 -33.802 1.00 30.69 435 ARG A CA 1
ATOM 3266 C C . ARG A 1 435 ? 48.124 -45.145 -34.600 1.00 30.69 435 ARG A C 1
ATOM 3268 O O . ARG A 1 435 ? 46.980 -45.502 -34.362 1.00 30.69 435 ARG A O 1
ATOM 3275 N N . GLN A 1 436 ? 48.451 -44.305 -35.579 1.00 31.16 436 GLN A N 1
ATOM 3276 C CA . GLN A 1 436 ? 47.726 -44.011 -36.826 1.00 31.16 436 GLN A CA 1
ATOM 3277 C C . GLN A 1 436 ? 48.339 -44.912 -37.935 1.00 31.16 436 GLN A C 1
ATOM 3279 O O . GLN A 1 436 ? 49.459 -45.389 -37.706 1.00 31.16 436 GLN A O 1
ATOM 3284 N N . PRO A 1 437 ? 47.696 -45.157 -39.108 1.00 44.59 437 PRO A N 1
ATOM 3285 C CA . PRO A 1 437 ? 47.735 -44.164 -40.200 1.00 44.59 437 PRO A CA 1
ATOM 3286 C C . PRO A 1 437 ? 46.565 -44.125 -41.229 1.00 44.59 437 PRO A C 1
ATOM 3288 O O . PRO A 1 437 ? 46.053 -45.142 -41.672 1.00 44.59 437 PRO A O 1
ATOM 3291 N N . ALA A 1 438 ? 46.295 -42.888 -41.681 1.00 30.06 438 ALA A N 1
ATOM 3292 C CA . ALA A 1 438 ? 46.265 -42.381 -43.071 1.00 30.06 438 ALA A CA 1
ATOM 3293 C C . ALA A 1 438 ? 45.120 -42.627 -44.096 1.00 30.06 438 ALA A C 1
ATOM 3295 O O . ALA A 1 438 ? 44.582 -43.714 -44.250 1.00 30.06 438 ALA A O 1
ATOM 3296 N N . ARG A 1 439 ? 45.006 -41.573 -44.946 1.00 29.91 439 ARG A N 1
ATOM 3297 C CA . ARG A 1 439 ? 44.395 -41.396 -46.296 1.00 29.91 439 ARG A CA 1
ATOM 3298 C C . ARG A 1 439 ? 42.904 -41.029 -46.274 1.00 29.91 439 ARG A C 1
ATOM 3300 O O . ARG A 1 439 ? 42.109 -41.745 -45.701 1.00 29.91 439 ARG A O 1
ATOM 3307 N N . GLY A 1 440 ? 42.465 -39.862 -46.760 1.00 26.36 440 GLY A N 1
ATOM 3308 C CA . GLY A 1 440 ? 42.586 -39.250 -48.102 1.00 26.36 440 GLY A CA 1
ATOM 3309 C C . GLY A 1 440 ? 41.127 -39.100 -48.591 1.00 26.36 440 GLY A C 1
ATOM 3310 O O . GLY A 1 440 ? 40.360 -40.025 -48.407 1.00 26.36 440 GLY A O 1
ATOM 3311 N N . GLN A 1 441 ? 40.597 -37.990 -49.100 1.00 30.34 441 GLN A N 1
ATOM 3312 C CA . GLN A 1 441 ? 40.956 -37.277 -50.321 1.00 30.34 441 GLN A CA 1
ATOM 3313 C C . GLN A 1 441 ? 40.164 -35.953 -50.380 1.00 30.34 441 GLN A C 1
ATOM 3315 O O . GLN A 1 441 ? 39.041 -35.847 -49.891 1.00 30.34 441 GLN A O 1
ATOM 3320 N N . ARG A 1 442 ? 40.764 -34.947 -51.021 1.00 30.34 442 ARG A N 1
ATOM 3321 C CA . ARG A 1 442 ? 40.118 -33.717 -51.497 1.00 30.34 442 ARG A CA 1
ATOM 3322 C C . ARG A 1 442 ? 39.451 -33.986 -52.847 1.00 30.34 442 ARG A C 1
ATOM 3324 O O . ARG A 1 442 ? 40.028 -34.713 -53.647 1.00 30.34 442 ARG A O 1
ATOM 3331 N N . CYS A 1 443 ? 38.368 -33.274 -53.157 1.00 26.95 443 CYS A N 1
ATOM 3332 C CA . CYS A 1 443 ? 37.955 -33.010 -54.539 1.00 26.95 443 CYS A CA 1
ATOM 3333 C C . CYS A 1 443 ? 37.367 -31.593 -54.689 1.00 26.95 443 CYS A C 1
ATOM 3335 O O . CYS A 1 443 ? 36.367 -31.241 -54.072 1.00 26.95 443 CYS A O 1
ATOM 3337 N N . ARG A 1 444 ? 38.025 -30.788 -55.532 1.00 34.03 444 ARG A N 1
ATOM 3338 C CA . ARG A 1 444 ? 37.484 -29.694 -56.361 1.00 34.03 444 ARG A CA 1
ATOM 3339 C C . ARG A 1 444 ? 38.127 -29.854 -57.745 1.00 34.03 444 ARG A C 1
ATOM 3341 O O . ARG A 1 444 ? 39.317 -30.169 -57.799 1.00 34.03 444 ARG A O 1
ATOM 3348 N N . PRO A 1 445 ? 37.401 -29.570 -58.832 1.00 43.06 445 PRO A N 1
ATOM 3349 C CA . PRO A 1 445 ? 37.894 -28.643 -59.878 1.00 43.06 445 PRO A CA 1
ATOM 3350 C C . PRO A 1 445 ? 36.758 -27.683 -60.335 1.00 43.06 445 PRO A C 1
ATOM 3352 O O . PRO A 1 445 ? 35.598 -28.026 -60.174 1.00 43.06 445 PRO A O 1
ATOM 3355 N N . ARG A 1 446 ? 36.929 -26.397 -60.702 1.00 29.05 446 ARG A N 1
ATOM 3356 C CA . ARG A 1 446 ? 37.743 -25.628 -61.693 1.00 29.05 446 ARG A CA 1
ATOM 3357 C C . ARG A 1 446 ? 36.987 -25.295 -63.004 1.00 29.05 446 ARG A C 1
ATOM 3359 O O . ARG A 1 446 ? 36.521 -26.200 -63.675 1.00 29.05 446 ARG A O 1
ATOM 3366 N N . GLY A 1 447 ? 37.055 -24.010 -63.403 1.00 26.75 447 GLY A N 1
ATOM 3367 C CA . GLY A 1 447 ? 36.893 -23.452 -64.774 1.00 26.75 447 GLY A CA 1
ATOM 3368 C C . GLY A 1 447 ? 36.521 -21.946 -64.743 1.00 26.75 447 GLY A C 1
ATOM 3369 O O . GLY A 1 447 ? 35.427 -21.638 -64.299 1.00 26.75 447 GLY A O 1
ATOM 3370 N N . ARG A 1 448 ? 37.448 -20.961 -64.833 1.00 29.31 448 ARG A N 1
ATOM 3371 C CA . ARG A 1 448 ? 38.027 -20.218 -66.008 1.00 29.31 448 ARG A CA 1
ATOM 3372 C C . ARG A 1 448 ? 36.965 -19.543 -66.926 1.00 29.31 448 ARG A C 1
ATOM 3374 O O . ARG A 1 448 ? 36.265 -20.282 -67.592 1.00 29.31 448 ARG A O 1
ATOM 3381 N N . ALA A 1 449 ? 36.709 -18.214 -66.871 1.00 27.47 449 ALA A N 1
ATOM 3382 C CA . ALA A 1 449 ? 37.404 -17.017 -67.460 1.00 27.47 449 ALA A CA 1
ATOM 3383 C C . ALA A 1 449 ? 36.981 -16.695 -68.933 1.00 27.47 449 ALA A C 1
ATOM 3385 O O . ALA A 1 449 ? 36.563 -17.639 -69.592 1.00 27.47 449 ALA A O 1
ATOM 3386 N N . PRO A 1 450 ? 37.237 -15.508 -69.566 1.00 51.28 450 PRO A N 1
ATOM 3387 C CA . PRO A 1 450 ? 37.341 -14.082 -69.134 1.00 51.28 450 PRO A CA 1
ATOM 3388 C C . PRO A 1 450 ? 36.692 -13.047 -70.135 1.00 51.28 450 PRO A C 1
ATOM 3390 O O . PRO A 1 450 ? 36.307 -13.435 -71.231 1.00 51.28 450 PRO A O 1
ATOM 3393 N N . ARG A 1 451 ? 36.695 -11.719 -69.841 1.00 31.20 451 ARG A N 1
ATOM 3394 C CA . ARG A 1 451 ? 37.312 -10.608 -70.654 1.00 31.20 451 ARG A CA 1
ATOM 3395 C C . ARG A 1 451 ? 36.653 -9.201 -70.574 1.00 31.20 451 ARG A C 1
ATOM 3397 O O . ARG A 1 451 ? 35.494 -9.031 -70.905 1.00 31.20 451 ARG A O 1
ATOM 3404 N N . ARG A 1 452 ? 37.548 -8.223 -70.320 1.00 30.02 452 ARG A N 1
ATOM 3405 C CA . ARG A 1 452 ? 37.784 -6.887 -70.943 1.00 30.02 452 ARG A CA 1
ATOM 3406 C C . ARG A 1 452 ? 36.736 -5.753 -70.887 1.00 30.02 452 ARG A C 1
ATOM 3408 O O . ARG A 1 452 ? 35.745 -5.798 -71.593 1.00 30.02 452 ARG A O 1
ATOM 3415 N N . GLY A 1 453 ? 37.194 -4.616 -70.339 1.00 27.50 453 GLY A N 1
ATOM 3416 C CA . GLY A 1 453 ? 37.417 -3.391 -71.131 1.00 27.50 453 GLY A CA 1
ATOM 3417 C C . GLY A 1 453 ? 36.832 -2.091 -70.561 1.00 27.50 453 GLY A C 1
ATOM 3418 O O . GLY A 1 453 ? 35.642 -2.034 -70.292 1.00 27.50 453 GLY A O 1
ATOM 3419 N N . GLY A 1 454 ? 37.657 -1.037 -70.472 1.00 27.77 454 GLY A N 1
ATOM 3420 C CA . GLY A 1 454 ? 37.185 0.358 -70.466 1.00 27.77 454 GLY A CA 1
ATOM 3421 C C . GLY A 1 454 ? 37.773 1.251 -69.375 1.00 27.77 454 GLY A C 1
ATOM 3422 O O . GLY A 1 454 ? 37.338 1.206 -68.233 1.00 27.77 454 GLY A O 1
ATOM 3423 N N . ALA A 1 455 ? 38.753 2.073 -69.749 1.00 29.22 455 ALA A N 1
ATOM 3424 C CA . ALA A 1 455 ? 39.359 3.118 -68.931 1.00 29.22 455 ALA A CA 1
ATOM 3425 C C . ALA A 1 455 ? 38.576 4.442 -69.031 1.00 29.22 455 ALA A C 1
ATOM 3427 O O . ALA A 1 455 ? 38.018 4.747 -70.080 1.00 29.22 455 ALA A O 1
ATOM 3428 N N . GLY A 1 456 ? 38.622 5.255 -67.975 1.00 27.50 456 GLY A N 1
ATOM 3429 C CA . GLY A 1 456 ? 38.191 6.654 -67.978 1.00 27.50 456 GLY A CA 1
ATOM 3430 C C . GLY A 1 456 ? 38.556 7.322 -66.654 1.00 27.50 456 GLY A C 1
ATOM 3431 O O . GLY A 1 456 ? 38.126 6.875 -65.596 1.00 27.50 456 GLY A O 1
ATOM 3432 N N . ARG A 1 457 ? 39.414 8.340 -66.710 1.00 27.33 457 ARG A N 1
ATOM 3433 C CA . ARG A 1 457 ? 40.007 9.068 -65.580 1.00 27.33 457 ARG A CA 1
ATOM 3434 C C . ARG A 1 457 ? 39.457 10.500 -65.602 1.00 27.33 457 ARG A C 1
ATOM 3436 O O . ARG A 1 457 ? 39.418 11.066 -66.688 1.00 27.33 457 ARG A O 1
ATOM 3443 N N . LEU A 1 458 ? 39.156 11.050 -64.420 1.00 27.25 458 LEU A N 1
ATOM 3444 C CA . LEU A 1 458 ? 39.378 12.437 -63.945 1.00 27.25 458 LEU A CA 1
ATOM 3445 C C . LEU A 1 458 ? 38.175 13.099 -63.236 1.00 27.25 458 LEU A C 1
ATOM 3447 O O . LEU A 1 458 ? 37.129 13.330 -63.824 1.00 27.25 458 LEU A O 1
ATOM 3451 N N . GLU A 1 459 ? 38.466 13.434 -61.972 1.00 26.55 459 GLU A N 1
ATOM 3452 C CA . GLU A 1 459 ? 38.160 14.670 -61.231 1.00 26.55 459 GLU A CA 1
ATOM 3453 C C . GLU A 1 459 ? 36.737 14.996 -60.743 1.00 26.55 459 GLU A C 1
ATOM 3455 O O . GLU A 1 459 ? 35.753 14.946 -61.467 1.00 26.55 459 GLU A O 1
ATOM 3460 N N . GLY A 1 460 ? 36.674 15.411 -59.467 1.00 28.11 460 GLY A N 1
ATOM 3461 C CA . GLY A 1 460 ? 35.514 16.064 -58.854 1.00 28.11 460 GLY A CA 1
ATOM 3462 C C . GLY A 1 460 ? 35.175 15.552 -57.454 1.00 28.11 460 GLY A C 1
ATOM 3463 O O . GLY A 1 460 ? 34.289 14.722 -57.284 1.00 28.11 460 GLY A O 1
ATOM 3464 N N . ALA A 1 461 ? 35.876 16.044 -56.431 1.00 27.20 461 ALA A N 1
ATOM 3465 C CA . ALA A 1 461 ? 35.564 15.775 -55.031 1.00 27.20 461 ALA A CA 1
ATOM 3466 C C . ALA A 1 461 ? 34.263 16.479 -54.592 1.00 27.20 461 ALA A C 1
ATOM 3468 O O . ALA A 1 461 ? 34.117 17.684 -54.768 1.00 27.20 461 ALA A O 1
ATOM 3469 N N . GLY A 1 462 ? 33.357 15.737 -53.949 1.00 28.14 462 GLY A N 1
ATOM 3470 C CA . GLY A 1 462 ? 32.163 16.264 -53.280 1.00 28.14 462 GLY A CA 1
ATOM 3471 C C . GLY A 1 462 ? 31.439 15.159 -52.509 1.00 28.14 462 GLY A C 1
ATOM 3472 O O . GLY A 1 462 ? 30.740 14.336 -53.087 1.00 28.14 462 GLY A O 1
ATOM 3473 N N . ARG A 1 463 ? 31.673 15.090 -51.196 1.00 29.34 463 ARG A N 1
ATOM 3474 C CA . ARG A 1 463 ? 31.253 14.008 -50.290 1.00 29.34 463 ARG A CA 1
ATOM 3475 C C . ARG A 1 463 ? 29.720 13.871 -50.193 1.00 29.34 463 ARG A C 1
ATOM 3477 O O . ARG A 1 463 ? 29.057 14.777 -49.702 1.00 29.34 463 ARG A O 1
ATOM 3484 N N . ARG A 1 464 ? 29.180 12.691 -50.522 1.00 26.97 464 ARG A N 1
ATOM 3485 C CA . ARG A 1 464 ? 27.914 12.161 -49.974 1.00 26.97 464 ARG A CA 1
ATOM 3486 C C . ARG A 1 464 ? 28.188 10.799 -49.336 1.00 26.97 464 ARG A C 1
ATOM 3488 O O . ARG A 1 464 ? 28.829 9.947 -49.945 1.00 26.97 464 ARG A O 1
ATOM 3495 N N . ALA A 1 465 ? 27.755 10.635 -48.089 1.00 28.69 465 ALA A N 1
ATOM 3496 C CA . ALA A 1 465 ? 27.922 9.415 -47.311 1.00 28.69 465 ALA A CA 1
ATOM 3497 C C . ALA A 1 465 ? 27.103 8.262 -47.917 1.00 28.69 465 ALA A C 1
ATOM 3499 O O . ALA A 1 465 ? 25.927 8.425 -48.237 1.00 28.69 465 ALA A O 1
ATOM 3500 N N . VAL A 1 466 ? 27.748 7.107 -48.075 1.00 26.39 466 VAL A N 1
ATOM 3501 C CA . VAL A 1 466 ? 27.166 5.862 -48.585 1.00 26.39 466 VAL A CA 1
ATOM 3502 C C . VAL A 1 466 ? 26.653 5.039 -47.403 1.00 26.39 466 VAL A C 1
ATOM 3504 O O . VAL A 1 466 ? 27.411 4.730 -46.485 1.00 26.39 466 VAL A O 1
ATOM 3507 N N . ALA A 1 467 ? 25.370 4.681 -47.442 1.00 26.88 467 ALA A N 1
ATOM 3508 C CA . ALA A 1 467 ? 24.765 3.671 -46.580 1.00 26.88 467 ALA A CA 1
ATOM 3509 C C . ALA A 1 467 ? 25.261 2.266 -46.978 1.00 26.88 467 ALA A C 1
ATOM 3511 O O . ALA A 1 467 ? 25.290 1.924 -48.160 1.00 26.88 467 ALA A O 1
ATOM 3512 N N . GLY A 1 468 ? 25.664 1.457 -45.993 1.00 26.22 468 GLY A N 1
ATOM 3513 C CA . GLY A 1 468 ? 25.998 0.039 -46.178 1.00 26.22 468 GLY A CA 1
ATOM 3514 C C . GLY A 1 468 ? 24.749 -0.837 -46.387 1.00 26.22 468 GLY A C 1
ATOM 3515 O O . GLY A 1 468 ? 23.645 -0.413 -46.043 1.00 26.22 468 GLY A O 1
ATOM 3516 N N . PRO A 1 469 ? 24.889 -2.050 -46.956 1.00 28.17 469 PRO A N 1
ATOM 3517 C CA . PRO A 1 469 ? 23.761 -2.820 -47.466 1.00 28.17 469 PRO A CA 1
ATOM 3518 C C . PRO A 1 469 ? 22.970 -3.503 -46.344 1.00 28.17 469 PRO A C 1
ATOM 3520 O O . PRO A 1 469 ? 23.535 -4.157 -45.468 1.00 28.17 469 PRO A O 1
ATOM 3523 N N . ALA A 1 470 ? 21.645 -3.375 -46.414 1.00 27.11 470 ALA A N 1
ATOM 3524 C CA . ALA A 1 470 ? 20.696 -4.091 -45.575 1.00 27.11 470 ALA A CA 1
ATOM 3525 C C . ALA A 1 470 ? 20.629 -5.582 -45.960 1.00 27.11 470 ALA A C 1
ATOM 3527 O O . ALA A 1 470 ? 20.572 -5.938 -47.138 1.00 27.11 470 ALA A O 1
ATOM 3528 N N . HIS A 1 471 ? 20.607 -6.453 -44.951 1.00 27.41 471 HIS A N 1
ATOM 3529 C CA . HIS A 1 471 ? 20.189 -7.850 -45.088 1.00 27.41 471 HIS A CA 1
ATOM 3530 C C . HIS A 1 471 ? 18.671 -7.925 -45.355 1.00 27.41 471 HIS A C 1
ATOM 3532 O O . HIS A 1 471 ? 17.941 -7.061 -44.867 1.00 27.41 471 HIS A O 1
ATOM 3538 N N . PRO A 1 472 ? 18.167 -8.934 -46.093 1.00 28.77 472 PRO A N 1
ATOM 3539 C CA . PRO A 1 472 ? 16.757 -8.999 -46.460 1.00 28.77 472 PRO A CA 1
ATOM 3540 C C . PRO A 1 472 ? 15.920 -9.372 -45.232 1.00 28.77 472 PRO A C 1
ATOM 3542 O O . PRO A 1 472 ? 15.928 -10.516 -44.778 1.00 28.77 472 PRO A O 1
ATOM 3545 N N . GLY A 1 473 ? 15.220 -8.384 -44.676 1.00 26.41 473 GLY A N 1
ATOM 3546 C CA . GLY A 1 473 ? 14.123 -8.604 -43.744 1.00 26.41 473 GLY A CA 1
ATOM 3547 C C . GLY A 1 473 ? 12.914 -9.132 -44.508 1.00 26.41 473 GLY A C 1
ATOM 3548 O O . GLY A 1 473 ? 12.548 -8.590 -45.549 1.00 26.41 473 GLY A O 1
ATOM 3549 N N . VAL A 1 474 ? 12.315 -10.205 -43.998 1.00 27.56 474 VAL A N 1
ATOM 3550 C CA . VAL A 1 474 ? 11.002 -10.684 -44.435 1.00 27.56 474 VAL A CA 1
ATOM 3551 C C . VAL A 1 474 ? 10.002 -9.559 -44.166 1.00 27.56 474 VAL A C 1
ATOM 3553 O O . VAL A 1 474 ? 9.727 -9.244 -43.011 1.00 27.56 474 VAL A O 1
ATOM 3556 N N . ALA A 1 475 ? 9.513 -8.915 -45.225 1.00 26.22 475 ALA A N 1
ATOM 3557 C CA . ALA A 1 475 ? 8.390 -7.998 -45.136 1.00 26.22 475 ALA A CA 1
ATOM 3558 C C . ALA A 1 475 ? 7.133 -8.832 -44.867 1.00 26.22 475 ALA A C 1
ATOM 3560 O O . ALA A 1 475 ? 6.747 -9.659 -45.691 1.00 26.22 475 ALA A O 1
ATOM 3561 N N . VAL A 1 476 ? 6.545 -8.658 -43.687 1.00 32.41 476 VAL A N 1
ATOM 3562 C CA . VAL A 1 476 ? 5.206 -9.159 -43.376 1.00 32.41 476 VAL A CA 1
ATOM 3563 C C . VAL A 1 476 ? 4.270 -7.972 -43.573 1.00 32.41 476 VAL A C 1
ATOM 3565 O O . VAL A 1 476 ? 4.419 -6.958 -42.889 1.00 32.41 476 VAL A O 1
ATOM 3568 N N . ASP A 1 477 ? 3.382 -8.063 -44.563 1.00 32.84 477 ASP A N 1
ATOM 3569 C CA . ASP A 1 477 ? 2.391 -7.026 -44.859 1.00 32.84 477 ASP A CA 1
ATOM 3570 C C . ASP A 1 477 ? 1.483 -6.771 -43.646 1.00 32.84 477 ASP A C 1
ATOM 3572 O O . ASP A 1 477 ? 1.066 -7.700 -42.950 1.00 32.84 477 ASP A O 1
ATOM 3576 N N . ARG A 1 478 ? 1.158 -5.494 -43.397 1.00 37.59 478 ARG A N 1
ATOM 3577 C CA . ARG A 1 478 ? 0.141 -5.103 -42.410 1.00 37.59 478 ARG A CA 1
ATOM 3578 C C . ARG A 1 478 ? -1.226 -5.647 -42.850 1.00 37.59 478 ARG A C 1
ATOM 3580 O O . ARG A 1 478 ? -1.596 -5.421 -44.004 1.00 37.59 478 ARG A O 1
ATOM 3587 N N . PRO A 1 479 ? -2.010 -6.288 -41.966 1.00 43.81 479 PRO A N 1
ATOM 3588 C CA . PRO A 1 479 ? -3.377 -6.659 -42.301 1.00 43.81 479 PRO A CA 1
ATOM 3589 C C . PRO A 1 479 ? -4.220 -5.397 -42.549 1.00 43.81 479 PRO A C 1
ATOM 3591 O O . PRO A 1 479 ? -4.143 -4.418 -41.811 1.00 43.81 479 PRO A O 1
ATOM 3594 N N . THR A 1 480 ? -5.012 -5.422 -43.620 1.00 43.38 480 THR A N 1
ATOM 3595 C CA . THR A 1 480 ? -5.854 -4.319 -44.118 1.00 43.38 480 THR A CA 1
ATOM 3596 C C . THR A 1 480 ? -7.272 -4.310 -43.528 1.00 43.38 480 THR A C 1
ATOM 3598 O O . THR A 1 480 ? -8.130 -3.563 -43.995 1.00 43.38 480 THR A O 1
ATOM 3601 N N . GLY A 1 481 ? -7.542 -5.128 -42.506 1.00 45.12 481 GLY A N 1
ATOM 3602 C CA . GLY A 1 481 ? -8.841 -5.179 -41.835 1.00 45.12 481 GLY A CA 1
ATOM 3603 C C . GLY A 1 481 ? -8.980 -4.059 -40.808 1.00 45.12 481 GLY A C 1
ATOM 3604 O O . GLY A 1 481 ? -8.300 -4.077 -39.789 1.00 45.12 481 GLY A O 1
ATOM 3605 N N . GLN A 1 482 ? -9.860 -3.088 -41.058 1.00 47.00 482 GLN A N 1
ATOM 3606 C CA . GLN A 1 482 ? -10.262 -2.121 -40.036 1.00 47.00 482 GLN A CA 1
ATOM 3607 C C . GLN A 1 482 ? -11.061 -2.846 -38.951 1.00 47.00 482 GLN A C 1
ATOM 3609 O O . GLN A 1 482 ? -12.103 -3.438 -39.231 1.00 47.00 482 GLN A O 1
ATOM 3614 N N . CYS A 1 483 ? -10.565 -2.804 -37.717 1.00 52.41 483 CYS A N 1
ATOM 3615 C CA . CYS A 1 483 ? -11.331 -3.233 -36.554 1.00 52.41 483 CYS A CA 1
ATOM 3616 C C . CYS A 1 483 ? -12.578 -2.345 -36.411 1.00 52.41 483 CYS A C 1
ATOM 3618 O O . CYS A 1 483 ? -12.534 -1.178 -36.824 1.00 52.41 483 CYS A O 1
ATOM 3620 N N . PRO A 1 484 ? -13.694 -2.858 -35.861 1.00 54.19 484 PRO A N 1
ATOM 3621 C CA . PRO A 1 484 ? -14.841 -2.012 -35.551 1.00 54.19 484 PRO A CA 1
ATOM 3622 C C . PRO A 1 484 ? -14.361 -0.809 -34.733 1.00 54.19 484 PRO A C 1
ATOM 3624 O O . PRO A 1 484 ? -13.549 -0.964 -33.823 1.00 54.19 484 PRO A O 1
ATOM 3627 N N . ALA A 1 485 ? -14.798 0.395 -35.109 1.00 42.41 485 ALA A N 1
ATOM 3628 C CA . ALA A 1 485 ? -14.380 1.622 -34.448 1.00 42.41 485 ALA A CA 1
ATOM 3629 C C . ALA A 1 485 ? -14.875 1.604 -32.996 1.00 42.41 485 ALA A C 1
ATOM 3631 O O . ALA A 1 485 ? -16.031 1.910 -32.714 1.00 42.41 485 ALA A O 1
ATOM 3632 N N . VAL A 1 486 ? -13.996 1.217 -32.081 1.00 49.53 486 VAL A N 1
ATOM 3633 C CA . VAL A 1 486 ? -14.181 1.386 -30.643 1.00 49.53 486 VAL A CA 1
ATOM 3634 C C . VAL A 1 486 ? -13.326 2.581 -30.239 1.00 49.53 486 VAL A C 1
ATOM 3636 O O . VAL A 1 486 ? -12.220 2.750 -30.755 1.00 49.53 486 VAL A O 1
ATOM 3639 N N . ALA A 1 487 ? -13.849 3.437 -29.359 1.00 42.59 487 ALA A N 1
ATOM 3640 C CA . ALA A 1 487 ? -13.115 4.591 -28.848 1.00 42.59 487 ALA A CA 1
ATOM 3641 C C . ALA A 1 487 ? -11.703 4.173 -28.407 1.00 42.59 487 ALA A C 1
ATOM 3643 O O . ALA A 1 487 ? -11.545 3.188 -27.673 1.00 42.59 487 ALA A O 1
ATOM 3644 N N . ARG A 1 488 ? -10.678 4.901 -28.874 1.00 39.75 488 ARG A N 1
ATOM 3645 C CA . ARG A 1 488 ? -9.296 4.668 -28.438 1.00 39.75 488 ARG A CA 1
ATOM 3646 C C . ARG A 1 488 ? -9.254 4.851 -26.917 1.00 39.75 488 ARG A C 1
ATOM 3648 O O . ARG A 1 488 ? -10.001 5.680 -26.403 1.00 39.75 488 ARG A O 1
ATOM 3655 N N . PRO A 1 489 ? -8.376 4.156 -26.177 1.00 41.16 489 PRO A N 1
ATOM 3656 C CA . PRO A 1 489 ? -8.242 4.365 -24.732 1.00 41.16 489 PRO A CA 1
ATOM 3657 C C . PRO A 1 489 ? -8.020 5.835 -24.337 1.00 41.16 489 PRO A C 1
ATOM 3659 O O . PRO A 1 489 ? -8.472 6.242 -23.276 1.00 41.16 489 PRO A O 1
ATOM 3662 N N . ALA A 1 490 ? -7.394 6.627 -25.219 1.00 39.75 490 ALA A N 1
ATOM 3663 C CA . ALA A 1 490 ? -7.182 8.068 -25.061 1.00 39.75 490 ALA A CA 1
ATOM 3664 C C . ALA A 1 490 ? -8.423 8.944 -25.356 1.00 39.75 490 ALA A C 1
ATOM 3666 O O . ALA A 1 490 ? -8.451 10.098 -24.945 1.00 39.75 490 ALA A O 1
ATOM 3667 N N . ASP A 1 491 ? -9.432 8.409 -26.054 1.00 36.06 491 ASP A N 1
ATOM 3668 C CA . ASP A 1 491 ? -10.695 9.090 -26.394 1.00 36.06 491 ASP A CA 1
ATOM 3669 C C . ASP A 1 491 ? -11.844 8.699 -25.440 1.00 36.06 491 ASP A C 1
ATOM 3671 O O . ASP A 1 491 ? -12.972 9.179 -25.564 1.00 36.06 491 ASP A O 1
ATOM 3675 N N . LEU A 1 492 ? -11.575 7.799 -24.493 1.00 37.94 492 LEU A N 1
ATOM 3676 C CA . LEU A 1 492 ? -12.452 7.511 -23.366 1.00 37.94 492 LEU A CA 1
ATOM 3677 C C . LEU A 1 492 ? -12.089 8.470 -22.225 1.00 37.94 492 LEU A C 1
ATOM 3679 O O . LEU A 1 492 ? -10.901 8.749 -22.043 1.00 37.94 492 LEU A O 1
ATOM 3683 N N . PRO A 1 493 ? -13.054 8.963 -21.421 1.00 29.06 493 PRO A N 1
ATOM 3684 C CA . PRO A 1 493 ? -12.694 9.594 -20.158 1.00 29.06 493 PRO A CA 1
ATOM 3685 C C . PRO A 1 493 ? -11.794 8.613 -19.412 1.00 29.06 493 PRO A C 1
ATOM 3687 O O . PRO A 1 493 ? -12.100 7.416 -19.378 1.00 29.06 493 PRO A O 1
ATOM 3690 N N . ALA A 1 494 ? -10.660 9.105 -18.905 1.00 27.53 494 ALA A N 1
ATOM 3691 C CA . ALA A 1 494 ? -9.688 8.289 -18.201 1.00 27.53 494 ALA A CA 1
ATOM 3692 C C . ALA A 1 494 ? -10.439 7.353 -17.250 1.00 27.53 494 ALA A C 1
ATOM 3694 O O . ALA A 1 494 ? -11.158 7.812 -16.361 1.00 27.53 494 ALA A O 1
ATOM 3695 N N . VAL A 1 495 ? -10.308 6.038 -17.448 1.00 31.11 495 VAL A N 1
ATOM 3696 C CA . VAL A 1 495 ? -10.625 5.115 -16.364 1.00 31.11 495 VAL A CA 1
ATOM 3697 C C . VAL A 1 495 ? -9.552 5.408 -15.340 1.00 31.11 495 VAL A C 1
ATOM 3699 O O . VAL A 1 495 ? -8.427 4.919 -15.451 1.00 31.11 495 VAL A O 1
ATOM 3702 N N . ALA A 1 496 ? -9.877 6.298 -14.411 1.00 26.28 496 ALA A N 1
ATOM 3703 C CA . ALA A 1 496 ? -9.039 6.560 -13.277 1.00 26.28 496 ALA A CA 1
ATOM 3704 C C . ALA A 1 496 ? -8.667 5.205 -12.668 1.00 26.28 496 ALA A C 1
ATOM 3706 O O . ALA A 1 496 ? -9.538 4.374 -12.383 1.00 26.28 496 ALA A O 1
ATOM 3707 N N . ALA A 1 497 ? -7.360 4.969 -12.494 1.00 26.12 497 ALA A N 1
ATOM 3708 C CA . ALA A 1 497 ? -6.887 4.064 -11.449 1.00 26.12 497 ALA A CA 1
ATOM 3709 C C . ALA A 1 497 ? -7.763 4.339 -10.239 1.00 26.12 497 ALA A C 1
ATOM 3711 O O . ALA A 1 497 ? -7.864 5.535 -9.971 1.00 26.12 497 ALA A O 1
ATOM 3712 N N . PRO A 1 498 ? -8.416 3.317 -9.633 1.00 24.56 498 PRO A N 1
ATOM 3713 C CA . PRO A 1 498 ? -9.653 3.477 -8.867 1.00 24.56 498 PRO A CA 1
ATOM 3714 C C . PRO A 1 498 ? -9.642 4.858 -8.262 1.00 24.56 498 PRO A C 1
ATOM 3716 O O . PRO A 1 498 ? -8.868 5.102 -7.330 1.00 24.56 498 PRO A O 1
ATOM 3719 N N . THR A 1 499 ? -10.354 5.795 -8.905 1.00 30.53 499 THR A N 1
ATOM 3720 C CA . THR A 1 499 ? -10.493 7.106 -8.303 1.00 30.53 499 THR A CA 1
ATOM 3721 C C . THR A 1 499 ? -10.989 6.798 -6.909 1.00 30.53 499 THR A C 1
ATOM 3723 O O . THR A 1 499 ? -11.710 5.815 -6.682 1.00 30.53 499 THR A O 1
ATOM 3726 N N . GLN A 1 500 ? -10.582 7.608 -5.953 1.00 33.84 500 GLN A N 1
ATOM 3727 C CA . GLN A 1 500 ? -11.309 7.671 -4.707 1.00 33.84 500 GLN A CA 1
ATOM 3728 C C . GLN A 1 500 ? -12.747 8.163 -4.983 1.00 33.84 500 GLN A C 1
ATOM 3730 O O . GLN A 1 500 ? -13.162 9.165 -4.447 1.00 33.84 500 GLN A O 1
ATOM 3735 N N . GLU A 1 501 ? -13.535 7.511 -5.830 1.00 30.05 501 GLU A N 1
ATOM 3736 C CA . GLU A 1 501 ? -14.973 7.673 -5.943 1.00 30.05 501 GLU A CA 1
ATOM 3737 C C . GLU A 1 501 ? -15.554 6.463 -5.193 1.00 30.05 501 GLU A C 1
ATOM 3739 O O . GLU A 1 501 ? -15.500 5.336 -5.674 1.00 30.05 501 GLU A O 1
ATOM 3744 N N . GLY A 1 502 ? -16.018 6.569 -3.948 1.00 29.81 502 GLY A N 1
ATOM 3745 C CA . GLY A 1 502 ? -16.637 7.730 -3.311 1.00 29.81 502 GLY A CA 1
ATOM 3746 C C . GLY A 1 502 ? -15.955 8.266 -2.054 1.00 29.81 502 GLY A C 1
ATOM 3747 O O . GLY A 1 502 ? -16.528 8.185 -0.971 1.00 29.81 502 GLY A O 1
ATOM 3748 N N . ARG A 1 503 ? -14.801 8.916 -2.200 1.00 38.09 503 ARG A N 1
ATOM 3749 C CA . ARG A 1 503 ? -14.526 10.126 -1.420 1.00 38.09 503 ARG A CA 1
ATOM 3750 C C . ARG A 1 503 ? -14.837 11.287 -2.348 1.00 38.09 503 ARG A C 1
ATOM 3752 O O . ARG A 1 503 ? -14.139 11.507 -3.328 1.00 38.09 503 ARG A O 1
ATOM 3759 N N . SER A 1 504 ? -15.923 11.995 -2.083 1.00 45.53 504 SER A N 1
ATOM 3760 C CA . SER A 1 504 ? -16.120 13.290 -2.726 1.00 45.53 504 SER A CA 1
ATOM 3761 C C . SER A 1 504 ? -14.839 14.129 -2.601 1.00 45.53 504 SER A C 1
ATOM 3763 O O . SER A 1 504 ? -14.120 13.990 -1.603 1.00 45.53 504 SER A O 1
ATOM 3765 N N . ALA A 1 505 ? -14.517 14.942 -3.612 1.00 69.69 505 ALA A N 1
ATOM 3766 C CA . ALA A 1 505 ? -13.383 15.860 -3.532 1.00 69.69 505 ALA A CA 1
ATOM 3767 C C . ALA A 1 505 ? -13.511 16.667 -2.234 1.00 69.69 505 ALA A C 1
ATOM 3769 O O . ALA A 1 505 ? -14.547 17.293 -2.029 1.00 69.69 505 ALA A O 1
ATOM 3770 N N . ILE A 1 506 ? -12.503 16.598 -1.353 1.00 88.06 506 ILE A N 1
ATOM 3771 C CA . ILE A 1 506 ? -12.542 17.242 -0.032 1.00 88.06 506 ILE A CA 1
ATOM 3772 C C . ILE A 1 506 ? -12.892 18.724 -0.221 1.00 88.06 506 ILE A C 1
ATOM 3774 O O . ILE A 1 506 ? -12.116 19.430 -0.872 1.00 88.06 506 ILE A O 1
ATOM 3778 N N . PRO A 1 507 ? -14.041 19.198 0.296 1.00 89.19 507 PRO A N 1
ATOM 3779 C CA . PRO A 1 507 ? -14.416 20.594 0.197 1.00 89.19 507 PRO A CA 1
ATOM 3780 C C . PRO A 1 507 ? -13.358 21.493 0.829 1.00 89.19 507 PRO A C 1
ATOM 3782 O O . PRO A 1 507 ? -12.858 21.234 1.928 1.00 89.19 507 PRO A O 1
ATOM 3785 N N . THR A 1 508 ? -13.037 22.579 0.131 1.00 94.19 508 THR A N 1
ATOM 3786 C CA . THR A 1 508 ? -12.092 23.589 0.606 1.00 94.19 508 THR A CA 1
ATOM 3787 C C . THR A 1 508 ? -12.684 24.978 0.474 1.00 94.19 508 THR A C 1
ATOM 3789 O O . THR A 1 508 ? -13.389 25.262 -0.496 1.00 94.19 508 THR A O 1
ATOM 3792 N N . LYS A 1 509 ? -12.363 25.865 1.414 1.00 93.81 509 LYS A N 1
ATOM 3793 C CA . LYS A 1 509 ? -12.712 27.288 1.343 1.00 93.81 509 LYS A CA 1
ATOM 3794 C C . LYS A 1 509 ? -11.548 28.146 1.822 1.00 93.81 509 LYS A C 1
ATOM 3796 O O . LYS A 1 509 ? -10.774 27.730 2.679 1.00 93.81 509 LYS A O 1
ATOM 3801 N N . THR A 1 510 ? -11.444 29.353 1.284 1.00 94.25 510 THR A N 1
ATOM 3802 C CA . THR A 1 510 ? -10.630 30.409 1.887 1.00 94.25 510 THR A CA 1
ATOM 3803 C C . THR A 1 510 ? -11.464 31.126 2.940 1.00 94.25 510 THR A C 1
ATOM 3805 O O . THR A 1 510 ? -12.659 31.360 2.743 1.00 94.25 510 THR A O 1
ATOM 3808 N N . ALA A 1 511 ? -10.844 31.475 4.057 1.00 94.75 511 ALA A N 1
ATOM 3809 C CA . ALA A 1 511 ? -11.461 32.212 5.145 1.00 94.75 511 ALA A CA 1
ATOM 3810 C C . ALA A 1 511 ? -10.634 33.453 5.481 1.00 94.75 511 ALA A C 1
ATOM 3812 O O . ALA A 1 511 ? -9.447 33.523 5.181 1.00 94.75 511 ALA A O 1
ATOM 3813 N N . THR A 1 512 ? -11.274 34.414 6.136 1.00 96.25 512 THR A N 1
ATOM 3814 C CA . THR A 1 512 ? -10.621 35.618 6.639 1.00 96.25 512 THR A CA 1
ATOM 3815 C C . THR A 1 512 ? -10.942 35.741 8.120 1.00 96.25 512 THR A C 1
ATOM 3817 O O . THR A 1 512 ? -12.110 35.834 8.502 1.00 96.25 512 THR A O 1
ATOM 3820 N N . ILE A 1 513 ? -9.909 35.705 8.954 1.00 97.62 513 ILE A N 1
ATOM 3821 C CA . ILE A 1 513 ? -10.012 35.686 10.409 1.00 97.62 513 ILE A CA 1
ATOM 3822 C C . ILE A 1 513 ? -9.741 37.098 10.940 1.00 97.62 513 ILE A C 1
ATOM 3824 O O . ILE A 1 513 ? -8.655 37.634 10.711 1.00 97.62 513 ILE A O 1
ATOM 3828 N N . PRO A 1 514 ? -10.687 37.721 11.662 1.00 95.62 514 PRO A N 1
ATOM 3829 C CA . PRO A 1 514 ? -10.416 38.963 12.372 1.00 95.62 514 PRO A CA 1
ATOM 3830 C C . PRO A 1 514 ? -9.416 38.723 13.507 1.00 95.62 514 PRO A C 1
ATOM 3832 O O . PRO A 1 514 ? -9.685 37.942 14.416 1.00 95.62 514 PRO A O 1
ATOM 3835 N N . THR A 1 515 ? -8.278 39.411 13.468 1.00 94.75 515 THR A N 1
ATOM 3836 C CA . THR A 1 515 ? -7.259 39.414 14.530 1.00 94.75 515 THR A CA 1
ATOM 3837 C C . THR A 1 515 ? -7.092 40.831 15.087 1.00 94.75 515 THR A C 1
ATOM 3839 O O . THR A 1 515 ? -7.630 41.790 14.529 1.00 94.75 515 THR A O 1
ATOM 3842 N N . ALA A 1 516 ? -6.326 40.993 16.169 1.00 90.06 516 ALA A N 1
ATOM 3843 C CA . ALA A 1 516 ? -6.075 42.312 16.756 1.00 90.06 516 ALA A CA 1
ATOM 3844 C C . ALA A 1 516 ? -5.331 43.275 15.805 1.00 90.06 516 ALA A C 1
ATOM 3846 O O . ALA A 1 516 ? -5.598 44.475 15.825 1.00 90.06 516 ALA A O 1
ATOM 3847 N N . ASP A 1 517 ? -4.446 42.746 14.954 1.00 88.88 517 ASP A N 1
ATOM 3848 C CA . ASP A 1 517 ? -3.565 43.538 14.081 1.00 88.88 517 ASP A CA 1
ATOM 3849 C C . ASP A 1 517 ? -4.008 43.554 12.607 1.00 88.88 517 ASP A C 1
ATOM 3851 O O . ASP A 1 517 ? -3.308 44.096 11.752 1.00 88.88 517 ASP A O 1
ATOM 3855 N N . GLY A 1 518 ? -5.158 42.958 12.278 1.00 92.00 518 GLY A N 1
ATOM 3856 C CA . GLY A 1 518 ? -5.670 42.926 10.909 1.00 92.00 518 GLY A CA 1
ATOM 3857 C C . GLY A 1 518 ? -6.484 41.681 10.577 1.00 92.00 518 GLY A C 1
ATOM 3858 O O . GLY A 1 518 ? -6.948 40.951 11.451 1.00 92.00 518 GLY A O 1
ATOM 3859 N N . LEU A 1 519 ? -6.671 41.447 9.284 1.00 94.44 519 LEU A N 1
ATOM 3860 C CA . LEU A 1 519 ? -7.383 40.285 8.769 1.00 94.44 519 LEU A CA 1
ATOM 3861 C C . LEU A 1 519 ? -6.371 39.223 8.337 1.00 94.44 519 LEU A C 1
ATOM 3863 O O . LEU A 1 519 ? -5.543 39.493 7.472 1.00 94.44 519 LEU A O 1
ATOM 3867 N N . ALA A 1 520 ? -6.444 38.036 8.935 1.00 96.31 520 ALA A N 1
ATOM 3868 C CA . ALA A 1 520 ? -5.609 36.906 8.558 1.00 96.31 520 ALA A CA 1
ATOM 3869 C C . ALA A 1 520 ? -6.338 36.008 7.558 1.00 96.31 520 ALA A C 1
ATOM 3871 O O . ALA A 1 520 ? -7.364 35.412 7.888 1.00 96.31 520 ALA A O 1
ATOM 3872 N N . ASP A 1 521 ? -5.817 35.901 6.339 1.00 95.44 521 ASP A N 1
ATOM 3873 C CA . ASP A 1 521 ? -6.284 34.898 5.381 1.00 95.44 521 ASP A CA 1
ATOM 3874 C C . ASP A 1 521 ? -5.997 33.489 5.905 1.00 95.44 521 ASP A C 1
ATOM 3876 O O . ASP A 1 521 ? -5.001 33.253 6.588 1.00 95.44 521 ASP A O 1
ATOM 3880 N N . ALA A 1 522 ? -6.862 32.535 5.590 1.00 97.94 522 ALA A N 1
ATOM 3881 C CA . ALA A 1 522 ? -6.707 31.153 6.009 1.00 97.94 522 ALA A CA 1
ATOM 3882 C C . ALA A 1 522 ? -7.228 30.187 4.948 1.00 97.94 522 ALA A C 1
ATOM 3884 O O . ALA A 1 522 ? -8.210 30.462 4.254 1.00 97.94 522 ALA A O 1
ATOM 3885 N N . PHE A 1 523 ? -6.598 29.021 4.871 1.00 98.50 523 PHE A N 1
ATOM 3886 C CA . PHE A 1 523 ? -7.101 27.887 4.114 1.00 98.50 523 PHE A CA 1
ATOM 3887 C C . PHE A 1 523 ? -7.889 26.956 5.034 1.00 98.50 523 PHE A C 1
ATOM 3889 O O . PHE A 1 523 ? -7.502 26.714 6.178 1.00 98.50 523 PHE A O 1
ATOM 3896 N N . VAL A 1 524 ? -9.003 26.430 4.534 1.00 98.44 524 VAL A N 1
ATOM 3897 C CA . VAL A 1 524 ? -9.854 25.492 5.260 1.00 98.44 524 VAL A CA 1
ATOM 3898 C C . VAL A 1 524 ? -10.125 24.271 4.394 1.00 98.44 524 VAL A C 1
ATOM 3900 O O . VAL A 1 524 ? -10.555 24.415 3.249 1.00 98.44 524 VAL A O 1
ATOM 3903 N N . ALA A 1 525 ? -9.963 23.084 4.977 1.00 97.69 525 ALA A N 1
ATOM 3904 C CA . ALA A 1 525 ? -10.386 21.809 4.404 1.00 97.69 525 ALA A CA 1
ATOM 3905 C C . ALA A 1 525 ? -11.230 21.030 5.420 1.00 97.69 525 ALA A C 1
ATOM 3907 O O . ALA A 1 525 ? -10.920 21.022 6.611 1.00 97.69 525 ALA A O 1
ATOM 3908 N N . PHE A 1 526 ? -12.299 20.379 4.971 1.00 95.38 526 PHE A N 1
ATOM 3909 C CA . PHE A 1 526 ? -13.193 19.616 5.847 1.00 95.38 526 PHE A CA 1
ATOM 3910 C C . PHE A 1 526 ? -13.879 18.475 5.083 1.00 95.38 526 PHE A C 1
ATOM 3912 O O . PHE A 1 526 ? -13.907 18.512 3.856 1.00 95.38 526 PHE A O 1
ATOM 3919 N N . PRO A 1 527 ? -14.398 17.435 5.763 1.00 92.25 527 PRO A N 1
ATOM 3920 C CA . PRO A 1 527 ? -15.047 16.305 5.102 1.00 92.25 527 PRO A CA 1
ATOM 3921 C C . PRO A 1 527 ? -16.321 16.719 4.354 1.00 92.25 527 PRO A C 1
ATOM 3923 O O . PRO A 1 527 ? -17.051 17.602 4.797 1.00 92.25 527 PRO A O 1
ATOM 3926 N N . ASP A 1 528 ? -16.619 16.042 3.242 1.00 78.25 528 ASP A N 1
ATOM 3927 C CA . ASP A 1 528 ? -17.912 16.190 2.561 1.00 78.25 528 ASP A CA 1
ATOM 3928 C C . ASP A 1 528 ? -19.010 15.347 3.238 1.00 78.25 528 ASP A C 1
ATOM 3930 O O . ASP A 1 528 ? -18.721 14.329 3.870 1.00 78.25 528 ASP A O 1
ATOM 3934 N N . GLY A 1 529 ? -20.276 15.730 3.057 1.00 69.12 529 GLY A N 1
ATOM 3935 C CA . GLY A 1 529 ? -21.444 14.974 3.534 1.00 69.12 529 GLY A CA 1
ATOM 3936 C C . GLY A 1 529 ? -22.229 15.614 4.684 1.00 69.12 529 GLY A C 1
ATOM 3937 O O . GLY A 1 529 ? -23.254 15.065 5.090 1.00 69.12 529 GLY A O 1
ATOM 3938 N N . GLY A 1 530 ? -21.805 16.789 5.158 1.00 75.88 530 GLY A N 1
ATOM 3939 C CA . GLY A 1 530 ? -22.467 17.542 6.227 1.00 75.88 530 GLY A CA 1
ATOM 3940 C C . GLY A 1 530 ? -22.232 16.975 7.635 1.00 75.88 530 GLY A C 1
ATOM 3941 O O . GLY A 1 530 ? -21.678 15.894 7.813 1.00 75.88 530 GLY A O 1
ATOM 3942 N N . GLY A 1 531 ? -22.676 17.724 8.648 1.00 86.00 531 GLY A N 1
ATOM 3943 C CA . GLY A 1 531 ? -22.449 17.406 10.062 1.00 86.00 531 GLY A CA 1
ATOM 3944 C C . GLY A 1 531 ? -21.308 18.217 10.677 1.00 86.00 531 GLY A C 1
ATOM 3945 O O . GLY A 1 531 ? -20.799 19.158 10.071 1.00 86.00 531 GLY A O 1
ATOM 3946 N N . THR A 1 532 ? -20.953 17.876 11.914 1.00 93.19 532 THR A N 1
ATOM 3947 C CA . THR A 1 532 ? -19.856 18.508 12.653 1.00 93.19 532 THR A CA 1
ATOM 3948 C C . THR A 1 532 ? -18.652 17.576 12.728 1.00 93.19 532 THR A C 1
ATOM 3950 O O . THR A 1 532 ? -18.806 16.368 12.903 1.00 93.19 532 THR A O 1
ATOM 3953 N N . HIS A 1 533 ? -17.445 18.134 12.681 1.00 95.25 533 HIS A N 1
ATOM 3954 C CA . HIS A 1 533 ? -16.185 17.390 12.675 1.00 95.25 533 HIS A CA 1
ATOM 3955 C C . HIS A 1 533 ? -15.238 17.915 13.757 1.00 95.25 533 HIS A C 1
ATOM 3957 O O . HIS A 1 533 ? -15.270 19.112 14.050 1.00 95.25 533 HIS A O 1
ATOM 3963 N N . PRO A 1 534 ? -14.397 17.076 14.384 1.00 97.12 534 PRO A N 1
ATOM 3964 C CA . PRO A 1 534 ? -13.430 17.576 15.351 1.00 97.12 534 PRO A CA 1
ATOM 3965 C C . PRO A 1 534 ? -12.472 18.574 14.686 1.00 97.12 534 PRO A C 1
ATOM 3967 O O . PRO A 1 534 ? -11.964 18.321 13.589 1.00 97.12 534 PRO A O 1
ATOM 3970 N N . GLY A 1 535 ? -12.275 19.723 15.332 1.00 98.19 535 GLY A N 1
ATOM 3971 C CA . GLY A 1 535 ? -11.466 20.817 14.799 1.00 98.19 535 GLY A CA 1
ATOM 3972 C C . GLY A 1 535 ? -9.969 20.582 14.985 1.00 98.19 535 GLY A C 1
ATOM 3973 O O . GLY A 1 535 ? -9.533 20.102 16.033 1.00 98.19 535 GLY A O 1
ATOM 3974 N N . VAL A 1 536 ? -9.182 20.966 13.981 1.00 98.81 536 VAL A N 1
ATOM 3975 C CA . VAL A 1 536 ? -7.720 21.009 14.034 1.00 98.81 536 VAL A CA 1
ATOM 3976 C C . VAL A 1 536 ? -7.228 22.367 13.541 1.00 98.81 536 VAL A C 1
ATOM 3978 O O . VAL A 1 536 ? -7.483 22.755 12.401 1.00 98.81 536 VAL A O 1
ATOM 3981 N N . LEU A 1 537 ? -6.494 23.077 14.394 1.00 98.88 537 LEU A N 1
ATOM 3982 C CA . LEU A 1 537 ? -5.720 24.254 14.008 1.00 98.88 537 LEU A CA 1
ATOM 3983 C C . LEU A 1 537 ? -4.327 23.804 13.556 1.00 98.88 537 LEU A C 1
ATOM 3985 O O . LEU A 1 537 ? -3.606 23.177 14.329 1.00 98.88 537 LEU A O 1
ATOM 3989 N N . MET A 1 538 ? -3.944 24.107 12.319 1.00 98.88 538 MET A N 1
ATOM 3990 C CA . MET A 1 538 ? -2.664 23.693 11.748 1.00 98.88 538 MET A CA 1
ATOM 3991 C C . MET A 1 538 ? -1.789 24.901 11.414 1.00 98.88 538 MET A C 1
ATOM 3993 O O . MET A 1 538 ? -2.130 25.695 10.544 1.00 98.88 538 MET A O 1
ATOM 3997 N N . TYR A 1 539 ? -0.636 25.017 12.071 1.00 98.75 539 TYR A N 1
ATOM 3998 C CA . TYR A 1 539 ? 0.352 26.055 11.781 1.00 98.75 539 TYR A CA 1
ATOM 3999 C C . TYR A 1 539 ? 1.374 25.581 10.742 1.00 98.75 539 TYR A C 1
ATOM 4001 O O . TYR A 1 539 ? 1.986 24.522 10.903 1.00 98.75 539 TYR A O 1
ATOM 4009 N N . SER A 1 540 ? 1.589 26.384 9.696 1.00 97.88 540 SER A N 1
ATOM 4010 C CA . SER A 1 540 ? 2.607 26.126 8.671 1.00 97.88 540 SER A CA 1
ATOM 4011 C C . SER A 1 540 ? 4.033 26.196 9.232 1.00 97.88 540 SER A C 1
ATOM 4013 O O . SER A 1 540 ? 4.274 26.716 10.324 1.00 97.88 540 SER A O 1
ATOM 4015 N N . ASP A 1 541 ? 4.997 25.712 8.451 1.00 97.44 541 ASP A N 1
ATOM 4016 C CA . ASP A 1 541 ? 6.411 25.982 8.701 1.00 97.44 541 ASP A CA 1
ATOM 4017 C C . ASP A 1 541 ? 6.789 27.437 8.349 1.00 97.44 541 ASP A C 1
ATOM 4019 O O . ASP A 1 541 ? 5.938 28.278 8.039 1.00 97.44 541 ASP A O 1
ATOM 4023 N N . ALA A 1 542 ? 8.089 27.743 8.419 1.00 96.12 542 ALA A N 1
ATOM 4024 C CA . ALA A 1 542 ? 8.615 29.084 8.183 1.00 96.12 542 ALA A CA 1
ATOM 4025 C C . ALA A 1 542 ? 8.308 29.640 6.781 1.00 96.12 542 ALA A C 1
ATOM 4027 O O . ALA A 1 542 ? 8.274 30.859 6.636 1.00 96.12 542 ALA A O 1
ATOM 4028 N N . PHE A 1 543 ? 8.062 28.790 5.778 1.00 96.19 543 PHE A N 1
ATOM 4029 C CA . PHE A 1 543 ? 7.744 29.217 4.411 1.00 96.19 543 PHE A CA 1
ATOM 4030 C C . PHE A 1 543 ? 6.282 29.664 4.248 1.00 96.19 543 PHE A C 1
ATOM 4032 O O . PHE A 1 543 ? 5.925 30.242 3.225 1.00 96.19 543 PHE A O 1
ATOM 4039 N N . GLY A 1 544 ? 5.440 29.446 5.263 1.00 95.25 544 GLY A N 1
ATOM 4040 C CA . GLY A 1 544 ? 4.059 29.916 5.274 1.00 95.25 544 GLY A CA 1
ATOM 4041 C C . GLY A 1 544 ? 3.077 28.997 4.541 1.00 95.25 544 GLY A C 1
ATOM 4042 O O . GLY A 1 544 ? 3.396 27.871 4.142 1.00 95.25 544 GLY A O 1
ATOM 4043 N N . LEU A 1 545 ? 1.845 29.492 4.399 1.00 95.38 545 LEU A N 1
ATOM 4044 C CA . LEU A 1 545 ? 0.754 28.811 3.706 1.00 95.38 545 LEU A CA 1
ATOM 4045 C C . LEU A 1 545 ? 1.062 28.704 2.205 1.00 95.38 545 LEU A C 1
ATOM 4047 O O . LEU A 1 545 ? 1.245 29.713 1.529 1.00 95.38 545 LEU A O 1
ATOM 4051 N N . ARG A 1 546 ? 1.129 27.470 1.703 1.00 95.56 546 ARG A N 1
ATOM 4052 C CA . ARG A 1 546 ? 1.466 27.127 0.313 1.00 95.56 546 ARG A CA 1
ATOM 4053 C C . ARG A 1 546 ? 0.913 25.732 -0.036 1.00 95.56 546 ARG A C 1
ATOM 4055 O O . ARG A 1 546 ? 0.491 25.030 0.889 1.00 95.56 546 ARG A O 1
ATOM 4062 N N . PRO A 1 547 ? 0.978 25.275 -1.303 1.00 95.81 547 PRO A N 1
ATOM 4063 C CA . PRO A 1 547 ? 0.329 24.037 -1.746 1.00 95.81 547 PRO A CA 1
ATOM 4064 C C . PRO A 1 547 ? 0.599 22.794 -0.884 1.00 95.81 547 PRO A C 1
ATOM 4066 O O . PRO A 1 547 ? -0.352 22.123 -0.503 1.00 95.81 547 PRO A O 1
ATOM 4069 N N . VAL A 1 548 ? 1.847 22.524 -0.474 1.00 94.38 548 VAL A N 1
ATOM 4070 C CA . VAL A 1 548 ? 2.148 21.342 0.366 1.00 94.38 548 VAL A CA 1
ATOM 4071 C C . VAL A 1 548 ? 1.423 21.378 1.719 1.00 94.38 548 VAL A C 1
ATOM 4073 O O . VAL A 1 548 ? 0.960 20.351 2.203 1.00 94.38 548 VAL A O 1
ATOM 4076 N N . ILE A 1 549 ? 1.263 22.565 2.314 1.00 98.06 549 ILE A N 1
ATOM 4077 C CA . ILE A 1 549 ? 0.547 22.749 3.581 1.00 98.06 549 ILE A CA 1
ATOM 4078 C C . ILE A 1 549 ? -0.959 22.576 3.350 1.00 98.06 549 ILE A C 1
ATOM 4080 O O . ILE A 1 549 ? -1.634 21.931 4.149 1.00 98.06 549 ILE A O 1
ATOM 4084 N N . GLU A 1 550 ? -1.500 23.101 2.248 1.00 97.69 550 GLU A N 1
ATOM 4085 C CA . GLU A 1 550 ? -2.905 22.876 1.884 1.00 97.69 550 GLU A CA 1
ATOM 4086 C C . GLU A 1 550 ? -3.209 21.393 1.656 1.00 97.69 550 GLU A C 1
ATOM 4088 O O . GLU A 1 550 ? -4.263 20.905 2.065 1.00 97.69 550 GLU A O 1
ATOM 4093 N N . ASP A 1 551 ? -2.283 20.662 1.041 1.00 95.69 551 ASP A N 1
ATOM 4094 C CA . ASP A 1 551 ? -2.438 19.238 0.769 1.00 95.69 551 ASP A CA 1
ATOM 4095 C C . ASP A 1 551 ? -2.386 18.409 2.053 1.00 95.69 551 ASP A C 1
ATOM 4097 O O . ASP A 1 551 ? -3.222 17.523 2.232 1.00 95.69 551 ASP A O 1
ATOM 4101 N N . MET A 1 552 ? -1.524 18.763 3.012 1.00 97.75 552 MET A N 1
ATOM 4102 C CA . MET A 1 552 ? -1.557 18.169 4.356 1.00 97.75 552 MET A CA 1
ATOM 4103 C C . MET A 1 552 ? -2.885 18.454 5.077 1.00 97.75 552 MET A C 1
ATOM 4105 O O . MET A 1 552 ? -3.431 17.574 5.745 1.00 97.75 552 MET A O 1
ATOM 4109 N N . ALA A 1 553 ? -3.456 19.653 4.917 1.00 98.31 553 ALA A N 1
ATOM 4110 C CA . ALA A 1 553 ? -4.778 19.962 5.464 1.00 98.31 553 ALA A CA 1
ATOM 4111 C C . ALA A 1 553 ? -5.889 19.154 4.779 1.00 98.31 553 ALA A C 1
ATOM 4113 O O . ALA A 1 553 ? -6.782 18.651 5.463 1.00 98.31 553 ALA A O 1
ATOM 4114 N N . ARG A 1 554 ? -5.829 18.980 3.451 1.00 97.38 554 ARG A N 1
ATOM 4115 C CA . ARG A 1 554 ? -6.759 18.123 2.698 1.00 97.38 554 ARG A CA 1
ATOM 4116 C C . ARG A 1 554 ? -6.649 16.661 3.117 1.00 97.38 554 ARG A C 1
ATOM 4118 O O . ARG A 1 554 ? -7.678 16.008 3.277 1.00 97.38 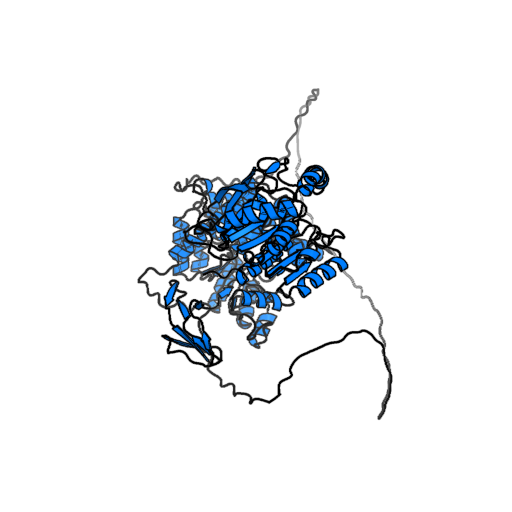554 ARG A O 1
ATOM 4125 N N . GLU A 1 555 ? -5.439 16.153 3.327 1.00 95.19 555 GLU A N 1
ATOM 4126 C CA . GLU A 1 555 ? -5.211 14.789 3.806 1.00 95.19 555 GLU A CA 1
ATOM 4127 C C . GLU A 1 555 ? -5.837 14.594 5.188 1.00 95.19 555 GLU A C 1
ATOM 4129 O O . GLU A 1 555 ? -6.649 13.686 5.384 1.00 95.19 555 GLU A O 1
ATOM 4134 N N . LEU A 1 556 ? -5.567 15.512 6.119 1.00 95.75 556 LEU A N 1
ATOM 4135 C CA . LEU A 1 556 ? -6.130 15.457 7.461 1.00 95.75 556 LEU A CA 1
ATOM 4136 C C . LEU A 1 556 ? -7.664 15.605 7.452 1.00 95.75 556 LEU A C 1
ATOM 4138 O O . LEU A 1 556 ? -8.363 14.865 8.149 1.00 95.75 556 LEU A O 1
ATOM 4142 N N . ALA A 1 557 ? -8.220 16.450 6.585 1.00 96.31 557 ALA A N 1
ATOM 4143 C CA . ALA A 1 557 ? -9.661 16.511 6.353 1.00 96.31 557 ALA A CA 1
ATOM 4144 C C . ALA A 1 557 ? -10.223 15.207 5.767 1.00 96.31 557 ALA A C 1
ATOM 4146 O O . ALA A 1 557 ? -11.272 14.730 6.199 1.00 96.31 557 ALA A O 1
ATOM 4147 N N . GLY A 1 558 ? -9.482 14.539 4.884 1.00 92.25 558 GLY A N 1
ATOM 4148 C CA . GLY A 1 558 ? -9.787 13.189 4.411 1.00 92.25 558 GLY A CA 1
ATOM 4149 C C . GLY A 1 558 ? -9.804 12.132 5.519 1.00 92.25 558 GLY A C 1
ATOM 4150 O O . GLY A 1 558 ? -10.403 11.066 5.344 1.00 92.25 558 GLY A O 1
ATOM 4151 N N . HIS A 1 559 ? -9.201 12.405 6.675 1.00 91.50 559 HIS A N 1
ATOM 4152 C CA . HIS A 1 559 ? -9.323 11.564 7.861 1.00 91.50 559 HIS A CA 1
ATOM 4153 C C . HIS A 1 559 ? -10.535 11.898 8.735 1.00 91.50 559 HIS A C 1
ATOM 4155 O O . HIS A 1 559 ? -10.793 11.140 9.665 1.00 91.50 559 HIS A O 1
ATOM 4161 N N . GLY A 1 560 ? -11.331 12.922 8.421 1.00 93.31 560 GLY A N 1
ATOM 4162 C CA . GLY A 1 560 ? -12.571 13.249 9.133 1.00 93.31 560 GLY A CA 1
ATOM 4163 C C . GLY A 1 560 ? -12.493 14.477 10.044 1.00 93.31 560 GLY A C 1
ATOM 4164 O O . GLY A 1 560 ? -13.343 14.612 10.921 1.00 93.31 560 GLY A O 1
ATOM 4165 N N . TYR A 1 561 ? -11.484 15.334 9.873 1.00 96.62 561 TYR A N 1
ATOM 4166 C CA . TYR A 1 561 ? -11.251 16.517 10.708 1.00 96.62 561 TYR A CA 1
ATOM 4167 C C . TYR A 1 561 ? -11.585 17.816 9.964 1.00 96.62 561 TYR A C 1
ATOM 4169 O O . TYR A 1 561 ? -11.381 17.909 8.759 1.00 96.62 561 TYR A O 1
ATOM 4177 N N . TYR A 1 562 ? -12.057 18.838 10.676 1.00 97.94 562 TYR A N 1
ATOM 4178 C CA . TYR A 1 562 ? -12.142 20.192 10.122 1.00 97.94 562 TYR A CA 1
ATOM 4179 C C . TYR A 1 562 ? -10.810 20.898 10.362 1.00 97.94 562 TYR A C 1
ATOM 4181 O O . TYR A 1 562 ? -10.435 21.114 11.513 1.00 97.94 562 TYR A O 1
ATOM 4189 N N . VAL A 1 563 ? -10.093 21.259 9.302 1.00 98.75 563 VAL A N 1
ATOM 4190 C CA . VAL A 1 563 ? -8.726 21.780 9.396 1.00 98.75 563 VAL A CA 1
ATOM 4191 C C . VAL A 1 563 ? -8.693 23.249 9.000 1.00 98.75 563 VAL A C 1
ATOM 4193 O O . VAL A 1 563 ? -9.083 23.601 7.887 1.00 98.75 563 VAL A O 1
ATOM 4196 N N . LEU A 1 564 ? -8.209 24.099 9.907 1.00 98.81 564 LEU A N 1
ATOM 4197 C CA . LEU A 1 564 ? -7.966 25.523 9.679 1.00 98.81 564 LEU A CA 1
ATOM 4198 C C . LEU A 1 564 ? -6.461 25.791 9.630 1.00 98.81 564 LEU A C 1
ATOM 4200 O O . LEU A 1 564 ? -5.752 25.491 10.589 1.00 98.81 564 LEU A O 1
ATOM 4204 N N . VAL A 1 565 ? -6.000 26.409 8.545 1.00 98.75 565 VAL A N 1
ATOM 4205 C CA . VAL A 1 565 ? -4.602 26.799 8.340 1.00 98.75 565 VAL A CA 1
ATOM 4206 C C . VAL A 1 565 ? -4.513 28.320 8.181 1.00 98.75 565 VAL A C 1
ATOM 4208 O O . VAL A 1 565 ? -4.744 28.828 7.081 1.00 98.75 565 VAL A O 1
ATOM 4211 N N . PRO A 1 566 ? -4.230 29.083 9.250 1.00 98.12 566 PRO A N 1
ATOM 4212 C CA . PRO A 1 566 ? -4.087 30.530 9.148 1.00 98.12 566 PRO A CA 1
ATOM 4213 C C . PRO A 1 566 ? -2.765 30.927 8.479 1.00 98.12 566 PRO A C 1
ATOM 4215 O O . PRO A 1 566 ? -1.722 30.309 8.701 1.00 98.12 566 PRO A O 1
ATOM 4218 N N . ASN A 1 567 ? -2.788 32.014 7.709 1.00 96.69 567 ASN A N 1
ATOM 4219 C CA . ASN A 1 567 ? -1.587 32.728 7.298 1.00 96.69 567 ASN A CA 1
ATOM 4220 C C . ASN A 1 567 ? -0.986 33.432 8.520 1.00 96.69 567 ASN A C 1
ATOM 4222 O O . ASN A 1 567 ? -1.419 34.516 8.902 1.00 96.69 567 ASN A O 1
ATOM 4226 N N . VAL A 1 568 ? 0.041 32.831 9.116 1.00 95.56 568 VAL A N 1
ATOM 4227 C CA . VAL A 1 568 ? 0.733 33.406 10.281 1.00 95.56 568 VAL A CA 1
ATOM 4228 C C . VAL A 1 568 ? 1.430 34.740 9.957 1.00 95.56 568 VAL A C 1
ATOM 4230 O O . VAL A 1 568 ? 1.580 35.589 10.829 1.00 95.56 568 VAL A O 1
ATOM 4233 N N . TYR A 1 569 ? 1.750 34.993 8.683 1.00 96.25 569 TYR A N 1
ATOM 4234 C CA . TYR A 1 569 ? 2.403 36.220 8.218 1.00 96.25 569 TYR A CA 1
ATOM 4235 C C . TYR A 1 569 ? 1.439 37.306 7.727 1.00 96.25 569 TYR A C 1
ATOM 4237 O O . TYR A 1 569 ? 1.875 38.242 7.064 1.00 96.25 569 TYR A O 1
ATOM 4245 N N . TYR A 1 570 ? 0.146 37.236 8.051 1.00 95.31 570 TYR A N 1
ATOM 4246 C CA . TYR A 1 570 ? -0.875 38.151 7.517 1.00 95.31 570 TYR A CA 1
ATOM 4247 C C . TYR A 1 570 ? -0.581 39.654 7.684 1.00 95.31 570 TYR A C 1
ATOM 4249 O O . TYR A 1 570 ? -1.050 40.467 6.890 1.00 95.31 570 TYR A O 1
ATOM 4257 N N . ARG A 1 571 ? 0.233 40.038 8.676 1.00 94.56 571 ARG A N 1
ATOM 4258 C CA . ARG A 1 571 ? 0.706 41.422 8.877 1.00 94.56 571 ARG A CA 1
ATOM 4259 C C . ARG A 1 571 ? 1.557 41.949 7.709 1.00 94.56 571 ARG A C 1
ATOM 4261 O O . ARG A 1 571 ? 1.693 43.159 7.559 1.00 94.56 571 ARG A O 1
ATOM 4268 N N . HIS A 1 572 ? 2.096 41.053 6.883 1.00 94.12 572 HIS A N 1
ATOM 4269 C CA . HIS A 1 572 ? 2.958 41.343 5.731 1.00 94.12 572 HIS A CA 1
ATOM 4270 C C . HIS A 1 572 ? 2.261 41.134 4.381 1.00 94.12 572 HIS A C 1
ATOM 4272 O O . HIS A 1 572 ? 2.860 41.385 3.340 1.00 94.12 572 HIS A O 1
ATOM 4278 N N . GLY A 1 573 ? 0.987 40.730 4.389 1.00 91.62 573 GLY A N 1
ATOM 4279 C CA . GLY A 1 573 ? 0.180 40.521 3.189 1.00 91.62 573 GLY A CA 1
ATOM 4280 C C . GLY A 1 573 ? -0.310 39.079 3.010 1.00 91.62 573 GLY A C 1
ATOM 4281 O O . GLY A 1 573 ? -0.097 38.227 3.881 1.00 91.62 573 GLY A O 1
ATOM 4282 N N . PRO A 1 574 ? -1.006 38.807 1.891 1.00 90.81 574 PRO A N 1
ATOM 4283 C CA . PRO A 1 574 ? -1.502 37.473 1.571 1.00 90.81 574 PRO A CA 1
ATOM 4284 C C . PRO A 1 574 ? -0.344 36.514 1.243 1.00 90.81 574 PRO A C 1
ATOM 4286 O O . PRO A 1 574 ? 0.727 36.959 0.826 1.00 90.81 574 PRO A O 1
ATOM 4289 N N . PRO A 1 575 ? -0.538 35.195 1.402 1.00 89.56 575 PRO A N 1
ATOM 4290 C CA . PRO A 1 575 ? 0.468 34.214 1.017 1.00 89.56 575 PRO A CA 1
ATOM 4291 C C . PRO A 1 575 ? 0.600 34.094 -0.522 1.00 89.56 575 PRO A C 1
ATOM 4293 O O . PRO A 1 575 ? -0.403 34.238 -1.226 1.00 89.56 575 PRO A O 1
ATOM 4296 N N . PRO A 1 576 ? 1.795 33.756 -1.047 1.00 89.38 576 PRO A N 1
ATOM 4297 C CA . PRO A 1 576 ? 3.057 33.654 -0.316 1.00 89.38 576 PRO A CA 1
ATOM 4298 C C . PRO A 1 576 ? 3.660 35.049 -0.040 1.00 89.38 576 PRO A C 1
ATOM 4300 O O . PRO A 1 576 ? 3.644 35.922 -0.900 1.00 89.38 576 PRO A O 1
ATOM 4303 N N . VAL A 1 577 ? 4.209 35.261 1.164 1.00 87.69 577 VAL A N 1
ATOM 4304 C CA . VAL A 1 577 ? 4.817 36.556 1.565 1.00 87.69 577 VAL A CA 1
ATOM 4305 C C . VAL A 1 577 ? 6.250 36.746 1.054 1.00 87.69 577 VAL A C 1
ATOM 4307 O O . VAL A 1 577 ? 6.770 37.859 1.046 1.00 87.69 577 VAL A O 1
ATOM 4310 N N . VAL A 1 578 ? 6.884 35.656 0.625 1.00 88.12 578 VAL A N 1
ATOM 4311 C CA . VAL A 1 578 ? 8.175 35.622 -0.068 1.00 88.12 578 VAL A CA 1
ATOM 4312 C C . VAL A 1 578 ? 7.984 34.741 -1.296 1.00 88.12 578 VAL A C 1
ATOM 4314 O O . VAL A 1 578 ? 7.295 33.727 -1.214 1.00 88.12 578 VAL A O 1
ATOM 4317 N N . GLU A 1 579 ? 8.577 35.105 -2.429 1.00 88.81 579 GLU A N 1
ATOM 4318 C CA . GLU A 1 579 ? 8.524 34.273 -3.634 1.00 88.81 579 GLU A CA 1
ATOM 4319 C C . GLU A 1 579 ? 9.271 32.954 -3.397 1.00 88.81 579 GLU A C 1
ATOM 4321 O O . GLU A 1 579 ? 10.468 32.941 -3.101 1.00 88.81 579 GLU A O 1
ATOM 4326 N N . LEU A 1 580 ? 8.560 31.834 -3.532 1.00 91.06 580 LEU A N 1
ATOM 4327 C CA . LEU A 1 580 ? 9.108 30.497 -3.323 1.00 91.06 580 LEU A CA 1
ATOM 4328 C C . LEU A 1 580 ? 9.219 29.755 -4.662 1.00 91.06 580 LEU A C 1
ATOM 4330 O O . LEU A 1 580 ? 8.282 29.798 -5.463 1.00 91.06 580 LEU A O 1
ATOM 4334 N N . PRO A 1 581 ? 10.332 29.047 -4.924 1.00 90.19 581 PRO A N 1
ATOM 4335 C CA . PRO A 1 581 ? 10.387 28.108 -6.038 1.00 90.19 581 PRO A CA 1
ATOM 4336 C C . PRO A 1 581 ? 9.423 26.937 -5.796 1.00 90.19 581 PRO A C 1
ATOM 4338 O O . PRO A 1 581 ? 9.078 26.638 -4.656 1.00 90.19 581 PRO A O 1
ATOM 4341 N N . GLU A 1 582 ? 9.053 26.222 -6.862 1.00 86.25 582 GLU A N 1
ATOM 4342 C CA . GLU A 1 582 ? 8.243 24.994 -6.760 1.00 86.25 582 GLU A CA 1
ATOM 4343 C C . GLU A 1 582 ? 8.903 23.932 -5.862 1.00 86.25 582 GLU A C 1
ATOM 4345 O O . GLU A 1 582 ? 8.212 23.192 -5.171 1.00 86.25 582 GLU A O 1
ATOM 4350 N N . HIS A 1 583 ? 10.241 23.887 -5.850 1.00 91.38 583 HIS A N 1
ATOM 4351 C CA . HIS A 1 583 ? 11.025 23.014 -4.979 1.00 91.38 583 HIS A CA 1
ATOM 4352 C C . HIS A 1 583 ? 12.203 23.774 -4.361 1.00 91.38 583 HIS A C 1
ATOM 4354 O O . HIS A 1 583 ? 13.015 24.381 -5.067 1.00 91.38 583 HIS A O 1
ATOM 4360 N N . ILE A 1 584 ? 12.314 23.732 -3.035 1.00 92.25 584 ILE A N 1
ATOM 4361 C CA . ILE A 1 584 ? 13.325 24.435 -2.243 1.00 92.25 584 ILE A CA 1
ATOM 4362 C C . ILE A 1 584 ? 14.520 23.508 -2.011 1.00 92.25 584 ILE A C 1
ATOM 4364 O O . ILE A 1 584 ? 14.519 22.647 -1.124 1.00 92.25 584 ILE A O 1
ATOM 4368 N N . THR A 1 585 ? 15.576 23.713 -2.797 1.00 92.56 585 THR A N 1
ATOM 4369 C CA . THR A 1 585 ? 16.805 22.926 -2.662 1.00 92.56 585 THR A CA 1
ATOM 4370 C C . THR A 1 585 ? 17.628 23.339 -1.440 1.00 92.56 585 THR A C 1
ATOM 4372 O O . THR A 1 585 ? 17.486 24.446 -0.903 1.00 92.56 585 THR A O 1
ATOM 4375 N N . ALA A 1 586 ? 18.542 22.468 -1.010 1.00 90.19 586 ALA A N 1
ATOM 4376 C CA . ALA A 1 586 ? 19.477 22.748 0.077 1.00 90.19 586 ALA A CA 1
ATOM 4377 C C . ALA A 1 586 ? 20.344 23.995 -0.189 1.00 90.19 586 ALA A C 1
ATOM 4379 O O . ALA A 1 586 ? 20.733 24.683 0.755 1.00 90.19 586 ALA A O 1
ATOM 4380 N N . GLU A 1 587 ? 20.620 24.318 -1.456 1.00 93.19 587 GLU A N 1
ATOM 4381 C CA . GLU A 1 587 ? 21.379 25.506 -1.860 1.00 93.19 587 GLU A CA 1
ATOM 4382 C C . GLU A 1 587 ? 20.568 26.803 -1.754 1.00 93.19 587 GLU A C 1
ATOM 4384 O O . GLU A 1 587 ? 21.129 27.842 -1.407 1.00 93.19 587 GLU A O 1
ATOM 4389 N N . LEU A 1 588 ? 19.262 26.761 -2.048 1.00 92.06 588 LEU A N 1
ATOM 4390 C CA . LEU A 1 588 ? 18.382 27.938 -1.999 1.00 92.06 588 LEU A CA 1
ATOM 4391 C C . LEU A 1 588 ? 17.906 28.251 -0.580 1.00 92.06 588 LEU A C 1
ATOM 4393 O O . LEU A 1 588 ? 17.693 29.414 -0.229 1.00 92.06 588 LEU A O 1
ATOM 4397 N N . ARG A 1 589 ? 17.768 27.213 0.251 1.00 91.88 589 ARG A N 1
ATOM 4398 C CA . ARG A 1 589 ? 17.215 27.301 1.604 1.00 91.88 589 ARG A CA 1
ATOM 4399 C C . ARG A 1 589 ? 17.846 28.414 2.463 1.00 91.88 589 ARG A C 1
ATOM 4401 O O . ARG A 1 589 ? 17.076 29.166 3.055 1.00 91.88 589 ARG A O 1
ATOM 4408 N N . PRO A 1 590 ? 19.181 28.601 2.538 1.00 94.00 590 PRO A N 1
ATOM 4409 C CA . PRO A 1 590 ? 19.765 29.647 3.382 1.00 94.00 590 PRO A CA 1
ATOM 4410 C C . PRO A 1 590 ? 19.371 31.074 2.977 1.00 94.00 590 PRO A C 1
ATOM 4412 O O . PRO A 1 590 ? 19.179 31.914 3.852 1.00 94.00 590 PRO A O 1
ATOM 4415 N N . ALA A 1 591 ? 19.239 31.349 1.674 1.00 93.94 591 ALA A N 1
ATOM 4416 C CA . ALA A 1 591 ? 18.847 32.669 1.179 1.00 93.94 591 ALA A CA 1
ATOM 4417 C C . ALA A 1 591 ? 17.385 32.979 1.527 1.00 93.94 591 ALA A C 1
ATOM 4419 O O . ALA A 1 591 ? 17.106 34.032 2.091 1.00 93.94 591 ALA A O 1
ATOM 4420 N N . LEU A 1 592 ? 16.483 32.016 1.307 1.00 93.75 592 LEU A N 1
ATOM 4421 C CA . LEU A 1 592 ? 15.073 32.152 1.686 1.00 93.75 592 LEU A CA 1
ATOM 4422 C C . LEU A 1 592 ? 14.912 32.347 3.199 1.00 93.75 592 LEU A C 1
ATOM 4424 O O . LEU A 1 592 ? 14.161 33.209 3.643 1.00 93.75 592 LEU A O 1
ATOM 4428 N N . PHE A 1 593 ? 15.664 31.598 4.014 1.00 92.75 593 PHE A N 1
ATOM 4429 C CA . PHE A 1 593 ? 15.649 31.795 5.465 1.00 92.75 593 PHE A CA 1
ATOM 4430 C C . PHE A 1 593 ? 16.147 33.185 5.875 1.00 92.75 593 PHE A C 1
ATOM 4432 O O . PHE A 1 593 ? 15.616 33.744 6.829 1.00 92.75 593 PHE A O 1
ATOM 4439 N N . ALA A 1 594 ? 17.120 33.771 5.175 1.00 94.25 594 ALA A N 1
ATOM 4440 C CA . ALA A 1 594 ? 17.575 35.128 5.478 1.00 94.25 594 ALA A CA 1
ATOM 4441 C C . ALA A 1 594 ? 16.461 36.177 5.293 1.00 94.25 594 ALA A C 1
ATOM 4443 O O . ALA A 1 594 ? 16.397 37.127 6.072 1.00 94.25 594 ALA A O 1
ATOM 4444 N N . GLU A 1 595 ? 15.570 35.983 4.317 1.00 93.81 595 GLU A N 1
ATOM 4445 C CA . GLU A 1 595 ? 14.392 36.835 4.092 1.00 93.81 595 GLU A CA 1
ATOM 4446 C C . GLU A 1 595 ? 13.269 36.568 5.107 1.00 93.81 595 GLU A C 1
ATOM 4448 O O . GLU A 1 595 ? 12.587 37.497 5.536 1.00 93.81 595 GLU A O 1
ATOM 4453 N N . LEU A 1 596 ? 13.104 35.312 5.537 1.00 94.00 596 LEU A N 1
ATOM 4454 C CA . LEU A 1 596 ? 12.035 34.898 6.454 1.00 94.00 596 LEU A CA 1
ATOM 4455 C C . LEU A 1 596 ? 12.353 35.150 7.933 1.00 94.00 596 LEU A C 1
ATOM 4457 O O . LEU A 1 596 ? 11.431 35.370 8.714 1.00 94.00 596 LEU A O 1
ATOM 4461 N N . ILE A 1 597 ? 13.627 35.142 8.344 1.00 94.00 597 ILE A N 1
ATOM 4462 C CA . ILE A 1 597 ? 14.033 35.324 9.751 1.00 94.00 597 ILE A CA 1
ATOM 4463 C C . ILE A 1 597 ? 13.414 36.581 10.394 1.00 94.00 597 ILE A C 1
ATOM 4465 O O . ILE A 1 597 ? 12.871 36.444 11.492 1.00 94.00 597 ILE A O 1
ATOM 4469 N N . PRO A 1 598 ? 13.434 37.776 9.767 1.00 94.50 598 PRO A N 1
ATOM 4470 C CA . PRO A 1 598 ? 12.779 38.957 10.329 1.00 94.50 598 PRO A CA 1
ATOM 4471 C C . PRO A 1 598 ? 11.278 38.748 10.571 1.00 94.50 598 PRO A C 1
ATOM 4473 O O . PRO A 1 598 ? 10.773 39.107 11.631 1.00 94.50 598 PRO A O 1
ATOM 4476 N N . LEU A 1 599 ? 10.582 38.095 9.634 1.00 94.44 599 LEU A N 1
ATOM 4477 C CA . LEU A 1 599 ? 9.149 37.804 9.748 1.00 94.44 599 LEU A CA 1
ATOM 4478 C C . LEU A 1 599 ? 8.873 36.787 10.866 1.00 94.44 599 LEU A C 1
ATOM 4480 O O . LEU A 1 599 ? 7.935 36.940 11.649 1.00 94.44 599 LEU A O 1
ATOM 4484 N N . MET A 1 600 ? 9.714 35.757 10.987 1.00 93.69 600 MET A N 1
ATOM 4485 C CA . MET A 1 600 ? 9.637 34.767 12.066 1.00 93.69 600 MET A CA 1
ATOM 4486 C C . MET A 1 600 ? 9.833 35.420 13.442 1.00 93.69 600 MET A C 1
ATOM 4488 O O . MET A 1 600 ? 9.123 35.093 14.389 1.00 93.69 600 MET A O 1
ATOM 4492 N N . GLN A 1 601 ? 10.759 36.375 13.562 1.00 91.00 601 GLN A N 1
ATOM 4493 C CA . GLN A 1 601 ? 11.043 37.082 14.817 1.00 91.00 601 GLN A CA 1
ATOM 4494 C C . GLN A 1 601 ? 9.883 37.962 15.302 1.00 91.00 601 GLN A C 1
ATOM 4496 O O . GLN A 1 601 ? 9.789 38.241 16.496 1.00 91.00 601 GLN A O 1
ATOM 4501 N N . GLU A 1 602 ? 8.971 38.363 14.414 1.00 90.75 602 GLU A N 1
ATOM 4502 C CA . GLU A 1 602 ? 7.767 39.104 14.796 1.00 90.75 602 GLU A CA 1
ATOM 4503 C C . GLU A 1 602 ? 6.723 38.254 15.533 1.00 90.75 602 GLU A C 1
ATOM 4505 O O . GLU A 1 602 ? 5.818 38.820 16.151 1.00 90.75 602 GLU A O 1
ATOM 4510 N N . HIS A 1 603 ? 6.862 36.923 15.522 1.00 88.94 603 HIS A N 1
ATOM 4511 C CA . HIS A 1 603 ? 6.010 35.981 16.252 1.00 88.94 603 HIS A CA 1
ATOM 4512 C C . HIS A 1 603 ? 6.478 35.840 17.709 1.00 88.94 603 HIS A C 1
ATOM 4514 O O . HIS A 1 603 ? 6.797 34.745 18.193 1.00 88.94 603 HIS A O 1
ATOM 4520 N N . THR A 1 604 ? 6.544 36.971 18.419 1.00 88.31 604 THR A N 1
ATOM 4521 C CA . THR A 1 604 ? 6.830 36.985 19.862 1.00 88.31 604 THR A CA 1
ATOM 4522 C C . THR A 1 604 ? 5.766 36.175 20.610 1.00 88.31 604 THR A C 1
ATOM 4524 O O . THR A 1 604 ? 4.656 36.015 20.089 1.00 88.31 604 THR A O 1
ATOM 4527 N N . PRO A 1 605 ? 6.053 35.649 21.815 1.00 85.19 605 PRO A N 1
ATOM 4528 C CA . PRO A 1 605 ? 5.053 34.932 22.602 1.00 85.19 605 PRO A CA 1
ATOM 4529 C C . PRO A 1 605 ? 3.743 35.711 22.721 1.00 85.19 605 PRO A C 1
ATOM 4531 O O . PRO A 1 605 ? 2.688 35.166 22.437 1.00 85.19 605 PRO A O 1
ATOM 4534 N N . GLU A 1 606 ? 3.799 37.001 23.048 1.00 88.75 606 GLU A N 1
ATOM 4535 C CA . GLU A 1 606 ? 2.613 37.835 23.255 1.00 88.75 606 GLU A CA 1
ATOM 4536 C C . GLU A 1 606 ? 1.747 37.905 21.995 1.00 88.75 606 GLU A C 1
ATOM 4538 O O . GLU A 1 606 ? 0.535 37.708 22.069 1.00 88.75 606 GLU A O 1
ATOM 4543 N N . ARG A 1 607 ? 2.363 38.132 20.828 1.00 90.56 607 ARG A N 1
ATOM 4544 C CA . ARG A 1 607 ? 1.650 38.172 19.544 1.00 90.56 607 ARG A CA 1
ATOM 4545 C C . ARG A 1 607 ? 1.100 36.806 19.158 1.00 90.56 607 ARG A C 1
ATOM 4547 O O . ARG A 1 607 ? -0.063 36.707 18.787 1.00 90.56 607 ARG A O 1
ATOM 4554 N N . ALA A 1 608 ? 1.906 35.756 19.308 1.00 89.62 608 ALA A N 1
ATOM 4555 C CA . ALA A 1 608 ? 1.488 34.389 19.025 1.00 89.62 608 ALA A CA 1
ATOM 4556 C C . ALA A 1 608 ? 0.266 33.977 19.861 1.00 89.62 608 ALA A C 1
ATOM 4558 O O . ALA A 1 608 ? -0.617 33.301 19.345 1.00 89.62 608 ALA A O 1
ATOM 4559 N N . LEU A 1 609 ? 0.191 34.402 21.128 1.00 89.38 609 LEU A N 1
ATOM 4560 C CA . LEU A 1 609 ? -0.947 34.117 22.005 1.00 89.38 609 LEU A CA 1
ATOM 4561 C C . LEU A 1 609 ? -2.204 34.915 21.632 1.00 89.38 609 LEU A C 1
ATOM 4563 O O . LEU A 1 609 ? -3.305 34.370 21.665 1.00 89.38 609 LEU A O 1
ATOM 4567 N N . VAL A 1 610 ? -2.055 36.184 21.242 1.00 93.38 610 VAL A N 1
ATOM 4568 C CA . VAL A 1 610 ? -3.179 36.996 20.741 1.00 93.38 610 VAL A CA 1
ATOM 4569 C C . VAL A 1 610 ? -3.757 36.396 19.457 1.00 93.38 610 VAL A C 1
ATOM 4571 O O . VAL A 1 610 ? -4.976 36.279 19.321 1.00 93.38 610 VAL A O 1
ATOM 4574 N N . ASP A 1 611 ? -2.892 35.975 18.537 1.00 95.88 611 ASP A N 1
ATOM 4575 C CA . ASP A 1 611 ? -3.305 35.351 17.282 1.00 95.88 611 ASP A CA 1
ATOM 4576 C C . ASP A 1 611 ? -3.948 33.978 17.529 1.00 95.88 611 ASP A C 1
ATOM 4578 O O . ASP A 1 611 ? -4.981 33.662 16.939 1.00 95.88 611 ASP A O 1
ATOM 4582 N N . ALA A 1 612 ? -3.394 33.188 18.454 1.00 96.25 612 ALA A N 1
ATOM 4583 C CA . ALA A 1 612 ? -3.938 31.892 18.846 1.00 96.25 612 ALA A CA 1
ATOM 4584 C C . ALA A 1 612 ? -5.384 31.991 19.361 1.00 96.25 612 ALA A C 1
ATOM 4586 O O . ALA A 1 612 ? -6.226 31.187 18.956 1.00 96.25 612 ALA A O 1
ATOM 4587 N N . GLU A 1 613 ? -5.701 32.991 20.190 1.00 97.12 613 GLU A N 1
ATOM 4588 C CA . GLU A 1 613 ? -7.071 33.229 20.664 1.00 97.12 613 GLU A CA 1
ATOM 4589 C C . GLU A 1 613 ? -8.027 33.512 19.493 1.00 97.12 613 GLU A C 1
ATOM 4591 O O . GLU A 1 613 ? -9.113 32.927 19.422 1.00 97.12 613 GLU A O 1
ATOM 4596 N N . ALA A 1 614 ? -7.607 34.342 18.531 1.00 98.06 614 ALA A N 1
ATOM 4597 C CA . ALA A 1 614 ? -8.397 34.645 17.338 1.00 98.06 614 ALA A CA 1
ATOM 4598 C C . ALA A 1 614 ? -8.609 33.405 16.452 1.00 98.06 614 ALA A C 1
ATOM 4600 O O . ALA A 1 614 ? -9.732 33.137 16.016 1.00 98.06 614 ALA A O 1
ATOM 4601 N N . TYR A 1 615 ? -7.561 32.611 16.219 1.00 98.50 615 TYR A N 1
ATOM 4602 C CA . TYR A 1 615 ? -7.632 31.404 15.392 1.00 98.50 615 TYR A CA 1
ATOM 4603 C C . TYR A 1 615 ? -8.488 30.311 16.030 1.00 98.50 615 TYR A C 1
ATOM 4605 O O . TYR A 1 615 ? -9.350 29.739 15.358 1.00 98.50 615 TYR A O 1
ATOM 4613 N N . LEU A 1 616 ? -8.309 30.048 17.328 1.00 98.50 616 LEU A N 1
ATOM 4614 C CA . LEU A 1 616 ? -9.147 29.102 18.064 1.00 98.50 616 LEU A CA 1
ATOM 4615 C C . LEU A 1 616 ? -10.599 29.584 18.106 1.00 98.50 616 LEU A C 1
ATOM 4617 O O . LEU A 1 616 ? -11.509 28.787 17.891 1.00 98.50 616 LEU A O 1
ATOM 4621 N N . GLY A 1 617 ? -10.829 30.879 18.359 1.00 97.81 617 GLY A N 1
ATOM 4622 C CA . GLY A 1 617 ? -12.160 31.489 18.366 1.00 97.81 617 GLY A CA 1
ATOM 4623 C C . GLY A 1 617 ? -12.875 31.294 17.035 1.00 97.81 617 GLY A C 1
ATOM 4624 O O . GLY A 1 617 ? -13.988 30.764 17.000 1.00 97.81 617 GLY A O 1
ATOM 4625 N N . PHE A 1 618 ? -12.195 31.626 15.936 1.00 98.38 618 PHE A N 1
ATOM 4626 C CA . PHE A 1 618 ? -12.716 31.426 14.592 1.00 98.38 618 PHE A CA 1
ATOM 4627 C C . PHE A 1 618 ? -13.021 29.954 14.311 1.00 98.38 618 PHE A C 1
ATOM 4629 O O . PHE A 1 618 ? -14.141 29.654 13.895 1.00 98.38 618 PHE A O 1
ATOM 4636 N N . LEU A 1 619 ? -12.078 29.043 14.584 1.00 98.38 619 LEU A N 1
ATOM 4637 C CA . LEU A 1 619 ? -12.245 27.602 14.372 1.00 98.38 619 LEU A CA 1
ATOM 4638 C C . LEU A 1 619 ? -13.474 27.066 15.114 1.00 98.38 619 LEU A C 1
ATOM 4640 O O . LEU A 1 619 ? -14.349 26.469 14.498 1.00 98.38 619 LEU A O 1
ATOM 4644 N N . THR A 1 620 ? -13.586 27.331 16.417 1.00 97.38 620 THR A N 1
ATOM 4645 C CA . THR A 1 620 ? -14.694 26.813 17.239 1.00 97.38 620 THR A CA 1
ATOM 4646 C C . THR A 1 620 ? -16.045 27.473 16.953 1.00 97.38 620 THR A C 1
ATOM 4648 O O . THR A 1 620 ? -17.071 26.971 17.400 1.00 97.38 620 THR A O 1
ATOM 4651 N N . SER A 1 621 ? -16.068 28.588 16.213 1.00 96.94 621 SER A N 1
ATOM 4652 C CA . SER A 1 621 ? -17.311 29.257 15.803 1.00 96.94 621 SER A CA 1
ATOM 4653 C C . SER A 1 621 ? -17.923 28.689 14.519 1.00 96.94 621 SER A C 1
ATOM 4655 O O . SER A 1 621 ? -19.050 29.047 14.172 1.00 96.94 621 SER A O 1
ATOM 4657 N N . GLN A 1 622 ? -17.198 27.828 13.796 1.00 96.19 622 GLN A N 1
ATOM 4658 C CA . GLN A 1 622 ? -17.686 27.274 12.537 1.00 96.19 622 GLN A CA 1
ATOM 4659 C C . GLN A 1 622 ? -18.785 26.233 12.793 1.00 96.19 622 GLN A C 1
ATOM 4661 O O . GLN A 1 622 ? -18.599 25.352 13.635 1.00 96.19 622 GLN A O 1
ATOM 4666 N N . PRO A 1 623 ? -19.913 26.279 12.063 1.00 93.88 623 PRO A N 1
ATOM 4667 C CA . PRO A 1 623 ? -21.011 25.334 12.261 1.00 93.88 623 PRO A CA 1
ATOM 4668 C C . PRO A 1 623 ? -20.639 23.889 11.907 1.00 93.88 623 PRO A C 1
ATOM 4670 O O . PRO A 1 623 ? -21.291 22.966 12.383 1.00 93.88 623 PRO A O 1
ATOM 4673 N N . GLU A 1 624 ? -19.608 23.681 11.087 1.00 94.94 624 GLU A N 1
ATOM 4674 C CA . GLU A 1 624 ? -19.090 22.362 10.720 1.00 94.94 624 GLU A CA 1
ATOM 4675 C C . GLU A 1 624 ? -18.093 21.796 11.753 1.00 94.94 624 GLU A C 1
ATOM 4677 O O . GLU A 1 624 ? -17.593 20.686 11.576 1.00 94.94 624 GLU A O 1
ATOM 4682 N N . VAL A 1 625 ? -17.785 22.521 12.838 1.00 96.56 625 VAL A N 1
ATOM 4683 C CA . VAL A 1 625 ? -16.862 22.078 13.897 1.00 96.56 625 VAL A CA 1
ATOM 4684 C C . VAL A 1 625 ? -17.640 21.540 15.097 1.00 96.56 625 VAL A C 1
ATOM 4686 O O . VAL A 1 625 ? -18.617 22.129 15.552 1.00 96.56 625 VAL A O 1
ATOM 4689 N N . SER A 1 626 ? -17.217 20.384 15.612 1.00 94.56 626 SER A N 1
ATOM 4690 C CA . SER A 1 626 ? -17.843 19.750 16.778 1.00 94.56 626 SER A CA 1
ATOM 4691 C C . SER A 1 626 ? -17.614 20.581 18.041 1.00 94.56 626 SER A C 1
ATOM 4693 O O . SER A 1 626 ? -16.519 21.117 18.219 1.00 94.56 626 SER A O 1
ATOM 4695 N N . PRO A 1 627 ? -18.608 20.673 18.941 1.00 92.44 627 PRO A N 1
ATOM 4696 C CA . PRO A 1 627 ? -18.431 21.374 20.203 1.00 92.44 627 PRO A CA 1
ATOM 4697 C C . PRO A 1 627 ? -17.373 20.673 21.063 1.00 92.44 627 PRO A C 1
ATOM 4699 O O . PRO A 1 627 ? -17.335 19.445 21.129 1.00 92.44 627 PRO A O 1
ATOM 4702 N N . GLY A 1 628 ? -16.562 21.458 21.770 1.00 92.31 628 GLY A N 1
ATOM 4703 C CA . GLY A 1 628 ? -15.533 20.955 22.678 1.00 92.31 628 GLY A CA 1
ATOM 4704 C C . GLY A 1 628 ? -14.121 21.417 22.310 1.00 92.31 628 GLY A C 1
ATOM 4705 O O . GLY A 1 628 ? -13.959 22.290 21.452 1.00 92.31 628 GLY A O 1
ATOM 4706 N N . PRO A 1 629 ? -13.100 20.875 22.994 1.00 96.19 629 PRO A N 1
ATOM 4707 C CA . PRO A 1 629 ? -11.710 21.199 22.714 1.00 96.19 629 PRO A CA 1
ATOM 4708 C C . PRO A 1 629 ? -11.272 20.663 21.342 1.00 96.19 629 PRO A C 1
ATOM 4710 O O . PRO A 1 629 ? -11.765 19.645 20.858 1.00 96.19 629 PRO A O 1
ATOM 4713 N N . VAL A 1 630 ? -10.327 21.364 20.723 1.00 98.50 630 VAL A N 1
ATOM 4714 C CA . VAL A 1 630 ? -9.758 21.058 19.403 1.00 98.50 630 VAL A CA 1
ATOM 4715 C C . VAL A 1 630 ? -8.353 20.477 19.543 1.00 98.50 630 VAL A C 1
ATOM 4717 O O . VAL A 1 630 ? -7.787 20.449 20.635 1.00 98.50 630 VAL A O 1
ATOM 4720 N N . ALA A 1 631 ? -7.757 20.030 18.444 1.00 98.69 631 ALA A N 1
ATOM 4721 C CA . ALA A 1 631 ? -6.321 19.773 18.406 1.00 98.69 631 ALA A CA 1
ATOM 4722 C C . ALA A 1 631 ? -5.571 20.912 17.720 1.00 98.69 631 ALA A C 1
ATOM 4724 O O . ALA A 1 631 ? -6.125 21.647 16.899 1.00 98.69 631 ALA A O 1
ATOM 4725 N N . VAL A 1 632 ? -4.286 21.019 18.033 1.00 98.81 632 VAL A N 1
ATOM 4726 C CA . VAL A 1 632 ? -3.364 21.927 17.359 1.00 98.81 632 VAL A CA 1
ATOM 4727 C C . VAL A 1 632 ? -2.195 21.113 16.825 1.00 98.81 632 VAL A C 1
ATOM 4729 O O . VAL A 1 632 ? -1.624 20.292 17.539 1.00 98.81 632 VAL A O 1
ATOM 4732 N N . THR A 1 633 ? -1.835 21.314 15.563 1.00 98.81 633 THR A N 1
ATOM 4733 C CA . THR A 1 633 ? -0.649 20.699 14.965 1.00 98.81 633 THR A CA 1
ATOM 4734 C C . THR A 1 633 ? 0.221 21.752 14.296 1.00 98.81 633 THR A C 1
ATOM 4736 O O . THR A 1 633 ? -0.274 22.799 13.877 1.00 98.81 633 THR A O 1
ATOM 4739 N N . GLY A 1 634 ? 1.523 21.514 14.204 1.00 98.50 634 GLY A N 1
ATOM 4740 C CA . GLY A 1 634 ? 2.414 22.460 13.555 1.00 98.50 634 GLY A CA 1
ATOM 4741 C C . GLY A 1 634 ? 3.780 21.903 13.197 1.00 98.50 634 GLY A C 1
ATOM 4742 O O . GLY A 1 634 ? 4.240 20.896 13.737 1.00 98.50 634 GLY A O 1
ATOM 4743 N N . TYR A 1 635 ? 4.437 22.618 12.287 1.00 98.62 635 TYR A N 1
ATOM 4744 C CA . TYR A 1 635 ? 5.684 22.207 11.648 1.00 98.62 635 TYR A CA 1
ATOM 4745 C C . TYR A 1 635 ? 6.763 23.275 11.841 1.00 98.62 635 TYR A C 1
ATOM 4747 O O . TYR A 1 635 ? 6.472 24.455 11.666 1.00 98.62 635 TYR A O 1
ATOM 4755 N N . CYS A 1 636 ? 8.012 22.917 12.171 1.00 97.38 636 CYS A N 1
ATOM 4756 C CA . CYS A 1 636 ? 9.093 23.907 12.362 1.00 97.38 636 CYS A CA 1
ATOM 4757 C C . CYS A 1 636 ? 8.696 24.976 13.407 1.00 97.38 636 CYS A C 1
ATOM 4759 O O . CYS A 1 636 ? 8.386 24.641 14.553 1.00 97.38 636 CYS A O 1
ATOM 4761 N N . MET A 1 637 ? 8.662 26.258 13.033 1.00 95.94 637 MET A N 1
ATOM 4762 C CA . MET A 1 637 ? 8.160 27.349 13.872 1.00 95.94 637 MET A CA 1
ATOM 4763 C C . MET A 1 637 ? 6.693 27.129 14.272 1.00 95.94 637 MET A C 1
ATOM 4765 O O . MET A 1 637 ? 6.326 27.399 15.412 1.00 95.94 637 MET A O 1
ATOM 4769 N N . GLY A 1 638 ? 5.870 26.566 13.386 1.00 97.88 638 GLY A N 1
ATOM 4770 C CA . GLY A 1 638 ? 4.480 26.224 13.672 1.00 97.88 638 GLY A CA 1
ATOM 4771 C C . GLY A 1 638 ? 4.320 25.231 14.823 1.00 97.88 638 GLY A C 1
ATOM 4772 O O . GLY A 1 638 ? 3.362 25.333 15.581 1.00 97.88 638 GLY A O 1
ATOM 4773 N N . ALA A 1 639 ? 5.275 24.319 15.033 1.00 98.00 639 ALA A N 1
ATOM 4774 C CA . ALA A 1 639 ? 5.251 23.416 16.187 1.00 98.00 639 ALA A CA 1
ATOM 4775 C C . ALA A 1 639 ? 5.478 24.176 17.509 1.00 98.00 639 ALA A C 1
ATOM 4777 O O . ALA A 1 639 ? 4.860 23.866 18.526 1.00 98.00 639 ALA A O 1
ATOM 4778 N N . VAL A 1 640 ? 6.318 25.218 17.486 1.00 96.44 640 VAL A N 1
ATOM 4779 C CA . VAL A 1 640 ? 6.519 26.120 18.631 1.00 96.44 640 VAL A CA 1
ATOM 4780 C C . VAL A 1 640 ? 5.232 26.897 18.926 1.00 96.44 640 VAL A C 1
ATOM 4782 O O . VAL A 1 640 ? 4.822 26.998 20.083 1.00 96.44 640 VAL A O 1
ATOM 4785 N N . LEU A 1 641 ? 4.560 27.400 17.883 1.00 97.69 641 LEU A N 1
ATOM 4786 C CA . LEU A 1 641 ? 3.260 28.069 18.008 1.00 97.69 641 LEU A CA 1
ATOM 4787 C C . LEU A 1 641 ? 2.178 27.123 18.542 1.00 97.69 641 LEU A C 1
ATOM 4789 O O . LEU A 1 641 ? 1.375 27.538 19.376 1.00 97.69 641 LEU A O 1
ATOM 4793 N N . ALA A 1 642 ? 2.180 25.853 18.126 1.00 98.12 642 ALA A N 1
ATOM 4794 C CA . ALA A 1 642 ? 1.238 24.844 18.601 1.00 98.12 642 ALA A CA 1
ATOM 4795 C C . ALA A 1 642 ? 1.378 24.588 20.110 1.00 98.12 642 ALA A C 1
ATOM 4797 O O . ALA A 1 642 ? 0.386 24.644 20.838 1.00 98.12 642 ALA A O 1
ATOM 4798 N N . VAL A 1 643 ? 2.611 24.393 20.594 1.00 97.19 643 VAL A N 1
ATOM 4799 C CA . VAL A 1 643 ? 2.902 24.203 22.027 1.00 97.19 643 VAL A CA 1
ATOM 4800 C C . VAL A 1 643 ? 2.496 25.441 22.833 1.00 97.19 643 VAL A C 1
ATOM 4802 O O . VAL A 1 643 ? 1.823 25.314 23.854 1.00 97.19 643 VAL A O 1
ATOM 4805 N N . ARG A 1 644 ? 2.835 26.647 22.355 1.00 95.62 644 ARG A N 1
ATOM 4806 C CA . ARG A 1 644 ? 2.441 27.913 23.004 1.00 95.62 644 ARG A CA 1
ATOM 4807 C C . ARG A 1 644 ? 0.923 28.094 23.053 1.00 95.62 644 ARG A C 1
ATOM 4809 O O . ARG A 1 644 ? 0.391 28.460 24.096 1.00 95.62 644 ARG A O 1
ATOM 4816 N N . THR A 1 645 ? 0.235 27.795 21.951 1.00 97.50 645 THR A N 1
ATOM 4817 C CA . THR A 1 645 ? -1.231 27.860 21.855 1.00 97.50 645 THR A CA 1
ATOM 4818 C C . THR A 1 645 ? -1.877 26.956 22.901 1.00 97.50 645 THR A C 1
ATOM 4820 O O . THR A 1 645 ? -2.754 27.392 23.641 1.00 97.50 645 THR A O 1
ATOM 4823 N N . ALA A 1 646 ? -1.422 25.708 23.006 1.00 97.12 646 ALA A N 1
ATOM 4824 C CA . ALA A 1 646 ? -1.988 24.753 23.950 1.00 97.12 646 ALA A CA 1
ATOM 4825 C C . ALA A 1 646 ? -1.699 25.114 25.413 1.00 97.12 646 ALA A C 1
ATOM 4827 O O . ALA A 1 646 ? -2.582 24.986 26.256 1.00 97.12 646 ALA A O 1
ATOM 4828 N N . ALA A 1 647 ? -0.496 25.613 25.708 1.00 94.69 647 ALA A N 1
ATOM 4829 C CA . ALA A 1 647 ? -0.133 26.059 27.050 1.00 94.69 647 ALA A CA 1
ATOM 4830 C C . ALA A 1 647 ? -0.958 27.273 27.517 1.00 94.69 647 ALA A C 1
ATOM 4832 O O . ALA A 1 647 ? -1.289 27.374 28.696 1.00 94.69 647 ALA A O 1
ATOM 4833 N N . ALA A 1 648 ? -1.310 28.185 26.607 1.00 94.44 648 ALA A N 1
ATOM 4834 C CA . ALA A 1 648 ? -2.131 29.353 26.930 1.00 94.44 648 ALA A CA 1
ATOM 4835 C C . ALA A 1 648 ? -3.639 29.072 26.952 1.00 94.44 648 ALA A C 1
ATOM 4837 O O . ALA A 1 648 ? -4.384 29.798 27.610 1.00 94.44 648 ALA A O 1
ATOM 4838 N N . HIS A 1 649 ? -4.093 28.025 26.258 1.00 96.25 649 HIS A N 1
ATOM 4839 C CA . HIS A 1 649 ? -5.508 27.663 26.154 1.00 96.25 649 HIS A CA 1
ATOM 4840 C C . HIS A 1 649 ? -5.772 26.194 26.538 1.00 96.25 649 HIS A C 1
ATOM 4842 O O . HIS A 1 649 ? -6.350 25.449 25.738 1.00 96.25 649 HIS A O 1
ATOM 4848 N N . PRO A 1 650 ? -5.399 25.761 27.758 1.00 95.69 650 PRO A N 1
ATOM 4849 C CA . PRO A 1 650 ? -5.483 24.355 28.158 1.00 95.69 650 PRO A CA 1
ATOM 4850 C C . PRO A 1 650 ? -6.914 23.797 28.145 1.00 95.69 650 PRO A C 1
ATOM 4852 O O . PRO A 1 650 ? -7.135 22.641 27.800 1.00 95.69 650 PRO A O 1
ATOM 4855 N N . ASP A 1 651 ? -7.926 24.619 28.417 1.00 95.06 651 ASP A N 1
ATOM 4856 C CA . ASP A 1 651 ? -9.326 24.168 28.382 1.00 95.06 651 ASP A CA 1
ATOM 4857 C C . ASP A 1 651 ? -9.884 24.003 26.955 1.00 95.06 651 ASP A C 1
ATOM 4859 O O . ASP A 1 651 ? -10.977 23.467 26.762 1.00 95.06 651 ASP A O 1
ATOM 4863 N N . ARG A 1 652 ? -9.161 24.488 25.936 1.00 97.25 652 ARG A N 1
ATOM 4864 C CA . ARG A 1 652 ? -9.610 24.507 24.534 1.00 97.25 652 ARG A CA 1
ATOM 4865 C C . ARG A 1 652 ? -8.819 23.566 23.637 1.00 97.25 652 ARG A C 1
ATOM 4867 O O . ARG A 1 652 ? -9.263 23.319 22.518 1.00 97.25 652 ARG A O 1
ATOM 4874 N N . VAL A 1 653 ? -7.678 23.053 24.094 1.00 98.25 653 VAL A N 1
ATOM 4875 C CA . VAL A 1 653 ? -6.799 22.190 23.299 1.00 98.25 653 VAL A CA 1
ATOM 4876 C C . VAL A 1 653 ? -6.660 20.828 23.968 1.00 98.25 653 VAL A C 1
ATOM 4878 O O . VAL A 1 653 ? -6.116 20.717 25.058 1.00 98.25 653 VAL A O 1
ATOM 4881 N N . ALA A 1 654 ? -7.132 19.780 23.295 1.00 97.94 654 ALA A N 1
ATOM 4882 C CA . ALA A 1 654 ? -7.055 18.401 23.776 1.00 97.94 654 ALA A CA 1
ATOM 4883 C C . ALA A 1 654 ? -5.785 17.671 23.313 1.00 97.94 654 ALA A C 1
ATOM 4885 O O . ALA A 1 654 ? -5.352 16.723 23.966 1.00 97.94 654 ALA A O 1
ATOM 4886 N N . ALA A 1 655 ? -5.185 18.092 22.194 1.00 98.44 655 ALA A N 1
ATOM 4887 C CA . ALA A 1 655 ? -3.984 17.467 21.643 1.00 98.44 655 ALA A CA 1
ATOM 4888 C C . ALA A 1 655 ? -3.045 18.452 20.943 1.00 98.44 655 ALA A C 1
ATOM 4890 O O . ALA A 1 655 ? -3.500 19.391 20.285 1.00 98.44 655 ALA A O 1
ATOM 4891 N N . VAL A 1 656 ? -1.741 18.169 21.030 1.00 98.75 656 VAL A N 1
ATOM 4892 C CA . VAL A 1 656 ? -0.660 18.888 20.342 1.00 98.75 656 VAL A CA 1
ATOM 4893 C C . VAL A 1 656 ? 0.196 17.926 19.524 1.00 98.75 656 VAL A C 1
ATOM 4895 O O . VAL A 1 656 ? 0.863 17.059 20.087 1.00 98.75 656 VAL A O 1
ATOM 4898 N N . GLY A 1 657 ? 0.220 18.108 18.204 1.00 98.62 657 GLY A N 1
ATOM 4899 C CA . GLY A 1 657 ? 1.168 17.451 17.299 1.00 98.62 657 GLY A CA 1
ATOM 4900 C C . GLY A 1 657 ? 2.253 18.422 16.832 1.00 98.62 657 GLY A C 1
ATOM 4901 O O . GLY A 1 657 ? 1.959 19.386 16.136 1.00 98.62 657 GLY A O 1
ATOM 4902 N N . GLY A 1 658 ? 3.510 18.204 17.199 1.00 98.44 658 GLY A N 1
ATOM 4903 C CA . GLY A 1 658 ? 4.629 19.032 16.747 1.00 98.44 658 GLY A CA 1
ATOM 4904 C C . GLY A 1 658 ? 5.620 18.223 15.926 1.00 98.44 658 GLY A C 1
ATOM 4905 O O . GLY A 1 658 ? 6.054 17.161 16.365 1.00 98.44 658 GLY A O 1
ATOM 4906 N N . PHE A 1 659 ? 6.012 18.721 14.755 1.00 98.56 659 PHE A N 1
ATOM 4907 C CA . PHE A 1 659 ? 6.922 17.992 13.869 1.00 98.56 659 PHE A CA 1
ATOM 4908 C C . PHE A 1 659 ? 8.074 18.852 13.397 1.00 98.56 659 PHE A C 1
ATOM 4910 O O . PHE A 1 659 ? 7.891 20.020 13.042 1.00 98.56 659 PHE A O 1
ATOM 4917 N N . HIS A 1 660 ? 9.261 18.242 13.462 1.00 97.56 660 HIS A N 1
ATOM 4918 C CA . HIS A 1 660 ? 10.565 18.881 13.356 1.00 97.56 660 HIS A CA 1
ATOM 4919 C C . HIS A 1 660 ? 10.549 20.288 13.966 1.00 97.56 660 HIS A C 1
ATOM 4921 O O . HIS A 1 660 ? 10.620 21.280 13.233 1.00 97.56 660 HIS A O 1
ATOM 4927 N N . PRO A 1 661 ? 10.293 20.398 15.283 1.00 96.62 661 PRO A N 1
ATOM 4928 C CA . PRO A 1 661 ? 9.990 21.673 15.903 1.00 96.62 661 PRO A CA 1
ATOM 4929 C C . PRO A 1 661 ? 11.190 22.616 15.846 1.00 96.62 661 PRO A C 1
ATOM 4931 O O . PRO A 1 661 ? 12.344 22.195 15.911 1.00 96.62 661 PRO A O 1
ATOM 4934 N N . GLY A 1 662 ? 10.911 23.918 15.760 1.00 91.06 662 GLY A N 1
ATOM 4935 C CA . GLY A 1 662 ? 11.896 24.935 16.121 1.00 91.06 662 GLY A CA 1
ATOM 4936 C C . GLY A 1 662 ? 12.297 24.821 17.604 1.00 91.06 662 GLY A C 1
ATOM 4937 O O . GLY A 1 662 ? 11.758 23.985 18.330 1.00 91.06 662 GLY A O 1
ATOM 4938 N N . PRO A 1 663 ? 13.219 25.665 18.094 1.00 90.62 663 PRO A N 1
ATOM 4939 C CA . PRO A 1 663 ? 13.732 25.552 19.459 1.00 90.62 663 PRO A CA 1
ATOM 4940 C C . PRO A 1 663 ? 12.625 25.586 20.532 1.00 90.62 663 PRO A C 1
ATOM 4942 O O . PRO A 1 663 ? 11.988 26.616 20.747 1.00 90.62 663 PRO A O 1
ATOM 4945 N N . LEU A 1 664 ? 12.416 24.458 21.223 1.00 93.94 664 LEU A N 1
ATOM 4946 C CA . LEU A 1 664 ? 11.487 24.335 22.362 1.00 93.94 664 LEU A CA 1
ATOM 4947 C C . LEU A 1 664 ? 12.177 24.545 23.718 1.00 93.94 664 LEU A C 1
ATOM 4949 O O . LEU A 1 664 ? 11.517 24.861 24.711 1.00 93.94 664 LEU A O 1
ATOM 4953 N N . VAL A 1 665 ? 13.504 24.406 23.736 1.00 95.50 665 VAL A N 1
ATOM 4954 C CA . VAL A 1 665 ? 14.364 24.635 24.897 1.00 95.50 665 VAL A CA 1
ATOM 4955 C C . VAL A 1 665 ? 15.386 25.705 24.549 1.00 95.50 665 VAL A C 1
ATOM 4957 O O . VAL A 1 665 ? 16.174 25.556 23.617 1.00 95.50 665 VAL A O 1
ATOM 4960 N N . THR A 1 666 ? 15.317 26.819 25.269 1.00 92.19 666 THR A N 1
ATOM 4961 C CA . THR A 1 666 ? 16.167 28.003 25.112 1.00 92.19 666 THR A CA 1
ATOM 4962 C C . THR A 1 666 ? 16.394 28.646 26.479 1.00 92.19 666 THR A C 1
ATOM 4964 O O . THR A 1 666 ? 15.612 28.448 27.408 1.00 92.19 666 THR A O 1
ATOM 4967 N N . ASP A 1 667 ? 17.425 29.482 26.600 1.00 91.38 667 ASP A N 1
ATOM 4968 C CA . ASP A 1 667 ? 17.717 30.190 27.855 1.00 91.38 667 ASP A CA 1
ATOM 4969 C C . ASP A 1 667 ? 16.709 31.301 28.187 1.00 91.38 667 ASP A C 1
ATOM 4971 O O . ASP A 1 667 ? 16.688 31.815 29.310 1.00 91.38 667 ASP A O 1
ATOM 4975 N N . ALA A 1 668 ? 15.865 31.675 27.225 1.00 89.06 668 ALA A N 1
ATOM 4976 C CA . ALA A 1 668 ? 14.939 32.788 27.349 1.00 89.06 668 ALA A CA 1
ATOM 4977 C C . ALA A 1 668 ? 13.839 32.501 28.399 1.00 89.06 668 ALA A C 1
ATOM 4979 O O . ALA A 1 668 ? 13.421 31.351 28.579 1.00 89.06 668 ALA A O 1
ATOM 4980 N N . PRO A 1 669 ? 13.367 33.514 29.148 1.00 87.75 669 PRO A N 1
ATOM 4981 C CA . PRO A 1 669 ? 12.336 33.320 30.174 1.00 87.75 669 PRO A CA 1
ATOM 4982 C C . PRO A 1 669 ? 11.001 32.827 29.591 1.00 87.75 669 PRO A C 1
ATOM 4984 O O . PRO A 1 669 ? 10.248 32.144 30.274 1.00 87.75 669 PRO A O 1
ATOM 4987 N N . ASP A 1 670 ? 10.746 33.127 28.322 1.00 85.69 670 ASP A N 1
ATOM 4988 C CA . ASP A 1 670 ? 9.575 32.764 27.521 1.00 85.69 670 ASP A CA 1
ATOM 4989 C C . ASP A 1 670 ? 9.781 31.489 26.674 1.00 85.69 670 ASP A C 1
ATOM 4991 O O . ASP A 1 670 ? 9.060 31.238 25.699 1.00 85.69 670 ASP A O 1
ATOM 4995 N N . SER A 1 671 ? 10.793 30.683 27.012 1.00 92.06 671 SER A N 1
ATOM 4996 C CA . SER A 1 671 ? 11.063 29.424 26.323 1.00 92.06 671 SER A CA 1
ATOM 4997 C C . SER A 1 671 ? 9.879 28.453 26.447 1.00 92.06 671 SER A C 1
ATOM 4999 O O . SER A 1 671 ? 9.374 28.283 27.558 1.00 92.06 671 SER A O 1
ATOM 5001 N N . PRO A 1 672 ? 9.449 27.765 25.367 1.00 92.62 672 PRO A N 1
ATOM 5002 C CA . PRO A 1 672 ? 8.267 26.901 25.391 1.00 92.62 672 PRO A CA 1
ATOM 5003 C C . PRO A 1 672 ? 8.244 25.887 26.541 1.00 92.62 672 PRO A C 1
ATOM 5005 O O . PRO A 1 672 ? 7.241 25.821 27.243 1.00 92.62 672 PRO A O 1
ATOM 5008 N N . HIS A 1 673 ? 9.347 25.176 26.808 1.00 94.69 673 HIS A N 1
ATOM 5009 C CA . HIS A 1 673 ? 9.433 24.211 27.918 1.00 94.69 673 HIS A CA 1
ATOM 5010 C C . HIS A 1 673 ? 9.202 24.823 29.315 1.00 94.69 673 HIS A C 1
ATOM 5012 O O . HIS A 1 673 ? 8.792 24.115 30.223 1.00 94.69 673 HIS A O 1
ATOM 5018 N N . ARG A 1 674 ? 9.414 26.131 29.514 1.00 94.69 674 ARG A N 1
ATOM 5019 C CA . ARG A 1 674 ? 9.135 26.815 30.797 1.00 94.69 674 ARG A CA 1
ATOM 5020 C C . ARG A 1 674 ? 7.680 27.243 30.930 1.00 94.69 674 ARG A C 1
ATOM 5022 O O . ARG A 1 674 ? 7.240 27.606 32.016 1.00 94.69 674 ARG A O 1
ATOM 5029 N N . LEU A 1 675 ? 6.944 27.228 29.821 1.00 91.06 675 LEU A N 1
ATOM 5030 C CA . LEU A 1 675 ? 5.568 27.701 29.737 1.00 91.06 675 LEU A CA 1
ATOM 5031 C C . LEU A 1 675 ? 4.548 26.560 29.693 1.00 91.06 675 LEU A C 1
ATOM 5033 O O . LEU A 1 675 ? 3.361 26.838 29.793 1.00 91.06 675 LEU A O 1
ATOM 5037 N N . VAL A 1 676 ? 4.971 25.292 29.595 1.00 93.62 676 VAL A N 1
ATOM 5038 C CA . VAL A 1 676 ? 4.049 24.139 29.535 1.00 93.62 676 VAL A CA 1
ATOM 5039 C C . VAL A 1 676 ? 3.360 23.816 30.864 1.00 93.62 676 VAL A C 1
ATOM 5041 O O . VAL A 1 676 ? 2.487 22.964 30.877 1.00 93.62 676 VAL A O 1
ATOM 5044 N N . GLY A 1 677 ? 3.684 24.491 31.971 1.00 92.50 677 GLY A N 1
ATOM 5045 C CA . GLY A 1 677 ? 3.086 24.224 33.290 1.00 92.50 677 GLY A CA 1
ATOM 5046 C C . GLY A 1 677 ? 1.546 24.115 33.312 1.00 92.50 677 GLY A C 1
ATOM 5047 O O . GLY A 1 677 ? 1.033 23.201 33.951 1.00 92.50 677 GLY A O 1
ATOM 5048 N N . PRO A 1 678 ? 0.791 24.993 32.618 1.00 94.00 678 PRO A N 1
ATOM 5049 C CA . PRO A 1 678 ? -0.671 24.906 32.544 1.00 94.00 678 PRO A CA 1
ATOM 5050 C C . PRO A 1 678 ? -1.217 23.865 31.553 1.00 94.00 678 PRO A C 1
ATOM 5052 O O . PRO A 1 678 ? -2.433 23.740 31.442 1.00 94.00 678 PRO A O 1
ATOM 5055 N N . LEU A 1 679 ? -0.366 23.172 30.792 1.00 95.12 679 LEU A N 1
ATOM 5056 C CA . LEU A 1 679 ? -0.769 22.292 29.697 1.00 95.12 679 LEU A CA 1
ATOM 5057 C C . LEU A 1 679 ? -1.598 21.102 30.201 1.00 95.12 679 LEU A C 1
ATOM 5059 O O . LEU A 1 679 ? -1.228 20.423 31.153 1.00 95.12 679 LEU A O 1
ATOM 5063 N N . THR A 1 680 ? -2.698 20.821 29.510 1.00 95.88 680 THR A N 1
ATOM 5064 C CA . THR A 1 680 ? -3.600 19.679 29.762 1.00 95.88 680 THR A CA 1
ATOM 5065 C C . THR A 1 680 ? -3.708 18.737 28.559 1.00 95.88 680 THR A C 1
ATOM 5067 O O . THR A 1 680 ? -4.208 17.620 28.691 1.00 95.88 680 THR A O 1
ATOM 5070 N N . ALA A 1 681 ? -3.255 19.186 27.385 1.00 97.38 681 ALA A N 1
ATOM 5071 C CA . ALA A 1 681 ? -3.335 18.458 26.128 1.00 97.38 681 ALA A CA 1
ATOM 5072 C C . ALA A 1 681 ? -2.412 17.230 26.110 1.00 97.38 681 ALA A C 1
ATOM 5074 O O . ALA A 1 681 ? -1.300 17.273 26.635 1.00 97.38 681 ALA A O 1
ATOM 5075 N N . GLU A 1 682 ? -2.829 16.163 25.423 1.00 98.19 682 GLU A N 1
ATOM 5076 C CA . GLU A 1 682 ? -1.919 15.069 25.068 1.00 98.19 682 GLU A CA 1
ATOM 5077 C C . GLU A 1 682 ? -0.927 15.546 23.993 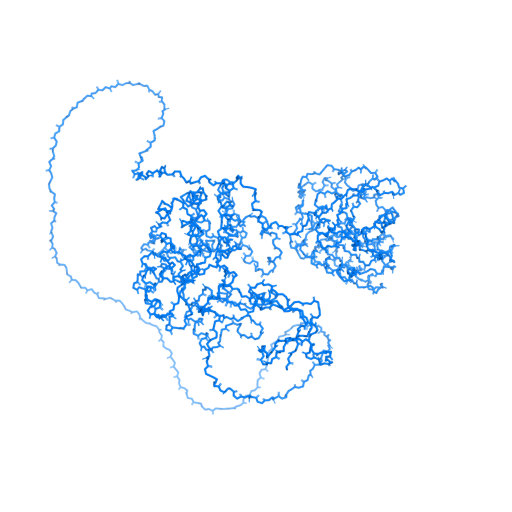1.00 98.19 682 GLU A C 1
ATOM 5079 O O . GLU A 1 682 ? -1.322 16.185 23.015 1.00 98.19 682 GLU A O 1
ATOM 5084 N N . VAL A 1 683 ? 0.364 15.240 24.147 1.00 98.56 683 VAL A N 1
ATOM 5085 C CA . VAL A 1 683 ? 1.423 15.778 23.276 1.00 98.56 683 VAL A CA 1
ATOM 5086 C C . VAL A 1 683 ? 2.137 14.678 22.492 1.00 98.56 683 VAL A C 1
ATOM 5088 O O . VAL A 1 683 ? 2.560 13.660 23.040 1.00 98.56 683 VAL A O 1
ATOM 5091 N N . HIS A 1 684 ? 2.365 14.910 21.202 1.00 98.56 684 HIS A N 1
ATOM 5092 C CA . HIS A 1 684 ? 3.354 14.174 20.422 1.00 98.56 684 HIS A CA 1
ATOM 5093 C C . HIS A 1 684 ? 4.311 15.134 19.719 1.00 98.56 684 HIS A C 1
ATOM 5095 O O . HIS A 1 684 ? 3.871 16.011 18.978 1.00 98.56 684 HIS A O 1
ATOM 5101 N N . LEU A 1 685 ? 5.614 14.923 19.905 1.00 98.50 685 LEU A N 1
ATOM 5102 C CA . LEU A 1 685 ? 6.676 15.624 19.195 1.00 98.50 685 LEU A CA 1
ATOM 5103 C C . LEU A 1 685 ? 7.512 14.632 18.376 1.00 98.50 685 LEU A C 1
ATOM 5105 O O . LEU A 1 685 ? 8.170 13.759 18.942 1.00 98.50 685 LEU A O 1
ATOM 5109 N N . GLY A 1 686 ? 7.508 14.785 17.052 1.00 97.75 686 GLY A N 1
ATOM 5110 C CA . GLY A 1 686 ? 8.388 14.060 16.133 1.00 97.75 686 GLY A CA 1
ATOM 5111 C C . GLY A 1 686 ? 9.578 14.931 15.738 1.00 97.75 686 GLY A C 1
ATOM 5112 O O . GLY A 1 686 ? 9.409 15.895 14.991 1.00 97.75 686 GLY A O 1
ATOM 5113 N N . LEU A 1 687 ? 10.771 14.620 16.239 1.00 97.69 687 LEU A N 1
ATOM 5114 C CA . LEU A 1 687 ? 11.985 15.413 16.037 1.00 97.69 687 LEU A CA 1
ATOM 5115 C C . LEU A 1 687 ? 12.881 14.780 14.974 1.00 97.69 687 LEU A C 1
ATOM 5117 O O . LEU A 1 687 ? 13.057 13.564 14.953 1.00 97.69 687 LEU A O 1
ATOM 5121 N N . ALA A 1 688 ? 13.519 15.598 14.144 1.00 94.56 688 ALA A N 1
ATOM 5122 C CA . ALA A 1 688 ? 14.661 15.151 13.367 1.00 94.56 688 ALA A CA 1
ATOM 5123 C C . ALA A 1 688 ? 15.892 14.957 14.261 1.00 94.56 688 ALA A C 1
ATOM 5125 O O . ALA A 1 688 ? 15.984 15.517 15.356 1.00 94.56 688 ALA A O 1
ATOM 5126 N N . VAL A 1 689 ? 16.892 14.221 13.766 1.00 88.06 689 VAL A N 1
ATOM 5127 C CA . VAL A 1 689 ? 18.132 13.934 14.518 1.00 88.06 689 VAL A CA 1
ATOM 5128 C C . VAL A 1 689 ? 18.860 15.216 14.950 1.00 88.06 689 VAL A C 1
ATOM 5130 O O . VAL A 1 689 ? 19.567 15.226 15.955 1.00 88.06 689 VAL A O 1
ATOM 5133 N N . THR A 1 690 ? 18.694 16.298 14.190 1.00 85.56 690 THR A N 1
ATOM 5134 C CA . THR A 1 690 ? 19.394 17.573 14.386 1.00 85.56 690 THR A CA 1
ATOM 5135 C C . THR A 1 690 ? 18.585 18.639 15.125 1.00 85.56 690 THR A C 1
ATOM 5137 O O . THR A 1 690 ? 19.117 19.723 15.346 1.00 85.56 690 THR A O 1
ATOM 5140 N N . ASP A 1 691 ? 17.321 18.381 15.468 1.00 90.94 691 ASP A N 1
ATOM 5141 C CA . ASP A 1 691 ? 16.415 19.437 15.948 1.00 90.94 691 ASP A CA 1
ATOM 5142 C C . ASP A 1 691 ? 16.656 19.826 17.401 1.00 90.94 691 ASP A C 1
ATOM 5144 O O . ASP A 1 691 ? 16.516 20.991 17.771 1.00 90.94 691 ASP A O 1
ATOM 5148 N N . LEU A 1 692 ? 17.023 18.850 18.230 1.00 90.94 692 LEU A N 1
ATOM 5149 C CA . LEU A 1 692 ? 17.223 19.058 19.653 1.00 90.94 692 LEU A CA 1
ATOM 5150 C C . LEU A 1 692 ? 18.354 18.164 20.159 1.00 90.94 692 LEU A C 1
ATOM 5152 O O . LEU A 1 692 ? 18.387 16.964 19.886 1.00 90.94 692 LEU A O 1
ATOM 5156 N N . ALA A 1 693 ? 19.290 18.752 20.905 1.00 91.62 693 ALA A N 1
ATOM 5157 C CA . ALA A 1 693 ? 20.345 17.986 21.557 1.00 91.62 693 ALA A CA 1
ATOM 5158 C C . ALA A 1 693 ? 19.741 17.028 22.605 1.00 91.62 693 ALA A C 1
ATOM 5160 O O . ALA A 1 693 ? 18.741 17.388 23.231 1.00 91.62 693 ALA A O 1
ATOM 5161 N N . PRO A 1 694 ? 20.341 15.849 22.856 1.00 89.62 694 PRO A N 1
ATOM 5162 C CA . PRO A 1 694 ? 19.822 14.889 23.834 1.00 89.62 694 PRO A CA 1
ATOM 5163 C C . PRO A 1 694 ? 19.585 15.481 25.231 1.00 89.62 694 PRO A C 1
ATOM 5165 O O . PRO A 1 694 ? 18.624 15.119 25.904 1.00 89.62 694 PRO A O 1
ATOM 5168 N N . GLU A 1 695 ? 20.438 16.408 25.668 1.00 92.56 695 GLU A N 1
ATOM 5169 C CA . GLU A 1 695 ? 20.312 17.095 26.955 1.00 92.56 695 GLU A CA 1
ATOM 5170 C C . GLU A 1 695 ? 19.089 18.017 26.992 1.00 92.56 695 GLU A C 1
ATOM 5172 O O . GLU A 1 695 ? 18.343 18.005 27.968 1.00 92.56 695 GLU A O 1
ATOM 5177 N N . ALA A 1 696 ? 18.854 18.764 25.912 1.00 94.12 696 ALA A N 1
ATOM 5178 C CA . ALA A 1 696 ? 17.692 19.634 25.778 1.00 94.12 696 ALA A CA 1
ATOM 5179 C C . ALA A 1 696 ? 16.396 18.823 25.612 1.00 94.12 696 ALA A C 1
ATOM 5181 O O . ALA A 1 696 ? 15.363 19.196 26.155 1.00 94.12 696 ALA A O 1
ATOM 5182 N N . LEU A 1 697 ? 16.443 17.675 24.927 1.00 93.88 697 LEU A N 1
ATOM 5183 C CA . LEU A 1 697 ? 15.311 16.749 24.871 1.00 93.88 697 LEU A CA 1
ATOM 5184 C C . LEU A 1 697 ? 14.934 16.267 26.273 1.00 93.88 697 LEU A C 1
ATOM 5186 O O . LEU A 1 697 ? 13.768 16.328 26.642 1.00 93.88 697 LEU A O 1
ATOM 5190 N N . LYS A 1 698 ? 15.922 15.880 27.081 1.00 94.81 698 LYS A N 1
ATOM 5191 C CA . LYS A 1 698 ? 15.687 15.469 28.466 1.00 94.81 698 LYS A CA 1
ATOM 5192 C C . LYS A 1 698 ? 15.085 16.591 29.323 1.00 94.81 698 LYS A C 1
ATOM 5194 O O . LYS A 1 698 ? 14.227 16.319 30.154 1.00 94.81 698 LYS A O 1
ATOM 5199 N N . GLU A 1 699 ? 15.533 17.833 29.143 1.00 96.88 699 GLU A N 1
ATOM 5200 C CA . GLU A 1 699 ? 14.963 19.000 29.835 1.00 96.88 699 GLU A CA 1
ATOM 5201 C C . GLU A 1 699 ? 13.499 19.238 29.437 1.00 96.88 699 GLU A C 1
ATOM 5203 O O . GLU A 1 699 ? 12.657 19.501 30.292 1.00 96.88 699 GLU A O 1
ATOM 5208 N N . LEU A 1 700 ? 13.175 19.071 28.153 1.00 96.88 700 LEU A N 1
ATOM 5209 C CA . LEU A 1 700 ? 11.806 19.164 27.656 1.00 96.88 700 LEU A CA 1
ATOM 5210 C C . LEU A 1 700 ? 10.907 18.044 28.206 1.00 96.88 700 LEU A C 1
ATOM 5212 O O . LEU A 1 700 ? 9.787 18.315 28.629 1.00 96.88 700 LEU A O 1
ATOM 5216 N N . GLU A 1 701 ? 11.390 16.800 28.216 1.00 96.69 701 GLU A N 1
ATOM 5217 C CA . GLU A 1 701 ? 10.668 15.653 28.784 1.00 96.69 701 GLU A CA 1
ATOM 5218 C C . GLU A 1 701 ? 10.414 15.847 30.283 1.00 96.69 701 GLU A C 1
ATOM 5220 O O . GLU A 1 701 ? 9.293 15.646 30.743 1.00 96.69 701 GLU A O 1
ATOM 5225 N N . GLN A 1 702 ? 11.405 16.351 31.026 1.00 97.50 702 GLN A N 1
ATOM 5226 C CA . GLN A 1 702 ? 11.229 16.696 32.435 1.00 97.50 702 GLN A CA 1
ATOM 5227 C C . GLN A 1 702 ? 10.151 17.774 32.629 1.00 97.50 702 GLN A C 1
ATOM 5229 O O . GLN A 1 702 ? 9.320 17.653 33.528 1.00 97.50 702 GLN A O 1
ATOM 5234 N N . ALA A 1 703 ? 10.134 18.809 31.786 1.00 97.31 703 ALA A N 1
ATOM 5235 C CA . ALA A 1 703 ? 9.101 19.837 31.858 1.00 97.31 703 ALA A CA 1
ATOM 5236 C C . ALA A 1 703 ? 7.696 19.260 31.613 1.00 97.31 703 ALA A C 1
ATOM 5238 O O . ALA A 1 703 ? 6.754 19.661 32.292 1.00 97.31 703 ALA A O 1
ATOM 5239 N N . PHE A 1 704 ? 7.539 18.296 30.696 1.00 97.00 704 PHE A N 1
ATOM 5240 C CA . PHE A 1 704 ? 6.260 17.606 30.505 1.00 97.00 704 PHE A CA 1
ATOM 5241 C C . PHE A 1 704 ? 5.907 16.670 31.667 1.00 97.00 704 PHE A C 1
ATOM 5243 O O . PHE A 1 704 ? 4.749 16.661 32.088 1.00 97.00 704 PHE A O 1
ATOM 5250 N N . ASP A 1 705 ? 6.870 15.939 32.233 1.00 97.00 705 ASP A N 1
ATOM 5251 C CA . ASP A 1 705 ? 6.651 15.092 33.415 1.00 97.00 705 ASP A CA 1
ATOM 5252 C C . ASP A 1 705 ? 6.057 15.896 34.584 1.00 97.00 705 ASP A C 1
ATOM 5254 O O . ASP A 1 705 ? 5.145 15.426 35.267 1.00 97.00 705 ASP A O 1
ATOM 5258 N N . GLU A 1 706 ? 6.527 17.131 34.790 1.00 96.69 706 GLU A N 1
ATOM 5259 C CA . GLU A 1 706 ? 6.057 18.031 35.853 1.00 96.69 706 GLU A CA 1
ATOM 5260 C C . GLU A 1 706 ? 4.592 18.480 35.676 1.00 96.69 706 GLU A C 1
ATOM 5262 O O . GLU A 1 706 ? 3.938 18.830 36.660 1.00 96.69 706 GLU A O 1
ATOM 5267 N N . THR A 1 707 ? 4.044 18.416 34.456 1.00 95.00 707 THR A N 1
ATOM 5268 C CA . THR A 1 707 ? 2.623 18.719 34.178 1.00 95.00 707 THR A CA 1
ATOM 5269 C C . THR A 1 707 ? 1.691 17.536 34.455 1.00 95.00 707 THR A C 1
ATOM 5271 O O . THR A 1 707 ? 0.507 17.725 34.730 1.00 95.00 707 THR A O 1
ATOM 5274 N N . GLY A 1 708 ? 2.205 16.302 34.371 1.00 93.25 708 GLY A N 1
ATOM 5275 C CA . GLY A 1 708 ? 1.410 15.074 34.451 1.00 93.25 708 GLY A CA 1
ATOM 5276 C C . GLY A 1 708 ? 0.591 14.737 33.195 1.00 93.25 708 GLY A C 1
ATOM 5277 O O . GLY A 1 708 ? -0.220 13.808 33.244 1.00 93.25 708 GLY A O 1
ATOM 5278 N N . VAL A 1 709 ? 0.776 15.452 32.079 1.00 95.12 709 VAL A N 1
ATOM 5279 C CA . VAL A 1 709 ? 0.118 15.118 30.804 1.00 95.12 709 VAL A CA 1
ATOM 5280 C C . VAL A 1 709 ? 0.696 13.848 30.183 1.00 95.12 709 VAL A C 1
ATOM 5282 O O . VAL A 1 709 ? 1.837 13.458 30.426 1.00 95.12 709 VAL A O 1
ATOM 5285 N N . THR A 1 710 ? -0.087 13.204 29.319 1.00 97.12 710 THR A N 1
ATOM 5286 C CA . THR A 1 710 ? 0.449 12.151 28.450 1.00 97.12 710 THR A CA 1
ATOM 5287 C C . THR A 1 710 ?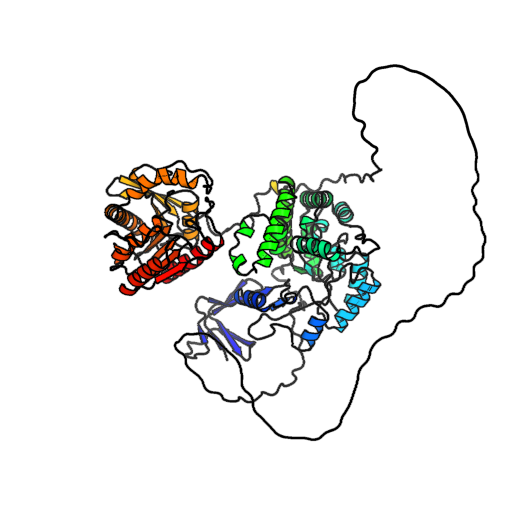 1.230 12.803 27.315 1.00 97.12 710 THR A C 1
ATOM 5289 O O . THR A 1 710 ? 0.681 13.623 26.579 1.00 97.12 710 THR A O 1
ATOM 5292 N N . TYR A 1 711 ? 2.501 12.439 27.153 1.00 98.06 711 TYR A N 1
ATOM 5293 C CA . TYR A 1 711 ? 3.326 12.942 26.061 1.00 98.06 711 TYR A CA 1
ATOM 5294 C C . TYR A 1 711 ? 4.187 11.848 25.428 1.00 98.06 711 TYR A C 1
ATOM 5296 O O . TYR A 1 711 ? 4.405 10.774 25.989 1.00 98.06 711 TYR A O 1
ATOM 5304 N N . SER A 1 712 ? 4.687 12.135 24.230 1.00 97.25 712 SER A N 1
ATOM 5305 C CA . SER A 1 712 ? 5.733 11.355 23.577 1.00 97.25 712 SER A CA 1
ATOM 5306 C C . SER A 1 712 ? 6.637 12.264 22.754 1.00 97.25 712 SER A C 1
ATOM 5308 O O . SER A 1 712 ? 6.151 13.045 21.939 1.00 97.25 712 SER A O 1
ATOM 5310 N N . CYS A 1 713 ? 7.946 12.131 22.943 1.00 96.62 713 CYS A N 1
ATOM 5311 C CA . CYS A 1 713 ? 8.961 12.770 22.118 1.00 96.62 713 CYS A CA 1
ATOM 5312 C C . CYS A 1 713 ? 9.750 11.667 21.406 1.00 96.62 713 CYS A C 1
ATOM 5314 O O . CYS A 1 713 ? 10.363 10.819 22.049 1.00 96.62 713 CYS A O 1
ATOM 5316 N N . GLU A 1 714 ? 9.706 11.630 20.078 1.00 94.94 714 GLU A N 1
ATOM 5317 C CA . GLU A 1 714 ? 10.351 10.585 19.284 1.00 94.94 714 GLU A CA 1
ATOM 5318 C C . GLU A 1 714 ? 11.310 11.227 18.283 1.00 94.94 714 GLU A C 1
ATOM 5320 O O . GLU A 1 714 ? 10.918 12.069 17.478 1.00 94.94 714 GLU A O 1
ATOM 5325 N N . VAL A 1 715 ? 12.581 10.825 18.332 1.00 94.75 715 VAL A N 1
ATOM 5326 C CA . VAL A 1 715 ? 13.584 11.232 17.342 1.00 94.75 715 VAL A CA 1
ATOM 5327 C C . VAL A 1 715 ? 13.501 10.273 16.160 1.00 94.75 715 VAL A C 1
ATOM 5329 O O . VAL A 1 715 ? 13.757 9.075 16.306 1.00 94.75 715 VAL A O 1
ATOM 5332 N N . TYR A 1 716 ? 13.151 10.788 14.987 1.00 90.00 716 TYR A N 1
ATOM 5333 C CA . TYR A 1 716 ? 13.009 9.998 13.772 1.00 90.00 716 TYR A CA 1
ATOM 5334 C C . TYR A 1 716 ? 14.388 9.788 13.133 1.00 90.00 716 TYR A C 1
ATOM 5336 O O . TYR A 1 716 ? 15.063 10.761 12.777 1.00 90.00 716 TYR A O 1
ATOM 5344 N N . PRO A 1 717 ? 14.847 8.531 12.999 1.00 82.88 717 PRO A N 1
ATOM 5345 C CA . PRO A 1 717 ? 16.191 8.242 12.521 1.00 82.88 717 PRO A CA 1
ATOM 5346 C C . PRO A 1 717 ? 16.373 8.712 11.078 1.00 82.88 717 PRO A C 1
ATOM 5348 O O . PRO A 1 717 ? 15.435 8.676 10.291 1.00 82.88 717 PRO A O 1
ATOM 5351 N N . ASP A 1 718 ? 17.595 9.127 10.746 1.00 84.88 718 ASP A N 1
ATOM 5352 C CA . ASP A 1 718 ? 18.020 9.531 9.398 1.00 84.88 718 ASP A CA 1
ATOM 5353 C C . ASP A 1 718 ? 17.285 10.752 8.798 1.00 84.88 718 ASP A C 1
ATOM 5355 O O . ASP A 1 718 ? 17.591 11.157 7.678 1.00 84.88 718 ASP A O 1
ATOM 5359 N N . THR A 1 719 ? 16.390 11.395 9.555 1.00 91.94 719 THR A N 1
ATOM 5360 C CA . THR A 1 719 ? 15.676 12.605 9.130 1.00 91.94 719 THR A CA 1
ATOM 5361 C C . THR A 1 719 ? 16.433 13.888 9.487 1.00 91.94 719 THR A C 1
ATOM 5363 O O . THR A 1 719 ? 17.181 13.952 10.471 1.00 91.94 719 THR A O 1
ATOM 5366 N N . VAL A 1 720 ? 16.202 14.937 8.691 1.00 94.38 720 VAL A N 1
ATOM 5367 C CA . VAL A 1 720 ? 16.686 16.307 8.925 1.00 94.38 720 VAL A CA 1
ATOM 5368 C C . VAL A 1 720 ? 15.514 17.268 9.135 1.00 94.38 720 VAL A C 1
ATOM 5370 O O . VAL A 1 720 ? 14.364 16.950 8.832 1.00 94.38 720 VAL A O 1
ATOM 5373 N N . HIS A 1 721 ? 15.797 18.455 9.671 1.00 96.19 721 HIS A N 1
ATOM 5374 C CA . HIS A 1 721 ? 14.775 19.463 9.945 1.00 96.19 721 HIS A CA 1
ATOM 5375 C C . HIS A 1 721 ? 13.944 19.801 8.695 1.00 96.19 721 HIS A C 1
ATOM 5377 O O . HIS A 1 721 ? 14.495 20.219 7.674 1.00 96.19 721 HIS A O 1
ATOM 5383 N N . GLY A 1 722 ? 12.617 19.693 8.792 1.00 95.25 722 GLY A N 1
ATOM 5384 C CA . GLY A 1 722 ? 11.704 19.875 7.657 1.00 95.25 722 GLY A CA 1
ATOM 5385 C C . GLY A 1 722 ? 11.312 18.583 6.935 1.00 95.25 722 GLY A C 1
ATOM 5386 O O . GLY A 1 722 ? 10.762 18.667 5.843 1.00 95.25 722 GLY A O 1
ATOM 5387 N N . PHE A 1 723 ? 11.560 17.407 7.524 1.00 97.06 723 PHE A N 1
ATOM 5388 C CA . PHE A 1 723 ? 11.333 16.102 6.886 1.00 97.06 723 PHE A CA 1
ATOM 5389 C C . PHE A 1 723 ? 9.916 15.840 6.359 1.00 97.06 723 PHE A C 1
ATOM 5391 O O . PHE A 1 723 ? 9.746 14.962 5.519 1.00 97.06 723 PHE A O 1
ATOM 5398 N N . THR A 1 724 ? 8.898 16.577 6.812 1.00 96.38 724 THR A N 1
ATOM 5399 C CA . THR A 1 724 ? 7.525 16.421 6.299 1.00 96.38 724 THR A CA 1
ATOM 5400 C C . THR A 1 724 ? 7.242 17.243 5.033 1.00 96.38 724 THR A C 1
ATOM 5402 O O . THR A 1 724 ? 6.228 17.023 4.379 1.00 96.38 724 THR A O 1
ATOM 5405 N N . MET A 1 725 ? 8.132 18.166 4.654 1.00 97.44 725 MET A N 1
ATOM 5406 C CA . MET A 1 725 ? 7.892 19.159 3.602 1.00 97.44 725 MET A CA 1
ATOM 5407 C C . MET A 1 725 ? 8.351 18.640 2.235 1.00 97.44 725 MET A C 1
ATOM 5409 O O . MET A 1 725 ? 9.526 18.771 1.888 1.00 97.44 725 MET A O 1
ATOM 5413 N N . ALA A 1 726 ? 7.417 18.044 1.483 1.00 91.94 726 ALA A N 1
ATOM 5414 C CA . ALA A 1 726 ? 7.648 17.370 0.196 1.00 91.94 726 ALA A CA 1
ATOM 5415 C C . ALA A 1 726 ? 8.216 18.256 -0.922 1.00 91.94 726 ALA A C 1
ATOM 5417 O O . ALA A 1 726 ? 8.792 17.747 -1.879 1.00 91.94 726 ALA A O 1
ATOM 5418 N N . ASP A 1 727 ? 8.091 19.568 -0.779 1.00 94.81 727 ASP A N 1
ATOM 5419 C CA . ASP A 1 727 ? 8.615 20.577 -1.692 1.00 94.81 727 ASP A CA 1
ATOM 5420 C C . ASP A 1 727 ? 10.030 21.051 -1.312 1.00 94.81 727 ASP A C 1
ATOM 5422 O O . ASP A 1 727 ? 10.472 22.114 -1.740 1.00 94.81 727 ASP A O 1
ATOM 5426 N N . THR A 1 728 ? 10.751 20.302 -0.470 1.00 94.19 728 THR A N 1
ATOM 5427 C CA . THR A 1 728 ? 12.110 20.650 -0.036 1.00 94.19 728 THR A CA 1
ATOM 5428 C C . THR A 1 728 ? 13.058 19.453 -0.107 1.00 94.19 728 THR A C 1
ATOM 5430 O O . THR A 1 728 ? 12.642 18.310 0.070 1.00 94.19 728 THR A O 1
ATOM 5433 N N . ASP A 1 729 ? 14.364 19.692 -0.260 1.00 94.31 729 ASP A N 1
ATOM 5434 C CA . ASP A 1 729 ? 15.386 18.624 -0.178 1.00 94.31 729 ASP A CA 1
ATOM 5435 C C . ASP A 1 729 ? 15.482 17.957 1.207 1.00 94.31 729 ASP A C 1
ATOM 5437 O O . ASP A 1 729 ? 16.137 16.926 1.356 1.00 94.31 729 ASP A O 1
ATOM 5441 N N . ALA A 1 730 ? 14.858 18.552 2.229 1.00 91.44 730 ALA A N 1
ATOM 5442 C CA . ALA A 1 730 ? 14.772 17.963 3.559 1.00 91.44 730 ALA A CA 1
ATOM 5443 C C . ALA A 1 730 ? 13.745 16.824 3.633 1.00 91.44 730 ALA A C 1
ATOM 5445 O O . ALA A 1 730 ? 13.765 16.088 4.618 1.00 91.44 730 ALA A O 1
ATOM 5446 N N . PHE A 1 731 ? 12.859 16.698 2.635 1.00 93.75 731 PHE A N 1
ATOM 5447 C CA . PHE A 1 731 ? 11.775 15.726 2.628 1.00 93.75 731 PHE A CA 1
ATOM 5448 C C . PHE A 1 731 ? 12.275 14.297 2.831 1.00 93.75 731 PHE A C 1
ATOM 5450 O O . PHE A 1 731 ? 13.122 13.802 2.086 1.00 93.75 731 PHE A O 1
ATOM 5457 N N . ASP A 1 732 ? 11.672 13.612 3.797 1.00 90.69 732 ASP A N 1
ATOM 5458 C CA . ASP A 1 732 ? 11.876 12.192 4.025 1.00 90.69 732 ASP A CA 1
ATOM 5459 C C . ASP A 1 732 ? 10.515 11.495 4.113 1.00 90.69 732 ASP A C 1
ATOM 5461 O O . ASP A 1 732 ? 9.710 11.755 5.010 1.00 90.69 732 ASP A O 1
ATOM 5465 N N . ALA A 1 733 ? 10.245 10.599 3.164 1.00 77.38 733 ALA A N 1
ATOM 5466 C CA . ALA A 1 733 ? 8.955 9.920 3.071 1.00 77.38 733 ALA A CA 1
ATOM 5467 C C . ALA A 1 733 ? 8.676 9.002 4.278 1.00 77.38 733 ALA A C 1
ATOM 5469 O O . ALA A 1 733 ? 7.528 8.875 4.709 1.00 77.38 733 ALA A O 1
ATOM 5470 N N . ASP A 1 734 ? 9.712 8.386 4.860 1.00 77.12 734 ASP A N 1
ATOM 5471 C CA . ASP A 1 734 ? 9.579 7.561 6.063 1.00 77.12 734 ASP A CA 1
ATOM 5472 C C . ASP A 1 734 ? 9.267 8.424 7.298 1.00 77.12 734 ASP A C 1
ATOM 5474 O O . ASP A 1 734 ? 8.425 8.047 8.122 1.00 77.12 734 ASP A O 1
ATOM 5478 N N . GLY A 1 735 ? 9.885 9.601 7.391 1.00 84.19 735 GLY A N 1
ATOM 5479 C CA . GLY A 1 735 ? 9.608 10.640 8.374 1.00 84.19 735 GLY A CA 1
ATOM 5480 C C . GLY A 1 735 ? 8.183 11.178 8.259 1.00 84.19 735 GLY A C 1
ATOM 5481 O O . GLY A 1 735 ? 7.480 11.235 9.267 1.00 84.19 735 GLY A O 1
ATOM 5482 N N . LEU A 1 736 ? 7.710 11.496 7.045 1.00 91.12 736 LEU A N 1
ATOM 5483 C CA . LEU A 1 736 ? 6.325 11.929 6.798 1.00 91.12 736 LEU A CA 1
ATOM 5484 C C . LEU A 1 736 ? 5.305 10.843 7.180 1.00 91.12 736 LEU A C 1
ATOM 5486 O O . LEU A 1 736 ? 4.257 11.135 7.761 1.00 91.12 736 LEU A O 1
ATOM 5490 N N . ARG A 1 737 ? 5.614 9.574 6.907 1.00 81.56 737 ARG A N 1
ATOM 5491 C CA . ARG A 1 737 ? 4.773 8.455 7.342 1.00 81.56 737 ARG A CA 1
ATOM 5492 C C . ARG A 1 737 ? 4.721 8.333 8.861 1.00 81.56 737 ARG A C 1
ATOM 5494 O O . ARG A 1 737 ? 3.638 8.147 9.406 1.00 81.56 737 ARG A O 1
ATOM 5501 N N . LEU A 1 738 ? 5.869 8.385 9.544 1.00 85.75 738 LEU A N 1
ATOM 5502 C CA . LEU A 1 738 ? 5.905 8.355 11.011 1.00 85.75 738 LEU A CA 1
ATOM 5503 C C . LEU A 1 738 ? 5.107 9.522 11.593 1.00 85.75 738 LEU A C 1
ATOM 5505 O O . LEU A 1 738 ? 4.322 9.314 12.516 1.00 85.75 738 LEU A O 1
ATOM 5509 N N . HIS A 1 739 ? 5.230 10.701 10.983 1.00 95.38 739 HIS A N 1
ATOM 5510 C CA . HIS A 1 739 ? 4.390 11.854 11.270 1.00 95.38 739 HIS A CA 1
ATOM 5511 C C . HIS A 1 739 ? 2.895 11.499 11.218 1.00 95.38 739 HIS A C 1
ATOM 5513 O O . HIS A 1 739 ? 2.205 11.668 12.223 1.00 95.38 739 HIS A O 1
ATOM 5519 N N . TRP A 1 740 ? 2.396 10.937 10.110 1.00 94.19 740 TRP A N 1
ATOM 5520 C CA . TRP A 1 740 ? 0.974 10.597 9.978 1.00 94.19 740 TRP A CA 1
ATOM 5521 C C . TRP A 1 740 ? 0.532 9.498 10.947 1.00 94.19 740 TRP A C 1
ATOM 5523 O O . TRP A 1 740 ? -0.511 9.636 11.591 1.00 94.19 740 TRP A O 1
ATOM 5533 N N . ASP A 1 741 ? 1.343 8.447 11.110 1.00 86.62 741 ASP A N 1
ATOM 5534 C CA . ASP A 1 741 ? 1.091 7.354 12.057 1.00 86.62 741 ASP A CA 1
ATOM 5535 C C . ASP A 1 741 ? 0.893 7.896 13.484 1.00 86.62 741 ASP A C 1
ATOM 5537 O O . ASP A 1 741 ? 0.038 7.410 14.228 1.00 86.62 741 ASP A O 1
ATOM 5541 N N . ARG A 1 742 ? 1.685 8.896 13.888 1.00 96.44 742 ARG A N 1
ATOM 5542 C CA . ARG A 1 742 ? 1.638 9.471 15.237 1.00 96.44 742 ARG A CA 1
ATOM 5543 C C . ARG A 1 742 ? 0.571 10.544 15.385 1.00 96.44 742 ARG A C 1
ATOM 5545 O O . ARG A 1 742 ? -0.171 10.497 16.365 1.00 96.44 742 ARG A O 1
ATOM 5552 N N . LEU A 1 743 ? 0.444 11.449 14.414 1.00 98.06 743 LEU A N 1
ATOM 5553 C CA . LEU A 1 743 ? -0.563 12.507 14.431 1.00 98.06 743 LEU A CA 1
ATOM 5554 C C . LEU A 1 743 ? -1.973 11.914 14.436 1.00 98.06 743 LEU A C 1
ATOM 5556 O O . LEU A 1 743 ? -2.767 12.231 15.313 1.00 98.06 743 LEU A O 1
ATOM 5560 N N . LEU A 1 744 ? -2.289 10.994 13.520 1.00 95.44 744 LEU A N 1
ATOM 5561 C CA . LEU A 1 744 ? -3.631 10.408 13.444 1.00 95.44 744 LEU A CA 1
ATOM 5562 C C . LEU A 1 744 ? -3.965 9.559 14.674 1.00 95.44 744 LEU A C 1
ATOM 5564 O O . LEU A 1 744 ? -5.111 9.571 15.126 1.00 95.44 744 LEU A O 1
ATOM 5568 N N . ALA A 1 745 ? -2.981 8.852 15.238 1.00 92.50 745 ALA A N 1
ATOM 5569 C CA . ALA A 1 745 ? -3.172 8.093 16.468 1.00 92.50 745 ALA A CA 1
ATOM 5570 C C . ALA A 1 745 ? -3.412 9.008 17.678 1.00 92.50 745 ALA A C 1
ATOM 5572 O O . ALA A 1 745 ? -4.268 8.690 18.502 1.00 92.50 745 ALA A O 1
ATOM 5573 N N . LEU A 1 746 ? -2.682 10.124 17.782 1.00 97.50 746 LEU A N 1
ATOM 5574 C CA . LEU A 1 746 ? -2.899 11.154 18.799 1.00 97.50 746 LEU A CA 1
ATOM 5575 C C . LEU A 1 746 ? -4.310 11.741 18.679 1.00 97.50 746 LEU A C 1
ATOM 5577 O O . LEU A 1 746 ? -5.085 11.689 19.631 1.00 97.50 746 LEU A O 1
ATOM 5581 N N . LEU A 1 747 ? -4.675 12.228 17.489 1.00 96.94 747 LEU A N 1
ATOM 5582 C CA . LEU A 1 747 ? -5.984 12.833 17.242 1.00 96.94 747 LEU A CA 1
ATOM 5583 C C . LEU A 1 747 ? -7.127 11.846 17.496 1.00 96.94 747 LEU A C 1
ATOM 5585 O O . LEU A 1 747 ? -8.127 12.213 18.101 1.00 96.94 747 LEU A O 1
ATOM 5589 N N . GLY A 1 748 ? -6.969 10.580 17.100 1.00 92.38 748 GLY A N 1
ATOM 5590 C CA . GLY A 1 748 ? -7.977 9.547 17.333 1.00 92.38 748 GLY A CA 1
ATOM 5591 C C . GLY A 1 748 ? -8.218 9.226 18.812 1.00 92.38 748 GLY A C 1
ATOM 5592 O O . GLY A 1 748 ? -9.323 8.813 19.159 1.00 92.38 748 GLY A O 1
ATOM 5593 N N . ARG A 1 749 ? -7.215 9.414 19.684 1.00 93.25 749 ARG A N 1
ATOM 5594 C CA . ARG A 1 749 ? -7.367 9.265 21.142 1.00 93.25 749 ARG A CA 1
ATOM 5595 C C . ARG A 1 749 ? -7.947 10.518 21.792 1.00 93.25 749 ARG A C 1
ATOM 5597 O O . ARG A 1 749 ? -8.840 10.401 22.625 1.00 93.25 749 ARG A O 1
ATOM 5604 N N . ALA A 1 750 ? -7.438 11.687 21.410 1.00 93.75 750 ALA A N 1
ATOM 5605 C CA . ALA A 1 750 ? -7.745 12.952 22.068 1.00 93.75 750 ALA A CA 1
ATOM 5606 C C . ALA A 1 750 ? -9.050 13.607 21.587 1.00 93.75 750 ALA A C 1
ATOM 5608 O O . ALA A 1 750 ? -9.681 14.340 22.343 1.00 93.75 750 ALA A O 1
ATOM 5609 N N . LEU A 1 751 ? -9.468 13.337 20.346 1.00 91.69 751 LEU A N 1
ATOM 5610 C CA . LEU A 1 751 ? -10.692 13.857 19.734 1.00 91.69 751 LEU A CA 1
ATOM 5611 C C . LEU A 1 751 ? -11.633 12.697 19.353 1.00 91.69 751 LEU A C 1
ATOM 5613 O O . LEU A 1 751 ? -11.770 12.373 18.166 1.00 91.69 751 LEU A O 1
ATOM 5617 N N . PRO A 1 752 ? -12.267 12.024 20.333 1.00 69.38 752 PRO A N 1
ATOM 5618 C CA . PRO A 1 752 ? -13.187 10.932 20.050 1.00 69.38 752 PRO A CA 1
ATOM 5619 C C . PRO A 1 752 ? -14.335 11.424 19.164 1.00 69.38 752 PRO A C 1
ATOM 5621 O O . PRO A 1 752 ? -14.948 12.460 19.417 1.00 69.38 752 PRO A O 1
ATOM 5624 N N . ARG A 1 753 ? -14.611 10.673 18.097 1.00 65.25 753 ARG A N 1
ATOM 5625 C CA . ARG A 1 753 ? -15.712 10.973 17.177 1.00 65.25 753 ARG A CA 1
ATOM 5626 C C . ARG A 1 753 ? -17.029 10.652 17.881 1.00 65.25 753 ARG A C 1
ATOM 5628 O O . ARG A 1 753 ? -17.154 9.560 18.437 1.00 65.25 753 ARG A O 1
ATOM 5635 N N . GLY A 1 754 ? -17.935 11.630 17.896 1.00 51.47 754 GLY A N 1
ATOM 5636 C CA . GLY A 1 754 ? -19.279 11.509 18.469 1.00 51.47 754 GLY A CA 1
ATOM 5637 C C . GLY A 1 754 ? -20.179 10.544 17.717 1.00 51.47 754 GLY A C 1
ATOM 5638 O O . GLY A 1 754 ? -19.893 10.268 16.528 1.00 51.47 754 GLY A O 1
#

Sequence (754 aa):
MYRIANVSVVDPRDGAVTPHQDVRIADGRIAGIGATEGPDGDPTTVDGRDRFVVPGFVDMHAHPLNLADPSAELGLMLAFGVTGYRQMSGTPELLRLRRQDRVPGDGASAPRLLATPGTVLTPLNAGKPDAAVAEVRRQAEDGADFIKAGLVTPEVYAAVQVEADRLGVPVVGHLPAGIDVRAASDAGFRSIEHVGPGIGLLTGCSCHEEHLRAAGARGPIRTPPFRIPFADKVAARVLGRIVVNPSQLAGPDTLRAARDAVDSFDEEKARELARRFAANGTWNCPTLIRVKAQYSCDDPAFAADPDLRYATAKERKAWTAAAAAFGKKFDEAQHAVFADQFALLLRVVRILDEEGRPSPGGHRRGRRGLGGRGRLPARRVRPARPGRARPAADPAERHHRPGPVPGAGGGRGHRRGRQGGRPRPARRRPHRGGRQPARGQRCRPRGRAPRRGGAGRLEGAGRRAVAGPAHPGVAVDRPTGQCPAVARPADLPAVAAPTQEGRSAIPTKTATIPTADGLADAFVAFPDGGGTHPGVLMYSDAFGLRPVIEDMARELAGHGYYVLVPNVYYRHGPPPVVELPEHITAELRPALFAELIPLMQEHTPERALVDAEAYLGFLTSQPEVSPGPVAVTGYCMGAVLAVRTAAAHPDRVAAVGGFHPGPLVTDAPDSPHRLVGPLTAEVHLGLAVTDLAPEALKELEQAFDETGVTYSCEVYPDTVHGFTMADTDAFDADGLRLHWDRLLALLGRALPRG

Organism: NCBI:txid84725

InterPro domains:
  IPR002925 Dienelactone hydrolase [PF01738] (521-750)
  IPR011059 Metal-dependent hydrolase, composite domain superfamily [G3DSA:2.30.40.10] (2-75)
  IPR011059 Metal-dependent hydrolase, composite domain superfamily [SSF51338] (3-63)
  IPR029058 Alpha/Beta hydrolase fold [G3DSA:3.40.50.1820] (499-751)
  IPR029058 Alpha/Beta hydrolase fold [SSF53474] (507-749)
  IPR032466 Metal-dependent hydrolase [SSF51556] (55-323)
  IPR051049 Dienelactone hydrolase-like enzyme [PTHR46623] (509-750)

Secondary structure (DSSP, 8-state):
-EEEEEEEEEPTTT--EEEEEEEEEETTEEEEEEE-------TTEEE-TT-EE-PPEEEEEE-GGGSS--HHHHHHHHHTTEEEEEESS--HHHHHHHHTT--TT-STTS-EEEE--SSPB-HHHHSSHHHHHHHHHHHHHTT-S-EEESS--HHHHHHHHHHHHHHT--EEEPPPTT--HHHHHHTT--EEETTSTTTHHHHHTBTTHHHHHHHH-PPP----SSPPTTHHHHHHHHHHHHHH-GGGG--HHHHHHHHHHHHTB-HHHHHHHHHHHHHHT-EEE--HHHHHHHHSTT-HHHHS-GGGGGS-HHHHHHHHHHHHHHHHHS-HHHHHHHHHHHHHHHHHHHHHHHHHSPPTT--------TT----------PPPPPPP----------------------------------------------------------------------------PPPPPPP-----PPP--PPP-PPPTTTS----TT--TTSPPPPEEEEEEEETTEEEEEEEE--SSSS-B-EEEEE--TT-S-HHHHHHHHHHHHTT-EEEEE-TTGGG-SSPSS---SSB-TTTHHHHHHHHHHHHHT--HHHHHHHHHHHHHHHHT-TTBPSS-EEEEEETHHHHHHHHHHHH-TTTEEEEEEES-S-SS-SSTT-HHHH-TT--SEEEEEEETTTS-HHHHHHHHHHHHHHT--EEEEEETT--TTTT-TTBTT--HHHHHHHHHHHHHHHHHHS---

Radius of gyration: 35.67 Å; chains: 1; bounding box: 83×92×109 Å

Foldseek 3Di:
DAKAFQAWEADPQPRDTDTQWIQDDDPNDGPDIDHGDDDDPDPRYHHRHVHYDDQQAEAEEDALLVDPASLLVQQVCVVVRHQEYEHEAAALVQLVCVVVVNHHQPDPNGHHHLFYFHHADDCVQQVDLVSLLVRLVVRLVSPHQAHEHDAYAPRNVVSNLVSCVVSVRAYEYAQYQLDQVLVCLVSRNAEHEQCHPQCGVLLQQFPCNVVLSVLRRDDDDDDDPDDDVCVVVVVCVVVLLCVQAVCLVDDPSSLVSLVRSQQGGHLVSLLVSLLSCLVSNHHYHNPLVSLCCRLQLLPVCVVLPQCCVSPDPVSSVSSVVSNVSVPVPDDPVSSVSSVSSSLVSVVSVVSSVVSNRDDVPDDDPDDPDSNHDDPDPDDDDDDDDDDDDDDDDDDDDDDDDDDDDDDDDDDDDDDDDDDDDDDDDDDDDDDDDDDDDDDDDDDDDDDDDDDDDDDDDDDDDDDDDDDDDDDDDDDDDDDPDDRPDDQRCVRDDPPPPPPVVPQDQFDKDWDWFDFPLGTWIKIKTAGPDDDAFFEEEEEEALQFDDDLSNVVRNVVRVVGYIYIYTGLLPNQHDPPSDDDDLAAEPVNVVVVCVVSVVSLVVCPLVNLQRVLCRRLVVRCPDRRHDPFAHAYEYAACSLLSRLSSQLSCQRRHAAYHYEQYAQQDDPDCPRSLNSNQSHAHEYEYEHEPPSDDPVRVVSSVVSVVNNVHHYDYHHDPPADGPCLRPRYPRHDSNSVSVSCVVVSVSCCVRPPDD

pLDDT: mean 78.5, std 25.45, range [20.97, 98.88]